Protein AF-0000000079066547 (afdb_homodimer)

Foldseek 3Di:
DFDAPDCLLVLLLVLQLLLQVLLLVDPLQCVLVVVLPDDDSLLSVLLQLCLLVWQDFLVVSCLLVFQFDSVSSNVRPNVSCVSDTSVSSPVSNLVSSVVLLCLQQNPDLQPDPLLQLLLVLLVQLLVQQDPPQQPSLVSLVPDDQDDRSNSSSNSSSSNLVSSLSSQLSVLCVVLVQGNLLVQLLVVQVVAFADPVCSCVSRVHDPVSNVVSQVVCVVVQQADDDDRRHGDPVVVVSVVSSVVSSCVSSVRSVVSSPNVSSVSSSVSSNVSVVSSVVSPSDDPRRGSD/DFDAPPCLLVLLLVLQLLLQVLLLVDPQLCVLVVVLPDDDSLLSVLLQLCLLVWQDFLVVSCLLVFQFDSVSSNVRPNVSCVSDTSVSSPVSSLVSSVVLLCLQQNPDLQPDPLLQLLLVLLVQLLVQQDPPQQPSLVSLVPDDQDDRSNSSSNSSSSNLVSSLSSQLSVLCVVLVQGNLLVQLLVVQVVQFADPVCSCVSRVHDPVSNVVSQVVCVVVQQADDDDRRHGDPVVVVSVVSSVVSSCVSSVRSVVSSPNVSSVSSSVSSNVSVVSSVVSPSDDPRRGSD

Structure (mmCIF, N/CA/C/O backbone):
data_AF-0000000079066547-model_v1
#
loop_
_entity.id
_entity.type
_entity.pdbx_description
1 polymer SalK
#
loop_
_atom_site.group_PDB
_atom_site.id
_atom_site.type_symbol
_atom_site.label_atom_id
_atom_site.label_alt_id
_atom_site.label_comp_id
_atom_site.label_asym_id
_atom_site.label_entity_id
_atom_site.label_seq_id
_atom_site.pdbx_PDB_ins_code
_atom_site.Cartn_x
_atom_site.Cartn_y
_atom_site.Cartn_z
_atom_site.occupancy
_atom_site.B_iso_or_equiv
_atom_site.auth_seq_id
_atom_site.auth_comp_id
_atom_site.auth_asym_id
_atom_site.auth_atom_id
_atom_site.pdbx_PDB_model_num
ATOM 1 N N . MET A 1 1 ? 8.156 -23.812 18.625 1 43.47 1 MET A N 1
ATOM 2 C CA . MET A 1 1 ? 7.59 -23.656 17.281 1 43.47 1 MET A CA 1
ATOM 3 C C . MET A 1 1 ? 8.586 -24.109 16.219 1 43.47 1 MET A C 1
ATOM 5 O O . MET A 1 1 ? 9.758 -23.734 16.266 1 43.47 1 MET A O 1
ATOM 9 N N . SER A 1 2 ? 8.414 -25.234 15.641 1 57.38 2 SER A N 1
ATOM 10 C CA . SER A 1 2 ? 9.391 -25.891 14.766 1 57.38 2 SER A CA 1
ATOM 11 C C . SER A 1 2 ? 9.953 -24.891 13.75 1 57.38 2 SER A C 1
ATOM 13 O O . SER A 1 2 ? 9.227 -24.062 13.211 1 57.38 2 SER A O 1
ATOM 15 N N . THR A 1 3 ? 11.242 -24.609 13.773 1 81.69 3 THR A N 1
ATOM 16 C CA . THR A 1 3 ? 12.039 -23.719 12.93 1 81.69 3 THR A CA 1
ATOM 17 C C . THR A 1 3 ? 11.969 -24.172 11.469 1 81.69 3 THR A C 1
ATOM 19 O O . THR A 1 3 ? 12.023 -25.359 11.172 1 81.69 3 THR A O 1
ATOM 22 N N . LEU A 1 4 ? 11.398 -23.359 10.57 1 91.38 4 LEU A N 1
ATOM 23 C CA . LEU A 1 4 ? 11.367 -23.609 9.133 1 91.38 4 LEU A CA 1
ATOM 24 C C . LEU A 1 4 ? 12.773 -23.797 8.578 1 91.38 4 LEU A C 1
ATOM 26 O O . LEU A 1 4 ? 13.695 -23.062 8.953 1 91.38 4 LEU A O 1
ATOM 30 N N . PRO A 1 5 ? 12.992 -24.953 7.852 1 91.06 5 PRO A N 1
ATOM 31 C CA . PRO A 1 5 ? 14.281 -25.016 7.148 1 91.06 5 PRO A CA 1
ATOM 32 C C . PRO A 1 5 ? 14.602 -23.75 6.371 1 91.06 5 PRO A C 1
ATOM 34 O O . PRO A 1 5 ? 13.695 -23 6 1 91.06 5 PRO A O 1
ATOM 37 N N . ALA A 1 6 ? 15.891 -23.562 6.129 1 89.56 6 ALA A N 1
ATOM 38 C CA . ALA A 1 6 ? 16.344 -22.375 5.422 1 89.56 6 ALA A CA 1
ATOM 39 C C . ALA A 1 6 ? 15.688 -22.266 4.047 1 89.56 6 ALA A C 1
ATOM 41 O O . ALA A 1 6 ? 15.688 -23.234 3.279 1 89.56 6 ALA A O 1
ATOM 42 N N . ARG A 1 7 ? 14.984 -21.219 3.746 1 91.31 7 ARG A N 1
ATOM 43 C CA . ARG A 1 7 ? 14.43 -20.828 2.455 1 91.31 7 ARG A CA 1
ATOM 44 C C . ARG A 1 7 ? 13.211 -21.688 2.104 1 91.31 7 ARG A C 1
ATOM 46 O O . ARG A 1 7 ? 12.836 -21.797 0.935 1 91.31 7 ARG A O 1
ATOM 53 N N . ALA A 1 8 ? 12.688 -22.359 3.139 1 94 8 ALA A N 1
ATOM 54 C CA . ALA A 1 8 ? 11.516 -23.188 2.887 1 94 8 ALA A CA 1
ATOM 55 C C . ALA A 1 8 ? 10.359 -22.359 2.357 1 94 8 ALA A C 1
ATOM 57 O O . ALA A 1 8 ? 9.586 -22.812 1.51 1 94 8 ALA A O 1
ATOM 58 N N . GLU A 1 9 ? 10.242 -21.125 2.869 1 95.06 9 GLU A N 1
ATOM 59 C CA . GLU A 1 9 ? 9.18 -20.219 2.434 1 95.06 9 GLU A CA 1
ATOM 60 C C . GLU A 1 9 ? 9.297 -19.906 0.948 1 95.06 9 GLU A C 1
ATOM 62 O O . GLU A 1 9 ? 8.305 -19.906 0.22 1 95.06 9 GLU A O 1
ATOM 67 N N . ARG A 1 10 ? 10.461 -19.688 0.453 1 95.19 10 ARG A N 1
ATOM 68 C CA . ARG A 1 10 ? 10.703 -19.344 -0.948 1 95.19 10 ARG A CA 1
ATOM 69 C C . ARG A 1 10 ? 10.43 -20.547 -1.848 1 95.19 10 ARG A C 1
ATOM 71 O O . ARG A 1 10 ? 9.875 -20.406 -2.938 1 95.19 10 ARG A O 1
ATOM 78 N N . ARG A 1 11 ? 10.883 -21.656 -1.386 1 96 11 ARG A N 1
ATOM 79 C CA . ARG A 1 11 ? 10.656 -22.875 -2.164 1 96 11 ARG A CA 1
ATOM 80 C C . ARG A 1 11 ? 9.164 -23.141 -2.334 1 96 11 ARG A C 1
ATOM 82 O O . ARG A 1 11 ? 8.711 -23.5 -3.426 1 96 11 ARG A O 1
ATOM 89 N N . CYS A 1 12 ? 8.508 -22.969 -1.241 1 98.31 12 CYS A N 1
ATOM 90 C CA . CYS A 1 12 ? 7.066 -23.188 -1.293 1 98.31 12 CYS A CA 1
ATOM 91 C C . CYS A 1 12 ? 6.391 -22.172 -2.203 1 98.31 12 CYS A C 1
ATOM 93 O O . CYS A 1 12 ? 5.562 -22.531 -3.039 1 98.31 12 CYS A O 1
ATOM 95 N N . HIS A 1 13 ? 6.77 -20.938 -2.041 1 97.69 13 HIS A N 1
ATOM 96 C CA . HIS A 1 13 ? 6.242 -19.875 -2.889 1 97.69 13 HIS A CA 1
ATOM 97 C C . HIS A 1 13 ? 6.48 -20.172 -4.363 1 97.69 13 HIS A C 1
ATOM 99 O O . HIS A 1 13 ? 5.582 -20 -5.191 1 97.69 13 HIS A O 1
ATOM 105 N N . ASN A 1 14 ? 7.645 -20.625 -4.73 1 96.38 14 ASN A N 1
ATOM 106 C CA . ASN A 1 14 ? 8.023 -20.875 -6.113 1 96.38 14 ASN A CA 1
ATOM 107 C C . ASN A 1 14 ? 7.258 -22.062 -6.699 1 96.38 14 ASN A C 1
ATOM 109 O O . ASN A 1 14 ? 7.133 -22.172 -7.918 1 96.38 14 ASN A O 1
ATOM 113 N N . ALA A 1 15 ? 6.785 -22.906 -5.816 1 98.12 15 ALA A N 1
ATOM 114 C CA . ALA A 1 15 ? 5.996 -24.062 -6.266 1 98.12 15 ALA A CA 1
ATOM 115 C C . ALA A 1 15 ? 4.531 -23.672 -6.449 1 98.12 15 ALA A C 1
ATOM 117 O O . ALA A 1 15 ? 3.857 -24.203 -7.344 1 98.12 15 ALA A O 1
ATOM 118 N N . VAL A 1 16 ? 4.035 -22.734 -5.688 1 98.69 16 VAL A N 1
ATOM 119 C CA . VAL A 1 16 ? 2.605 -22.469 -5.578 1 98.69 16 VAL A CA 1
ATOM 120 C C . VAL A 1 16 ? 2.23 -21.281 -6.457 1 98.69 16 VAL A C 1
ATOM 122 O O . VAL A 1 16 ? 1.223 -21.312 -7.168 1 98.69 16 VAL A O 1
ATOM 125 N N . ASN A 1 17 ? 3.051 -20.266 -6.504 1 97.81 17 ASN A N 1
ATOM 126 C CA . ASN A 1 17 ? 2.764 -18.984 -7.156 1 97.81 17 ASN A CA 1
ATOM 127 C C . ASN A 1 17 ? 2.473 -19.172 -8.641 1 97.81 17 ASN A C 1
ATOM 129 O O . ASN A 1 17 ? 1.54 -18.578 -9.18 1 97.81 17 ASN A O 1
ATOM 133 N N . PRO A 1 18 ? 3.246 -20.031 -9.344 1 97.12 18 PRO A N 1
ATOM 134 C CA . PRO A 1 18 ? 3.023 -20.156 -10.789 1 97.12 18 PRO A CA 1
ATOM 135 C C . PRO A 1 18 ? 1.651 -20.734 -11.117 1 97.12 18 PRO A C 1
ATOM 137 O O . PRO A 1 18 ? 1.139 -20.531 -12.219 1 97.12 18 PRO A O 1
ATOM 140 N N . LEU A 1 19 ? 1.045 -21.453 -10.172 1 98.06 19 LEU A N 1
ATOM 141 C CA . LEU A 1 19 ? -0.275 -22.031 -10.391 1 98.06 19 LEU A CA 1
ATOM 142 C C . LEU A 1 19 ? -1.357 -20.969 -10.336 1 98.06 19 LEU A C 1
ATOM 144 O O . LEU A 1 19 ? -2.469 -21.172 -10.828 1 98.06 19 LEU A O 1
ATOM 148 N N . HIS A 1 20 ? -1.029 -19.844 -9.727 1 98.12 20 HIS A N 1
ATOM 149 C CA . HIS A 1 20 ? -1.872 -18.656 -9.844 1 98.12 20 HIS A CA 1
ATOM 150 C C . HIS A 1 20 ? -1.563 -17.891 -11.125 1 98.12 20 HIS A C 1
ATOM 152 O O . HIS A 1 20 ? -2.471 -17.578 -11.898 1 98.12 20 HIS A O 1
ATOM 158 N N . SER A 1 21 ? -0.286 -17.641 -11.344 1 96.62 21 SER A N 1
ATOM 159 C CA . SER A 1 21 ? 0.116 -16.656 -12.336 1 96.62 21 SER A CA 1
ATOM 160 C C . SER A 1 21 ? -0.018 -17.203 -13.75 1 96.62 21 SER A C 1
ATOM 162 O O . SER A 1 21 ? -0.026 -16.438 -14.719 1 96.62 21 SER A O 1
ATOM 164 N N . CYS A 1 22 ? -0.13 -18.516 -13.906 1 96.94 22 CYS A N 1
ATOM 165 C CA . CYS A 1 22 ? -0.294 -19.094 -15.234 1 96.94 22 CYS A CA 1
ATOM 166 C C . CYS A 1 22 ? -1.576 -18.594 -15.891 1 96.94 22 CYS A C 1
ATOM 168 O O . CYS A 1 22 ? -1.71 -18.625 -17.109 1 96.94 22 CYS A O 1
ATOM 170 N N . LEU A 1 23 ? -2.527 -18.109 -15.07 1 98.06 23 LEU A N 1
ATOM 171 C CA . LEU A 1 23 ? -3.77 -17.547 -15.586 1 98.06 23 LEU A CA 1
ATOM 172 C C . LEU A 1 23 ? -3.484 -16.422 -16.578 1 98.06 23 LEU A C 1
ATOM 174 O O . LEU A 1 23 ? -4.168 -16.312 -17.609 1 98.06 23 LEU A O 1
ATOM 178 N N . PHE A 1 24 ? -2.488 -15.633 -16.344 1 95.75 24 PHE A N 1
ATOM 179 C CA . PHE A 1 24 ? -2.215 -14.438 -17.125 1 95.75 24 PHE A CA 1
ATOM 180 C C . PHE A 1 24 ? -1.615 -14.797 -18.469 1 95.75 24 PHE A C 1
ATOM 182 O O . PHE A 1 24 ? -1.535 -13.945 -19.359 1 95.75 24 PHE A O 1
ATOM 189 N N . PHE A 1 25 ? -1.235 -16.047 -18.656 1 93.94 25 PHE A N 1
ATOM 190 C CA . PHE A 1 25 ? -0.718 -16.531 -19.922 1 93.94 25 PHE A CA 1
ATOM 191 C C . PHE A 1 25 ? -1.745 -17.406 -20.625 1 93.94 25 PHE A C 1
ATOM 193 O O . PHE A 1 25 ? -1.492 -17.906 -21.719 1 93.94 25 PHE A O 1
ATOM 200 N N . SER A 1 26 ? -2.846 -17.594 -20.016 1 95.62 26 SER A N 1
ATOM 201 C CA . SER A 1 26 ? -3.863 -18.531 -20.5 1 95.62 26 SER A CA 1
ATOM 202 C C . SER A 1 26 ? -4.789 -17.859 -21.516 1 95.62 26 SER A C 1
ATOM 204 O O . SER A 1 26 ? -5.164 -16.703 -21.344 1 95.62 26 SER A O 1
ATOM 206 N N . PRO A 1 27 ? -5.137 -18.562 -22.578 1 96 27 PRO A N 1
ATOM 207 C CA . PRO A 1 27 ? -6.141 -18.016 -23.484 1 96 27 PRO A CA 1
ATOM 208 C C . PRO A 1 27 ? -7.52 -17.891 -22.844 1 96 27 PRO A C 1
ATOM 210 O O . PRO A 1 27 ? -8.367 -17.141 -23.344 1 96 27 PRO A O 1
ATOM 213 N N . ASP A 1 28 ? -7.738 -18.547 -21.719 1 98.19 28 ASP A N 1
ATOM 214 C CA . ASP A 1 28 ? -9.039 -18.594 -21.062 1 98.19 28 ASP A CA 1
ATOM 215 C C . ASP A 1 28 ? -9.406 -17.234 -20.484 1 98.19 28 ASP A C 1
ATOM 217 O O . ASP A 1 28 ? -10.578 -16.844 -20.469 1 98.19 28 ASP A O 1
ATOM 221 N N . LEU A 1 29 ? -8.406 -16.5 -19.984 1 98.25 29 LEU A N 1
ATOM 222 C CA . LEU A 1 29 ? -8.672 -15.203 -19.375 1 98.25 29 LEU A CA 1
ATOM 223 C C . LEU A 1 29 ? -9.18 -14.211 -20.406 1 98.25 29 LEU A C 1
ATOM 225 O O . LEU A 1 29 ? -10.195 -13.539 -20.188 1 98.25 29 LEU A O 1
ATOM 229 N N . GLY A 1 30 ? -8.492 -14.164 -21.547 1 97.75 30 GLY A N 1
ATOM 230 C CA . GLY A 1 30 ? -8.945 -13.297 -22.625 1 97.75 30 GLY A CA 1
ATOM 231 C C . GLY A 1 30 ? -10.328 -13.648 -23.125 1 97.75 30 GLY A C 1
ATOM 232 O O . GLY A 1 30 ? -11.133 -12.758 -23.422 1 97.75 30 GLY A O 1
ATOM 233 N N . ALA A 1 31 ? -10.562 -14.914 -23.219 1 98.19 31 ALA A N 1
ATOM 234 C CA . ALA A 1 31 ? -11.875 -15.367 -23.688 1 98.19 31 ALA A CA 1
ATOM 235 C C . ALA A 1 31 ? -12.977 -14.93 -22.734 1 98.19 31 ALA A C 1
ATOM 237 O O . ALA A 1 31 ? -14.008 -14.414 -23.156 1 98.19 31 ALA A O 1
ATOM 238 N N . GLU A 1 32 ? -12.82 -15.156 -21.438 1 98.56 32 GLU A N 1
ATOM 239 C CA . GLU A 1 32 ? -13.844 -14.828 -20.453 1 98.56 32 GLU A CA 1
ATOM 240 C C . GLU A 1 32 ? -14.062 -13.328 -20.359 1 98.56 32 GLU A C 1
ATOM 242 O O . GLU A 1 32 ? -15.203 -12.859 -20.25 1 98.56 32 GLU A O 1
ATOM 247 N N . LEU A 1 33 ? -12.961 -12.547 -20.359 1 98.69 33 LEU A N 1
ATOM 248 C CA . LEU A 1 33 ? -13.109 -11.102 -20.266 1 98.69 33 LEU A CA 1
ATOM 249 C C . LEU A 1 33 ? -13.602 -10.516 -21.594 1 98.69 33 LEU A C 1
ATOM 251 O O . LEU A 1 33 ? -14.242 -9.469 -21.609 1 98.69 33 LEU A O 1
ATOM 255 N N . GLY A 1 34 ? -13.289 -11.188 -22.641 1 98.56 34 GLY A N 1
ATOM 256 C CA . GLY A 1 34 ? -13.836 -10.797 -23.922 1 98.56 34 GLY A CA 1
ATOM 257 C C . GLY A 1 34 ? -15.352 -10.773 -23.938 1 98.56 34 GLY A C 1
ATOM 258 O O . GLY A 1 34 ? -15.961 -9.898 -24.562 1 98.56 34 GLY A O 1
ATOM 259 N N . LYS A 1 35 ? -15.938 -11.711 -23.234 1 98.62 35 LYS A N 1
ATOM 260 C CA . LYS A 1 35 ? -17.391 -11.766 -23.141 1 98.62 35 LYS A CA 1
ATOM 261 C C . LYS A 1 35 ? -17.938 -10.516 -22.469 1 98.62 35 LYS A C 1
ATOM 263 O O . LYS A 1 35 ? -19.109 -10.164 -22.656 1 98.62 35 LYS A O 1
ATOM 268 N N . LEU A 1 36 ? -17.125 -9.875 -21.688 1 98.69 36 LEU A N 1
ATOM 269 C CA . LEU A 1 36 ? -17.531 -8.672 -20.984 1 98.69 36 LEU A CA 1
ATOM 270 C C . LEU A 1 36 ? -17.234 -7.426 -21.812 1 98.69 36 LEU A C 1
ATOM 272 O O . LEU A 1 36 ? -17.594 -6.312 -21.422 1 98.69 36 LEU A O 1
ATOM 276 N N . GLY A 1 37 ? -16.422 -7.605 -22.906 1 98.5 37 GLY A N 1
ATOM 277 C CA . GLY A 1 37 ? -16.172 -6.484 -23.797 1 98.5 37 GLY A CA 1
ATOM 278 C C . GLY A 1 37 ? -14.711 -6.047 -23.797 1 98.5 37 GLY A C 1
ATOM 279 O O . GLY A 1 37 ? -14.367 -5.031 -24.406 1 98.5 37 GLY A O 1
ATOM 280 N N . PHE A 1 38 ? -13.852 -6.777 -23.141 1 98.31 38 PHE A N 1
ATOM 281 C CA . PHE A 1 38 ? -12.438 -6.422 -23.109 1 98.31 38 PHE A CA 1
ATOM 282 C C . PHE A 1 38 ? -11.719 -6.973 -24.344 1 98.31 38 PHE A C 1
ATOM 284 O O . PHE A 1 38 ? -11.906 -8.133 -24.703 1 98.31 38 PHE A O 1
ATOM 291 N N . GLU A 1 39 ? -10.883 -6.203 -24.938 1 95.06 39 GLU A N 1
ATOM 292 C CA . GLU A 1 39 ? -10.141 -6.629 -26.125 1 95.06 39 GLU A CA 1
ATOM 293 C C . GLU A 1 39 ? -8.641 -6.465 -25.922 1 95.06 39 GLU A C 1
ATOM 295 O O . GLU A 1 39 ? -7.855 -7.293 -26.391 1 95.06 39 GLU A O 1
ATOM 300 N N . ASP A 1 40 ? -8.258 -5.477 -25.219 1 97.12 40 ASP A N 1
ATOM 301 C CA . ASP A 1 40 ? -6.852 -5.148 -25.016 1 97.12 40 ASP A CA 1
ATOM 302 C C . ASP A 1 40 ? -6.25 -5.988 -23.891 1 97.12 40 ASP A C 1
ATOM 304 O O . ASP A 1 40 ? -6.754 -5.973 -22.766 1 97.12 40 ASP A O 1
ATOM 308 N N . PRO A 1 41 ? -5.168 -6.715 -24.141 1 96.38 41 PRO A N 1
ATOM 309 C CA . PRO A 1 41 ? -4.582 -7.598 -23.125 1 96.38 41 PRO A CA 1
ATOM 310 C C . PRO A 1 41 ? -4.148 -6.848 -21.875 1 96.38 41 PRO A C 1
ATOM 312 O O . PRO A 1 41 ? -4.219 -7.391 -20.766 1 96.38 41 PRO A O 1
ATOM 315 N N . SER A 1 42 ? -3.652 -5.637 -22.031 1 97.69 42 SER A N 1
ATOM 316 C CA . SER A 1 42 ? -3.279 -4.852 -20.859 1 97.69 42 SER A CA 1
ATOM 317 C C . SER A 1 42 ? -4.5 -4.516 -20.016 1 97.69 42 SER A C 1
ATOM 319 O O . SER A 1 42 ? -4.445 -4.59 -18.781 1 97.69 42 SER A O 1
ATOM 321 N N . ALA A 1 43 ? -5.559 -4.105 -20.688 1 98.5 43 ALA A N 1
ATOM 322 C CA . ALA A 1 43 ? -6.809 -3.84 -19.969 1 98.5 43 ALA A CA 1
ATOM 323 C C . ALA A 1 43 ? -7.277 -5.07 -19.203 1 98.5 43 ALA A C 1
ATOM 325 O O . ALA A 1 43 ? -7.703 -4.965 -18.047 1 98.5 43 ALA A O 1
ATOM 326 N N . VAL A 1 44 ? -7.195 -6.242 -19.859 1 98.56 44 VAL A N 1
ATOM 327 C CA . VAL A 1 44 ? -7.582 -7.5 -19.234 1 98.56 44 VAL A CA 1
ATOM 328 C C . VAL A 1 44 ? -6.746 -7.73 -17.984 1 98.56 44 VAL A C 1
ATOM 330 O O . VAL A 1 44 ? -7.285 -8.055 -16.922 1 98.56 44 VAL A O 1
ATOM 333 N N . TYR A 1 45 ? -5.473 -7.523 -18.141 1 98.31 45 TYR A N 1
ATOM 334 C CA . TYR A 1 45 ? -4.559 -7.758 -17.016 1 98.31 45 TYR A CA 1
ATOM 335 C C . TYR A 1 45 ? -4.875 -6.836 -15.852 1 98.31 45 TYR A C 1
ATOM 337 O O . TYR A 1 45 ? -5.047 -7.293 -14.719 1 98.31 45 TYR A O 1
ATOM 345 N N . PHE A 1 46 ? -4.961 -5.527 -16.078 1 98.75 46 PHE A N 1
ATOM 346 C CA . PHE A 1 46 ? -5.188 -4.555 -15.023 1 98.75 46 PHE A CA 1
ATOM 347 C C . PHE A 1 46 ? -6.551 -4.762 -14.375 1 98.75 46 PHE A C 1
ATOM 349 O O . PHE A 1 46 ? -6.672 -4.734 -13.148 1 98.75 46 PHE A O 1
ATOM 356 N N . ALA A 1 47 ? -7.547 -4.988 -15.203 1 98.81 47 ALA A N 1
ATOM 357 C CA . ALA A 1 47 ? -8.883 -5.195 -14.664 1 98.81 47 ALA A CA 1
ATOM 358 C C . ALA A 1 47 ? -8.93 -6.422 -13.75 1 98.81 47 ALA A C 1
ATOM 360 O O . ALA A 1 47 ? -9.445 -6.355 -12.633 1 98.81 47 ALA A O 1
ATOM 361 N N . THR A 1 48 ? -8.336 -7.492 -14.188 1 98.75 48 THR A N 1
ATOM 362 C CA . THR A 1 48 ? -8.422 -8.766 -13.484 1 98.75 48 THR A CA 1
ATOM 363 C C . THR A 1 48 ? -7.684 -8.695 -12.148 1 98.75 48 THR A C 1
ATOM 365 O O . THR A 1 48 ? -8.211 -9.109 -11.117 1 98.75 48 THR A O 1
ATOM 368 N N . ARG A 1 49 ? -6.48 -8.164 -12.18 1 98.75 49 ARG A N 1
ATOM 369 C CA . ARG A 1 49 ? -5.672 -8.172 -10.969 1 98.75 49 ARG A CA 1
ATOM 370 C C . ARG A 1 49 ? -6.137 -7.105 -9.984 1 98.75 49 ARG A C 1
ATOM 372 O O . ARG A 1 49 ? -6.039 -7.285 -8.773 1 98.75 49 ARG A O 1
ATOM 379 N N . ALA A 1 50 ? -6.777 -6.02 -10.461 1 98.88 50 ALA A N 1
ATOM 380 C CA . ALA A 1 50 ? -7.098 -4.883 -9.594 1 98.88 50 ALA A CA 1
ATOM 381 C C . ALA A 1 50 ? -8.555 -4.934 -9.148 1 98.88 50 ALA A C 1
ATOM 383 O O . ALA A 1 50 ? -8.969 -4.18 -8.266 1 98.88 50 ALA A O 1
ATOM 384 N N . ALA A 1 51 ? -9.359 -5.816 -9.703 1 98.88 51 ALA A N 1
ATOM 385 C CA . ALA A 1 51 ? -10.805 -5.785 -9.5 1 98.88 51 ALA A CA 1
ATOM 386 C C . ALA A 1 51 ? -11.148 -5.918 -8.016 1 98.88 51 ALA A C 1
ATOM 388 O O . ALA A 1 51 ? -12.156 -5.363 -7.559 1 98.88 51 ALA A O 1
ATOM 389 N N . ALA A 1 52 ? -10.289 -6.605 -7.301 1 98.88 52 ALA A N 1
ATOM 390 C CA . ALA A 1 52 ? -10.562 -6.824 -5.883 1 98.88 52 ALA A CA 1
ATOM 391 C C . ALA A 1 52 ? -10.641 -5.5 -5.129 1 98.88 52 ALA A C 1
ATOM 393 O O . ALA A 1 52 ? -11.32 -5.402 -4.102 1 98.88 52 ALA A O 1
ATOM 394 N N . PHE A 1 53 ? -10.039 -4.426 -5.602 1 98.81 53 PHE A N 1
ATOM 395 C CA . PHE A 1 53 ? -10.055 -3.113 -4.969 1 98.81 53 PHE A CA 1
ATOM 396 C C . PHE A 1 53 ? -11.43 -2.461 -5.109 1 98.81 53 PHE A C 1
ATOM 398 O O . PHE A 1 53 ? -11.781 -1.576 -4.324 1 98.81 53 PHE A O 1
ATOM 405 N N . GLY A 1 54 ? -12.242 -2.873 -6.043 1 98.5 54 GLY A N 1
ATOM 406 C CA . GLY A 1 54 ? -13.312 -2.043 -6.57 1 98.5 54 GLY A CA 1
ATOM 407 C C . GLY A 1 54 ? -12.859 -1.136 -7.699 1 98.5 54 GLY A C 1
ATOM 408 O O . GLY A 1 54 ? -11.797 -1.346 -8.289 1 98.5 54 GLY A O 1
ATOM 409 N N . PRO A 1 55 ? -13.734 -0.178 -8.023 1 98.62 55 PRO A N 1
ATOM 410 C CA . PRO A 1 55 ? -13.422 0.675 -9.172 1 98.62 55 PRO A CA 1
ATOM 411 C C . PRO A 1 55 ? -12.453 1.806 -8.82 1 98.62 55 PRO A C 1
ATOM 413 O O . PRO A 1 55 ? -12.805 2.982 -8.953 1 98.62 55 PRO A O 1
ATOM 416 N N . VAL A 1 56 ? -11.289 1.513 -8.516 1 98.81 56 VAL A N 1
ATOM 417 C CA . VAL A 1 56 ? -10.258 2.467 -8.117 1 98.81 56 VAL A CA 1
ATOM 418 C C . VAL A 1 56 ? -9.703 3.176 -9.352 1 98.81 56 VAL A C 1
ATOM 420 O O . VAL A 1 56 ? -9.922 2.73 -10.477 1 98.81 56 VAL A O 1
ATOM 423 N N . GLY A 1 57 ? -8.984 4.281 -9.141 1 98.69 57 GLY A N 1
ATOM 424 C CA . GLY A 1 57 ? -8.32 5.004 -10.211 1 98.69 57 GLY A CA 1
ATOM 425 C C . GLY A 1 57 ? -6.953 4.438 -10.547 1 98.69 57 GLY A C 1
ATOM 426 O O . GLY A 1 57 ? -6.52 3.449 -9.953 1 98.69 57 GLY A O 1
ATOM 427 N N . ALA A 1 58 ? -6.27 5.031 -11.516 1 98.81 58 ALA A N 1
ATOM 428 C CA . ALA A 1 58 ? -4.977 4.574 -12.023 1 98.81 58 ALA A CA 1
ATOM 429 C C . ALA A 1 58 ? -3.9 4.684 -10.945 1 98.81 58 ALA A C 1
ATOM 431 O O . ALA A 1 58 ? -2.971 3.875 -10.906 1 98.81 58 ALA A O 1
ATOM 432 N N . GLY A 1 59 ? -4.004 5.711 -10.109 1 98.75 59 GLY A N 1
ATOM 433 C CA . GLY A 1 59 ? -3.004 5.93 -9.07 1 98.75 59 GLY A CA 1
ATOM 434 C C . GLY A 1 59 ? -2.834 4.738 -8.148 1 98.75 59 GLY A C 1
ATOM 435 O O . GLY A 1 59 ? -1.712 4.277 -7.918 1 98.75 59 GLY A O 1
ATOM 436 N N . THR A 1 60 ? -3.984 4.211 -7.625 1 98.81 60 THR A N 1
ATOM 437 C CA . THR A 1 60 ? -3.957 3.059 -6.73 1 98.81 60 THR A CA 1
ATOM 438 C C . THR A 1 60 ? -3.324 1.854 -7.422 1 98.81 60 THR A C 1
ATOM 440 O O . THR A 1 60 ? -2.477 1.175 -6.836 1 98.81 60 THR A O 1
ATOM 443 N N . VAL A 1 61 ? -3.674 1.613 -8.648 1 98.88 61 VAL A N 1
ATOM 444 C CA . VAL A 1 61 ? -3.146 0.48 -9.398 1 98.88 61 VAL A CA 1
ATOM 445 C C . VAL A 1 61 ? -1.65 0.672 -9.641 1 98.88 61 VAL A C 1
ATOM 447 O O . VAL A 1 61 ? -0.858 -0.251 -9.438 1 98.88 61 VAL A O 1
ATOM 450 N N . THR A 1 62 ? -1.253 1.874 -10.023 1 98.81 62 THR A N 1
ATOM 451 C CA . THR A 1 62 ? 0.154 2.191 -10.234 1 98.81 62 THR A CA 1
ATOM 452 C C . THR A 1 62 ? 0.973 1.907 -8.984 1 98.81 62 THR A C 1
ATOM 454 O O . THR A 1 62 ? 2.023 1.266 -9.055 1 98.81 62 THR A O 1
ATOM 457 N N . ALA A 1 63 ? 0.462 2.332 -7.875 1 98.88 63 ALA A N 1
ATOM 458 C CA . ALA A 1 63 ? 1.178 2.201 -6.609 1 98.88 63 ALA A CA 1
ATOM 459 C C . ALA A 1 63 ? 1.37 0.735 -6.234 1 98.88 63 ALA A C 1
ATOM 461 O O . ALA A 1 63 ? 2.422 0.353 -5.715 1 98.88 63 ALA A O 1
ATOM 462 N N . THR A 1 64 ? 0.378 -0.086 -6.531 1 98.88 64 THR A N 1
ATOM 463 C CA . THR A 1 64 ? 0.376 -1.455 -6.027 1 98.88 64 THR A CA 1
ATOM 464 C C . THR A 1 64 ? 0.948 -2.414 -7.07 1 98.88 64 THR A C 1
ATOM 466 O O . THR A 1 64 ? 1.259 -3.564 -6.754 1 98.88 64 THR A O 1
ATOM 469 N N . PHE A 1 65 ? 1.12 -1.962 -8.297 1 98.75 65 PHE A N 1
ATOM 470 C CA . PHE A 1 65 ? 1.7 -2.789 -9.344 1 98.75 65 PHE A CA 1
ATOM 471 C C . PHE A 1 65 ? 3.16 -2.418 -9.578 1 98.75 65 PHE A C 1
ATOM 473 O O . PHE A 1 65 ? 3.879 -3.127 -10.289 1 98.75 65 PHE A O 1
ATOM 480 N N . TYR A 1 66 ? 3.662 -1.364 -8.93 1 98.31 66 TYR A N 1
ATOM 481 C CA . TYR A 1 66 ? 5.027 -0.891 -8.719 1 98.31 66 TYR A CA 1
ATOM 482 C C . TYR A 1 66 ? 5.75 -0.702 -10.047 1 98.31 66 TYR A C 1
ATOM 484 O O . TYR A 1 66 ? 5.98 0.429 -10.477 1 98.31 66 TYR A O 1
ATOM 492 N N . ASN A 1 67 ? 5.988 -1.808 -10.82 1 97.44 67 ASN A N 1
ATOM 493 C CA . ASN A 1 67 ? 6.969 -1.771 -11.898 1 97.44 67 ASN A CA 1
ATOM 494 C C . ASN A 1 67 ? 6.32 -1.425 -13.234 1 97.44 67 ASN A C 1
ATOM 496 O O . ASN A 1 67 ? 6.984 -1.437 -14.273 1 97.44 67 ASN A O 1
ATOM 500 N N . PHE A 1 68 ? 5.066 -1.134 -13.25 1 98.56 68 PHE A N 1
ATOM 501 C CA . PHE A 1 68 ? 4.387 -0.71 -14.469 1 98.56 68 PHE A CA 1
ATOM 502 C C . PHE A 1 68 ? 4.535 0.792 -14.68 1 98.56 68 PHE A C 1
ATOM 504 O O . PHE A 1 68 ? 4.484 1.565 -13.719 1 98.56 68 PHE A O 1
ATOM 511 N N . ASN A 1 69 ? 4.703 1.149 -15.898 1 98.56 69 ASN A N 1
ATOM 512 C CA . ASN A 1 69 ? 4.641 2.561 -16.266 1 98.56 69 ASN A CA 1
ATOM 513 C C . ASN A 1 69 ? 3.287 3.172 -15.914 1 98.56 69 ASN A C 1
ATOM 515 O O . ASN A 1 69 ? 2.25 2.703 -16.391 1 98.56 69 ASN A O 1
ATOM 519 N N . PRO A 1 70 ? 3.291 4.219 -15.141 1 98.31 70 PRO A N 1
ATOM 520 C CA . PRO A 1 70 ? 2.027 4.863 -14.781 1 98.31 70 PRO A CA 1
ATOM 521 C C . PRO A 1 70 ? 1.203 5.27 -16 1 98.31 70 PRO A C 1
ATOM 523 O O . PRO A 1 70 ? -0.029 5.211 -15.961 1 98.31 70 PRO A O 1
ATOM 526 N N . ALA A 1 71 ? 1.839 5.668 -17.047 1 98.12 71 ALA A N 1
ATOM 527 C CA . ALA A 1 71 ? 1.126 6.078 -18.25 1 98.12 71 ALA A CA 1
ATOM 528 C C . ALA A 1 71 ? 0.371 4.906 -18.875 1 98.12 71 ALA A C 1
ATOM 530 O O . ALA A 1 71 ? -0.743 5.074 -19.375 1 98.12 71 ALA A O 1
ATOM 531 N N . LEU A 1 72 ? 1 3.723 -18.891 1 98.56 72 LEU A N 1
ATOM 532 C CA . LEU A 1 72 ? 0.31 2.541 -19.391 1 98.56 72 LEU A CA 1
ATOM 533 C C . LEU A 1 72 ? -0.925 2.232 -18.547 1 98.56 72 LEU A C 1
ATOM 535 O O . LEU A 1 72 ? -1.988 1.923 -19.094 1 98.56 72 LEU A O 1
ATOM 539 N N . VAL A 1 73 ? -0.79 2.268 -17.234 1 98.81 73 VAL A N 1
ATOM 540 C CA . VAL A 1 73 ? -1.911 2.008 -16.344 1 98.81 73 VAL A CA 1
ATOM 541 C C . VAL A 1 73 ? -3.031 3.01 -16.609 1 98.81 73 VAL A C 1
ATOM 543 O O . VAL A 1 73 ? -4.195 2.627 -16.75 1 98.81 73 VAL A O 1
ATOM 546 N N . ALA A 1 74 ? -2.689 4.293 -16.766 1 98.62 74 ALA A N 1
ATOM 547 C CA . ALA A 1 74 ? -3.66 5.371 -16.922 1 98.62 74 ALA A CA 1
ATOM 548 C C . ALA A 1 74 ? -4.395 5.254 -18.266 1 98.62 74 ALA A C 1
ATOM 550 O O . ALA A 1 74 ? -5.5 5.777 -18.422 1 98.62 74 ALA A O 1
ATOM 551 N N . GLU A 1 75 ? -3.758 4.605 -19.219 1 98.38 75 GLU A N 1
ATOM 552 C CA . GLU A 1 75 ? -4.41 4.359 -20.5 1 98.38 75 GLU A CA 1
ATOM 553 C C . GLU A 1 75 ? -5.637 3.467 -20.328 1 98.38 75 GLU A C 1
ATOM 555 O O . GLU A 1 75 ? -6.578 3.543 -21.125 1 98.38 75 GLU A O 1
ATOM 560 N N . HIS A 1 76 ? -5.684 2.672 -19.281 1 98.69 76 HIS A N 1
ATOM 561 C CA . HIS A 1 76 ? -6.719 1.648 -19.188 1 98.69 76 HIS A CA 1
ATOM 562 C C . HIS A 1 76 ? -7.578 1.849 -17.938 1 98.69 76 HIS A C 1
ATOM 564 O O . HIS A 1 76 ? -8.781 1.598 -17.969 1 98.69 76 HIS A O 1
ATOM 570 N N . VAL A 1 77 ? -6.969 2.271 -16.891 1 98.75 77 VAL A N 1
ATOM 571 C CA . VAL A 1 77 ? -7.672 2.469 -15.633 1 98.75 77 VAL A CA 1
ATOM 572 C C . VAL A 1 77 ? -7.922 3.957 -15.406 1 98.75 77 VAL A C 1
ATOM 574 O O . VAL A 1 77 ? -7 4.773 -15.516 1 98.75 77 VAL A O 1
ATOM 577 N N . PRO A 1 78 ? -9.094 4.395 -15.273 1 98.19 78 PRO A N 1
ATOM 578 C CA . PRO A 1 78 ? -10.242 3.635 -14.766 1 98.19 78 PRO A CA 1
ATOM 579 C C . PRO A 1 78 ? -11.211 3.227 -15.875 1 98.19 78 PRO A C 1
ATOM 581 O O . PRO A 1 78 ? -12.336 2.801 -15.594 1 98.19 78 PRO A O 1
ATOM 584 N N . ALA A 1 79 ? -10.875 3.361 -17.078 1 98.44 79 ALA A N 1
ATOM 585 C CA . ALA A 1 79 ? -11.781 3.1 -18.203 1 98.44 79 ALA A CA 1
ATOM 586 C C . ALA A 1 79 ? -12.281 1.658 -18.172 1 98.44 79 ALA A C 1
ATOM 588 O O . ALA A 1 79 ? -13.398 1.376 -18.609 1 98.44 79 ALA A O 1
ATOM 589 N N . VAL A 1 80 ? -11.578 0.777 -17.656 1 98.81 80 VAL A N 1
ATOM 590 C CA . VAL A 1 80 ? -11.93 -0.638 -17.609 1 98.81 80 VAL A CA 1
ATOM 591 C C . VAL A 1 80 ? -13.234 -0.821 -16.828 1 98.81 80 VAL A C 1
ATOM 593 O O . VAL A 1 80 ? -14.008 -1.738 -17.125 1 98.81 80 VAL A O 1
ATOM 596 N N . TRP A 1 81 ? -13.477 0.051 -15.906 1 98.62 81 TRP A N 1
ATOM 597 C CA . TRP A 1 81 ? -14.648 -0.105 -15.055 1 98.62 81 TRP A CA 1
ATOM 598 C C . TRP A 1 81 ? -15.914 0.315 -15.789 1 98.62 81 TRP A C 1
ATOM 600 O O . TRP A 1 81 ? -17.031 0.01 -15.352 1 98.62 81 TRP A O 1
ATOM 610 N N . SER A 1 82 ? -15.812 1.036 -16.812 1 98.19 82 SER A N 1
ATOM 611 C CA . SER A 1 82 ? -16.953 1.368 -17.656 1 98.19 82 SER A CA 1
ATOM 612 C C . SER A 1 82 ? -17.297 0.214 -18.594 1 98.19 82 SER A C 1
ATOM 614 O O . SER A 1 82 ? -18.406 0.146 -19.125 1 98.19 82 SER A O 1
ATOM 616 N N . VAL A 1 83 ? -16.312 -0.631 -18.828 1 98.62 83 VAL A N 1
ATOM 617 C CA . VAL A 1 83 ? -16.531 -1.81 -19.656 1 98.62 83 VAL A CA 1
ATOM 618 C C . VAL A 1 83 ? -17.297 -2.871 -18.859 1 98.62 83 VAL A C 1
ATOM 620 O O . VAL A 1 83 ? -18.266 -3.457 -19.359 1 98.62 83 VAL A O 1
ATOM 623 N N . ALA A 1 84 ? -16.875 -3.113 -17.703 1 98.81 84 ALA A N 1
ATOM 624 C CA . ALA A 1 84 ? -17.5 -4.055 -16.781 1 98.81 84 ALA A CA 1
ATOM 625 C C . ALA A 1 84 ? -17.25 -3.67 -15.336 1 98.81 84 ALA A C 1
ATOM 627 O O . ALA A 1 84 ? -16.203 -3.076 -15.016 1 98.81 84 ALA A O 1
ATOM 628 N N . SER A 1 85 ? -18.141 -3.98 -14.453 1 98.69 85 SER A N 1
ATOM 629 C CA . SER A 1 85 ? -17.953 -3.721 -13.031 1 98.69 85 SER A CA 1
ATOM 630 C C . SER A 1 85 ? -16.891 -4.645 -12.438 1 98.69 85 SER A C 1
ATOM 632 O O . SER A 1 85 ? -16.625 -5.719 -12.984 1 98.69 85 SER A O 1
ATOM 634 N N . PRO A 1 86 ? -16.312 -4.25 -11.367 1 98.75 86 PRO A N 1
ATOM 635 C CA . PRO A 1 86 ? -15.359 -5.133 -10.688 1 98.75 86 PRO A CA 1
ATOM 636 C C . PRO A 1 86 ? -15.953 -6.5 -10.359 1 98.75 86 PRO A C 1
ATOM 638 O O . PRO A 1 86 ? -15.273 -7.52 -10.492 1 98.75 86 PRO A O 1
ATOM 641 N N . GLU A 1 87 ? -17.203 -6.539 -9.961 1 98.56 87 GLU A N 1
ATOM 642 C CA . GLU A 1 87 ? -17.859 -7.801 -9.633 1 98.56 87 GLU A CA 1
ATOM 643 C C . GLU A 1 87 ? -17.938 -8.711 -10.852 1 98.56 87 GLU A C 1
ATOM 645 O O . GLU A 1 87 ? -17.703 -9.922 -10.75 1 98.56 87 GLU A O 1
ATOM 650 N N . GLN A 1 88 ? -18.281 -8.117 -11.938 1 98.88 88 GLN A N 1
ATOM 651 C CA . GLN A 1 88 ? -18.328 -8.883 -13.18 1 98.88 88 GLN A CA 1
ATOM 652 C C . GLN A 1 88 ? -16.953 -9.43 -13.555 1 98.88 88 GLN A C 1
ATOM 654 O O . GLN A 1 88 ? -16.844 -10.586 -13.977 1 98.88 88 GLN A O 1
ATOM 659 N N . VAL A 1 89 ? -15.953 -8.625 -13.398 1 98.94 89 VAL A N 1
ATOM 660 C CA . VAL A 1 89 ? -14.586 -9.023 -13.734 1 98.94 89 VAL A CA 1
ATOM 661 C C . VAL A 1 89 ? -14.141 -10.164 -12.82 1 98.94 89 VAL A C 1
ATOM 663 O O . VAL A 1 89 ? -13.523 -11.125 -13.281 1 98.94 89 VAL A O 1
ATOM 666 N N . LEU A 1 90 ? -14.484 -10.062 -11.555 1 98.88 90 LEU A N 1
ATOM 667 C CA . LEU A 1 90 ? -14.102 -11.094 -10.602 1 98.88 90 LEU A CA 1
ATOM 668 C C . LEU A 1 90 ? -14.773 -12.422 -10.938 1 98.88 90 LEU A C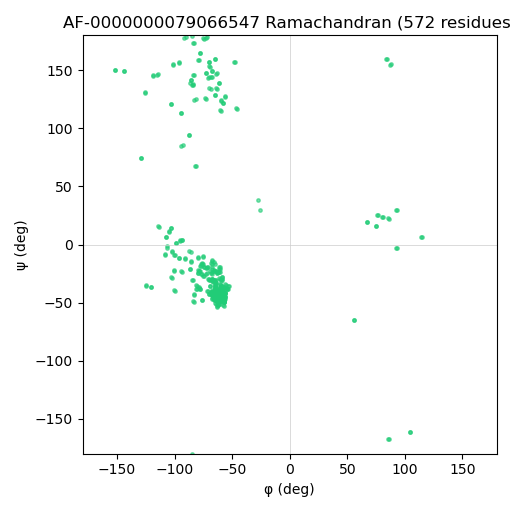 1
ATOM 670 O O . LEU A 1 90 ? -14.164 -13.484 -10.797 1 98.88 90 LEU A O 1
ATOM 674 N N . GLY A 1 91 ? -16.016 -12.328 -11.297 1 98.81 91 GLY A N 1
ATOM 675 C CA . GLY A 1 91 ? -16.672 -13.539 -11.75 1 98.81 91 GLY A CA 1
ATOM 676 C C . GLY A 1 91 ? -16.016 -14.18 -12.953 1 98.81 91 GLY A C 1
ATOM 677 O O . GLY A 1 91 ? -15.781 -15.391 -12.984 1 98.81 91 GLY A O 1
ATOM 678 N N . ALA A 1 92 ? -15.711 -13.344 -13.945 1 98.88 92 ALA A N 1
ATOM 679 C CA . ALA A 1 92 ? -15.039 -13.82 -15.148 1 98.88 92 ALA A CA 1
ATOM 680 C C . ALA A 1 92 ? -13.664 -14.406 -14.82 1 98.88 92 ALA A C 1
ATOM 682 O O . ALA A 1 92 ? -13.266 -15.422 -15.391 1 98.88 92 ALA A O 1
ATOM 683 N N . ARG A 1 93 ? -12.961 -13.773 -13.945 1 98.81 93 ARG A N 1
ATOM 684 C CA . ARG A 1 93 ? -11.656 -14.219 -13.484 1 98.81 93 ARG A CA 1
ATOM 685 C C . ARG A 1 93 ? -11.734 -15.625 -12.891 1 98.81 93 ARG A C 1
ATOM 687 O O . ARG A 1 93 ? -10.883 -16.469 -13.164 1 98.81 93 ARG A O 1
ATOM 694 N N . LEU A 1 94 ? -12.727 -15.875 -12.078 1 98.75 94 LEU A N 1
ATOM 695 C CA . LEU A 1 94 ? -12.883 -17.172 -11.43 1 98.75 94 LEU A CA 1
ATOM 696 C C . LEU A 1 94 ? -13.227 -18.25 -12.453 1 98.75 94 LEU A C 1
ATOM 698 O O . LEU A 1 94 ? -12.719 -19.375 -12.367 1 98.75 94 LEU A O 1
ATOM 702 N N . ARG A 1 95 ? -14.102 -17.906 -13.383 1 98.81 95 ARG A N 1
ATOM 703 C CA . ARG A 1 95 ? -14.414 -18.859 -14.453 1 98.81 95 ARG A CA 1
ATOM 704 C C . ARG A 1 95 ? -13.18 -19.156 -15.289 1 98.81 95 ARG A C 1
ATOM 706 O O . ARG A 1 95 ? -12.945 -20.312 -15.664 1 98.81 95 ARG A O 1
ATOM 713 N N . ALA A 1 96 ? -12.406 -18.141 -15.586 1 98.81 96 ALA A N 1
ATOM 714 C CA . ALA A 1 96 ? -11.172 -18.328 -16.344 1 98.81 96 ALA A CA 1
ATOM 715 C C . ALA A 1 96 ? -10.195 -19.219 -15.586 1 98.81 96 ALA A C 1
ATOM 717 O O . ALA A 1 96 ? -9.547 -20.094 -16.172 1 98.81 96 ALA A O 1
ATOM 718 N N . ALA A 1 97 ? -10.062 -19 -14.281 1 98.81 97 ALA A N 1
ATOM 719 C CA . ALA A 1 97 ? -9.188 -19.828 -13.461 1 98.81 97 ALA A CA 1
ATOM 720 C C . ALA A 1 97 ? -9.633 -21.297 -13.484 1 98.81 97 ALA A C 1
ATOM 722 O O . ALA A 1 97 ? -8.797 -22.188 -13.602 1 98.81 97 ALA A O 1
ATOM 723 N N . ASP A 1 98 ? -10.906 -21.469 -13.367 1 98.81 98 ASP A N 1
ATOM 724 C CA . ASP A 1 98 ? -11.461 -22.812 -13.43 1 98.81 98 ASP A CA 1
ATOM 725 C C . ASP A 1 98 ? -11.094 -23.5 -14.742 1 98.81 98 ASP A C 1
ATOM 727 O O . ASP A 1 98 ? -10.539 -24.609 -14.742 1 98.81 98 ASP A O 1
ATOM 731 N N . ALA A 1 99 ? -11.383 -22.828 -15.836 1 98.75 99 ALA A N 1
ATOM 732 C CA . ALA A 1 99 ? -11.109 -23.375 -17.156 1 98.75 99 ALA A CA 1
ATOM 733 C C . ALA A 1 99 ? -9.617 -23.641 -17.344 1 98.75 99 ALA A C 1
ATOM 735 O O . ALA A 1 99 ? -9.234 -24.703 -17.859 1 98.75 99 ALA A O 1
ATOM 736 N N . THR A 1 100 ? -8.75 -22.75 -16.953 1 98.75 100 THR A N 1
ATOM 737 C CA . THR A 1 100 ? -7.305 -22.859 -17.094 1 98.75 100 THR A CA 1
ATOM 738 C C . THR A 1 100 ? -6.77 -24.062 -16.312 1 98.75 100 THR A C 1
ATOM 740 O O . THR A 1 100 ? -6.016 -24.875 -16.844 1 98.75 100 THR A O 1
ATOM 743 N N . LEU A 1 101 ? -7.184 -24.188 -15.031 1 98.81 101 LEU A N 1
ATOM 744 C CA . LEU A 1 101 ? -6.66 -25.25 -14.188 1 98.81 101 LEU A CA 1
ATOM 745 C C . LEU A 1 101 ? -7.141 -26.609 -14.664 1 98.81 101 LEU A C 1
ATOM 747 O O . LEU A 1 101 ? -6.375 -27.578 -14.68 1 98.81 101 LEU A O 1
ATOM 751 N N . ARG A 1 102 ? -8.406 -26.719 -15.062 1 98.56 102 ARG A N 1
ATOM 752 C CA . ARG A 1 102 ? -8.922 -27.984 -15.586 1 98.56 102 ARG A CA 1
ATOM 753 C C . ARG A 1 102 ? -8.18 -28.391 -16.844 1 98.56 102 ARG A C 1
ATOM 755 O O . ARG A 1 102 ? -7.848 -29.578 -17.016 1 98.56 102 ARG A O 1
ATOM 762 N N . ARG A 1 103 ? -7.918 -27.438 -17.672 1 98.31 103 ARG A N 1
ATOM 763 C CA . ARG A 1 103 ? -7.219 -27.719 -18.922 1 98.31 103 ARG A CA 1
ATOM 764 C C . ARG A 1 103 ? -5.773 -28.125 -18.656 1 98.31 103 ARG A C 1
ATOM 766 O O . ARG A 1 103 ? -5.273 -29.094 -19.25 1 98.31 103 ARG A O 1
ATOM 773 N N . LEU A 1 104 ? -5.066 -27.5 -17.781 1 98.5 104 LEU A N 1
ATOM 774 C CA . LEU A 1 104 ? -3.635 -27.703 -17.562 1 98.5 104 LEU A CA 1
ATOM 775 C C . LEU A 1 104 ? -3.381 -28.922 -16.688 1 98.5 104 LEU A C 1
ATOM 777 O O . LEU A 1 104 ? -2.393 -29.625 -16.875 1 98.5 104 LEU A O 1
ATOM 781 N N . LEU A 1 105 ? -4.281 -29.203 -15.695 1 98.75 105 LEU A N 1
ATOM 782 C CA . LEU A 1 105 ? -3.984 -30.219 -14.695 1 98.75 105 LEU A CA 1
ATOM 783 C C . LEU A 1 105 ? -4.742 -31.516 -15 1 98.75 105 LEU A C 1
ATOM 785 O O . LEU A 1 105 ? -4.297 -32.594 -14.633 1 98.75 105 LEU A O 1
ATOM 789 N N . GLY A 1 106 ? -5.938 -31.406 -15.672 1 98.5 106 GLY A N 1
ATOM 790 C CA . GLY A 1 106 ? -6.785 -32.562 -15.945 1 98.5 106 GLY A CA 1
ATOM 791 C C . GLY A 1 106 ? -7.754 -32.875 -14.82 1 98.5 106 GLY A C 1
ATOM 792 O O . GLY A 1 106 ? -7.453 -32.625 -13.648 1 98.5 106 GLY A O 1
ATOM 793 N N . GLU A 1 107 ? -8.812 -33.5 -15.172 1 98.19 107 GLU A N 1
ATOM 794 C CA . GLU A 1 107 ? -9.922 -33.75 -14.25 1 98.19 107 GLU A CA 1
ATOM 795 C C . GLU A 1 107 ? -9.492 -34.656 -13.109 1 98.19 107 GLU A C 1
ATOM 797 O O . GLU A 1 107 ? -9.977 -34.531 -11.984 1 98.19 107 GLU A O 1
ATOM 802 N N . GLU A 1 108 ? -8.625 -35.531 -13.352 1 98.38 108 GLU A N 1
ATOM 803 C CA . GLU A 1 108 ? -8.188 -36.5 -12.32 1 98.38 108 GLU A CA 1
ATOM 804 C C . GLU A 1 108 ? -7.48 -35.75 -11.18 1 98.38 108 GLU A C 1
ATOM 806 O O . GLU A 1 108 ? -7.77 -36 -10.008 1 98.38 108 GLU A O 1
ATOM 811 N N . ILE A 1 109 ? -6.559 -34.875 -11.57 1 98.69 109 ILE A N 1
ATOM 812 C CA . ILE A 1 109 ? -5.844 -34.125 -10.562 1 98.69 109 ILE A CA 1
ATOM 813 C C . ILE A 1 109 ? -6.812 -33.156 -9.852 1 98.69 109 ILE A C 1
ATOM 815 O O . ILE A 1 109 ? -6.766 -33.031 -8.633 1 98.69 109 ILE A O 1
ATOM 819 N N . ILE A 1 110 ? -7.719 -32.562 -10.609 1 98.62 110 ILE A N 1
ATOM 820 C CA . ILE A 1 110 ? -8.688 -31.609 -10.078 1 98.62 110 ILE A CA 1
ATOM 821 C C . ILE A 1 110 ? -9.547 -32.281 -9.016 1 98.62 110 ILE A C 1
ATOM 823 O O . ILE A 1 110 ? -9.82 -31.703 -7.965 1 98.62 110 ILE A O 1
ATOM 827 N N . ALA A 1 111 ? -9.883 -33.531 -9.203 1 98.19 111 ALA A N 1
ATOM 828 C CA . ALA A 1 111 ? -10.797 -34.25 -8.312 1 98.19 111 ALA A CA 1
ATOM 829 C C . ALA A 1 111 ? -10.023 -35.031 -7.258 1 98.19 111 ALA A C 1
ATOM 831 O O . ALA A 1 111 ? -10.625 -35.75 -6.449 1 98.19 111 ALA A O 1
ATOM 832 N N . SER A 1 112 ? -8.766 -34.938 -7.215 1 98.69 112 SER A N 1
ATOM 833 C CA . SER A 1 112 ? -7.934 -35.812 -6.379 1 98.69 112 SER A CA 1
ATOM 834 C C . SER A 1 112 ? -7.957 -35.344 -4.926 1 98.69 112 SER A C 1
ATOM 836 O O . SER A 1 112 ? -8.234 -34.188 -4.641 1 98.69 112 SER A O 1
ATOM 838 N N . ASP A 1 113 ? -7.645 -36.219 -4.043 1 98.62 113 ASP A N 1
ATOM 839 C CA . ASP A 1 113 ? -7.465 -35.906 -2.629 1 98.62 113 ASP A CA 1
ATOM 840 C C . ASP A 1 113 ? -6.281 -34.969 -2.424 1 98.62 113 ASP A C 1
ATOM 842 O O . ASP A 1 113 ? -6.285 -34.156 -1.506 1 98.62 113 ASP A O 1
ATOM 846 N N . GLU A 1 114 ? -5.328 -35.094 -3.285 1 98.81 114 GLU A N 1
ATOM 847 C CA . GLU A 1 114 ? -4.141 -34.25 -3.205 1 98.81 114 GLU A CA 1
ATOM 848 C C . GLU A 1 114 ? -4.488 -32.781 -3.447 1 98.81 114 GLU A C 1
ATOM 850 O O . GLU A 1 114 ? -3.949 -31.906 -2.783 1 98.81 114 GLU A O 1
ATOM 855 N N . MET A 1 115 ? -5.348 -32.531 -4.383 1 98.88 115 MET A N 1
ATOM 856 C CA . MET A 1 115 ? -5.781 -31.172 -4.641 1 98.88 115 MET A CA 1
ATOM 857 C C . MET A 1 115 ? -6.527 -30.609 -3.441 1 98.88 115 MET A C 1
ATOM 859 O O . MET A 1 115 ? -6.277 -29.469 -3.033 1 98.88 115 MET A O 1
ATOM 863 N N . ALA A 1 116 ? -7.398 -31.359 -2.908 1 98.88 116 ALA A N 1
ATOM 864 C CA . ALA A 1 116 ? -8.133 -30.938 -1.719 1 98.88 116 ALA A CA 1
ATOM 865 C C . ALA A 1 116 ? -7.176 -30.656 -0.559 1 98.88 116 ALA A C 1
ATOM 867 O O . ALA A 1 116 ? -7.355 -29.703 0.193 1 98.88 116 ALA A O 1
ATOM 868 N N . GLU A 1 117 ? -6.227 -31.562 -0.421 1 98.94 117 GLU A N 1
ATOM 869 C CA . GLU A 1 117 ? -5.219 -31.406 0.625 1 98.94 117 GLU A CA 1
ATOM 870 C C . GLU A 1 117 ? -4.414 -30.125 0.426 1 98.94 117 GLU A C 1
ATOM 872 O O . GLU A 1 117 ? -4.18 -29.375 1.38 1 98.94 117 GLU A O 1
ATOM 877 N N . ALA A 1 118 ? -3.963 -29.859 -0.796 1 98.94 118 ALA A N 1
ATOM 878 C CA . ALA A 1 118 ? -3.211 -28.656 -1.111 1 98.94 118 ALA A CA 1
ATOM 879 C C . ALA A 1 118 ? -4.023 -27.406 -0.787 1 98.94 118 ALA A C 1
ATOM 881 O O . ALA A 1 118 ? -3.492 -26.438 -0.23 1 98.94 118 ALA A O 1
ATOM 882 N N . ALA A 1 119 ? -5.297 -27.422 -1.166 1 98.94 119 ALA A N 1
ATOM 883 C CA . ALA A 1 119 ? -6.184 -26.297 -0.869 1 98.94 119 ALA A CA 1
ATOM 884 C C . ALA A 1 119 ? -6.262 -26.047 0.634 1 98.94 119 ALA A C 1
ATOM 886 O O . ALA A 1 119 ? -6.145 -24.906 1.085 1 98.94 119 ALA A O 1
ATOM 887 N N . ARG A 1 120 ? -6.445 -27.109 1.394 1 98.88 120 ARG A N 1
ATOM 888 C CA . ARG A 1 120 ? -6.543 -26.984 2.844 1 98.88 120 ARG A CA 1
ATOM 889 C C . ARG A 1 120 ? -5.262 -26.406 3.434 1 98.88 120 ARG A C 1
ATOM 891 O O . ARG A 1 120 ? -5.309 -25.516 4.285 1 98.88 120 ARG A O 1
ATOM 898 N N . LEU A 1 121 ? -4.133 -26.938 3.029 1 98.94 121 LEU A N 1
ATOM 899 C CA . LEU A 1 121 ? -2.844 -26.484 3.541 1 98.94 121 LEU A CA 1
ATOM 900 C C . LEU A 1 121 ? -2.605 -25.016 3.184 1 98.94 121 LEU A C 1
ATOM 902 O O . LEU A 1 121 ? -2.18 -24.234 4.031 1 98.94 121 LEU A O 1
ATOM 906 N N . ALA A 1 122 ? -2.85 -24.688 1.894 1 98.94 122 ALA A N 1
ATOM 907 C CA . ALA A 1 122 ? -2.635 -23.312 1.452 1 98.94 122 ALA A CA 1
ATOM 908 C C . ALA A 1 122 ? -3.555 -22.344 2.195 1 98.94 122 ALA A C 1
ATOM 910 O O . ALA A 1 122 ? -3.123 -21.281 2.625 1 98.94 122 ALA A O 1
ATOM 911 N N . LEU A 1 123 ? -4.824 -22.719 2.334 1 98.94 123 LEU A N 1
ATOM 912 C CA . LEU A 1 123 ? -5.762 -21.891 3.07 1 98.94 123 LEU A CA 1
ATOM 913 C C . LEU A 1 123 ? -5.332 -21.734 4.527 1 98.94 123 LEU A C 1
ATOM 915 O O . LEU A 1 123 ? -5.449 -20.656 5.109 1 98.94 123 LEU A O 1
ATOM 919 N N . ARG A 1 124 ? -4.875 -22.828 5.117 1 98.88 124 ARG A N 1
ATOM 920 C CA . ARG A 1 124 ? -4.375 -22.75 6.488 1 98.88 124 ARG A CA 1
ATOM 921 C C . ARG A 1 124 ? -3.221 -21.766 6.598 1 98.88 124 ARG A C 1
ATOM 923 O O . ARG A 1 124 ? -3.15 -20.984 7.551 1 98.88 124 ARG A O 1
ATOM 930 N N . ALA A 1 125 ? -2.271 -21.781 5.664 1 98.88 125 ALA A N 1
ATOM 931 C CA . ALA A 1 125 ? -1.166 -20.828 5.66 1 98.88 125 ALA A CA 1
ATOM 932 C C . ALA A 1 125 ? -1.681 -19.391 5.645 1 98.88 125 ALA A C 1
ATOM 934 O O . ALA A 1 125 ? -1.181 -18.547 6.379 1 98.88 125 ALA A O 1
ATOM 935 N N . THR A 1 126 ? -2.74 -19.109 4.844 1 98.81 126 THR A N 1
ATOM 936 C CA . THR A 1 126 ? -3.223 -17.75 4.66 1 98.81 126 THR A CA 1
ATOM 937 C C . THR A 1 126 ? -3.85 -17.219 5.945 1 98.81 126 THR A C 1
ATOM 939 O O . THR A 1 126 ? -4.031 -16.016 6.102 1 98.81 126 THR A O 1
ATOM 942 N N . GLU A 1 127 ? -4.176 -18.094 6.895 1 98.62 127 GLU A N 1
ATOM 943 C CA . GLU A 1 127 ? -4.758 -17.672 8.164 1 98.62 127 GLU A CA 1
ATOM 944 C C . GLU A 1 127 ? -3.812 -16.75 8.93 1 98.62 127 GLU A C 1
ATOM 946 O O . GLU A 1 127 ? -4.246 -16 9.812 1 98.62 127 GLU A O 1
ATOM 951 N N . ALA A 1 128 ? -2.518 -16.797 8.562 1 98.31 128 ALA A N 1
ATOM 952 C CA . ALA A 1 128 ? -1.535 -16 9.289 1 98.31 128 ALA A CA 1
ATOM 953 C C . ALA A 1 128 ? -1.059 -14.82 8.453 1 98.31 128 ALA A C 1
ATOM 955 O O . ALA A 1 128 ? -0.122 -14.117 8.836 1 98.31 128 ALA A O 1
ATOM 956 N N . CYS A 1 129 ? -1.694 -14.617 7.281 1 98.56 129 CYS A N 1
ATOM 957 C CA . CYS A 1 129 ? -1.423 -13.398 6.527 1 98.56 129 CYS A CA 1
ATOM 958 C C . CYS A 1 129 ? -2.016 -12.18 7.227 1 98.56 129 CYS A C 1
ATOM 960 O O . CYS A 1 129 ? -3.061 -12.281 7.871 1 98.56 129 CYS A O 1
ATOM 962 N N . THR A 1 130 ? -1.335 -11.062 7.184 1 97.62 130 THR A N 1
ATOM 963 C CA . THR A 1 130 ? -1.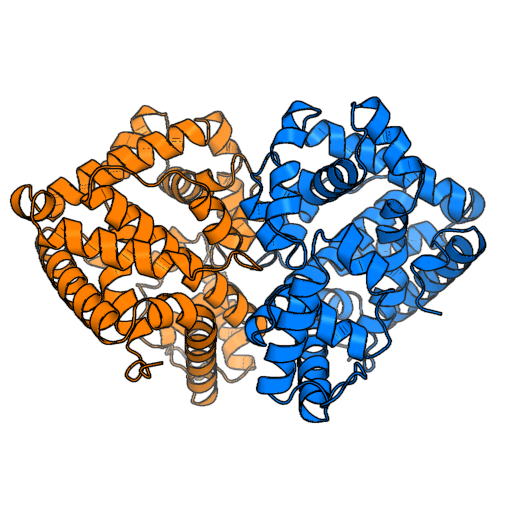79 -9.836 7.82 1 97.62 130 THR A CA 1
ATOM 964 C C . THR A 1 130 ? -1.997 -8.734 6.785 1 97.62 130 THR A C 1
ATOM 966 O O . THR A 1 130 ? -1.232 -8.625 5.824 1 97.62 130 THR A O 1
ATOM 969 N N . PRO A 1 131 ? -2.939 -7.91 6.98 1 98.12 131 PRO A N 1
ATOM 970 C CA . PRO A 1 131 ? -3.328 -6.957 5.938 1 98.12 131 PRO A CA 1
ATOM 971 C C . PRO A 1 131 ? -2.51 -5.668 5.984 1 98.12 131 PRO A C 1
ATOM 973 O O . PRO A 1 131 ? -2.479 -4.918 5.004 1 98.12 131 PRO A O 1
ATOM 976 N N . HIS A 1 132 ? -1.872 -5.316 7.145 1 97.62 132 HIS A N 1
ATOM 977 C CA . HIS A 1 132 ? -1.296 -3.986 7.301 1 97.62 132 HIS A CA 1
ATOM 978 C C . HIS A 1 132 ? -0.15 -3.764 6.32 1 97.62 132 HIS A C 1
ATOM 980 O O . HIS A 1 132 ? 0.752 -4.598 6.211 1 97.62 132 HIS A O 1
ATOM 986 N N . ALA A 1 133 ? -0.232 -2.643 5.582 1 98.69 133 ALA A N 1
ATOM 987 C CA . ALA A 1 133 ? 0.73 -2.193 4.578 1 98.69 133 ALA A CA 1
ATOM 988 C C . ALA A 1 133 ? 0.742 -3.127 3.373 1 98.69 133 ALA A C 1
ATOM 990 O O . ALA A 1 133 ? 1.742 -3.213 2.656 1 98.69 133 ALA A O 1
ATOM 991 N N . ARG A 1 134 ? -0.311 -3.898 3.215 1 98.88 134 ARG A N 1
ATOM 992 C CA . ARG A 1 134 ? -0.442 -4.836 2.105 1 98.88 134 ARG A CA 1
ATOM 993 C C . ARG A 1 134 ? -1.776 -4.66 1.391 1 98.88 134 ARG A C 1
ATOM 995 O O . ARG A 1 134 ? -2.635 -5.543 1.437 1 98.88 134 ARG A O 1
ATOM 1002 N N . PRO A 1 135 ? -1.891 -3.605 0.627 1 98.88 135 PRO A N 1
ATOM 1003 C CA . PRO A 1 135 ? -3.209 -3.23 0.111 1 98.88 135 PRO A CA 1
ATOM 1004 C C . PRO A 1 135 ? -3.758 -4.238 -0.897 1 98.88 135 PRO A C 1
ATOM 1006 O O . PRO A 1 135 ? -4.949 -4.555 -0.875 1 98.88 135 PRO A O 1
ATOM 1009 N N . LEU A 1 136 ? -2.947 -4.746 -1.851 1 98.94 136 LEU A N 1
ATOM 1010 C CA . LEU A 1 136 ? -3.457 -5.672 -2.854 1 98.94 136 LEU A CA 1
ATOM 1011 C C . LEU A 1 136 ? -3.848 -7.004 -2.215 1 98.94 136 LEU A C 1
ATOM 1013 O O . LEU A 1 136 ? -4.902 -7.559 -2.527 1 98.94 136 LEU A O 1
ATOM 1017 N N . TYR A 1 137 ? -3.025 -7.535 -1.276 1 98.94 137 TYR A N 1
ATOM 1018 C CA . TYR A 1 137 ? -3.404 -8.719 -0.518 1 98.94 137 TYR A CA 1
ATOM 1019 C C . TYR A 1 137 ? -4.719 -8.5 0.224 1 98.94 137 TYR A C 1
ATOM 1021 O O . TYR A 1 137 ? -5.629 -9.32 0.145 1 98.94 137 TYR A O 1
ATOM 1029 N N . ALA A 1 138 ? -4.793 -7.363 0.945 1 98.94 138 ALA A N 1
ATOM 1030 C CA . ALA A 1 138 ? -5.941 -7.098 1.809 1 98.94 138 ALA A CA 1
ATOM 1031 C C . ALA A 1 138 ? -7.234 -7.031 0.999 1 98.94 138 ALA A C 1
ATOM 1033 O O . ALA A 1 138 ? -8.281 -7.5 1.45 1 98.94 138 ALA A O 1
ATOM 1034 N N . ALA A 1 139 ? -7.195 -6.441 -0.165 1 98.88 139 ALA A N 1
ATOM 1035 C CA . ALA A 1 139 ? -8.359 -6.391 -1.044 1 98.88 139 ALA A CA 1
ATOM 1036 C C . ALA A 1 139 ? -8.797 -7.789 -1.461 1 98.88 139 ALA A C 1
ATOM 1038 O O . ALA A 1 139 ? -9.984 -8.117 -1.407 1 98.88 139 ALA A O 1
ATOM 1039 N N . HIS A 1 140 ? -7.828 -8.633 -1.88 1 98.88 140 HIS A N 1
ATOM 1040 C CA . HIS A 1 140 ? -8.141 -9.992 -2.312 1 98.88 140 HIS A CA 1
ATOM 1041 C C . HIS A 1 140 ? -8.641 -10.836 -1.148 1 98.88 140 HIS A C 1
ATOM 1043 O O . HIS A 1 140 ? -9.477 -11.727 -1.335 1 98.88 140 HIS A O 1
ATOM 1049 N N . ALA A 1 141 ? -8.133 -10.539 0.048 1 98.75 141 ALA A N 1
ATOM 1050 C CA . ALA A 1 141 ? -8.484 -11.32 1.231 1 98.75 141 ALA A CA 1
ATOM 1051 C C . ALA A 1 141 ? -9.953 -11.133 1.598 1 98.75 141 ALA A C 1
ATOM 1053 O O . ALA A 1 141 ? -10.508 -11.906 2.377 1 98.75 141 ALA A O 1
ATOM 1054 N N . GLU A 1 142 ? -10.602 -10.148 1.042 1 98.06 142 GLU A N 1
ATOM 1055 C CA . GLU A 1 142 ? -12.016 -9.906 1.322 1 98.06 142 GLU A CA 1
ATOM 1056 C C . GLU A 1 142 ? -12.914 -10.75 0.42 1 98.06 142 GLU A C 1
ATOM 1058 O O . GLU A 1 142 ? -14.117 -10.859 0.658 1 98.06 142 GLU A O 1
ATOM 1063 N N . LEU A 1 143 ? -12.383 -11.305 -0.61 1 98.62 143 LEU A N 1
ATOM 1064 C CA . LEU A 1 143 ? -13.164 -12.109 -1.54 1 98.62 143 LEU A CA 1
ATOM 1065 C C . LEU A 1 143 ? -13.531 -13.453 -0.919 1 98.62 143 LEU A C 1
ATOM 1067 O O . LEU A 1 143 ? -12.766 -14.008 -0.131 1 98.62 143 LEU A O 1
ATOM 1071 N N . PRO A 1 144 ? -14.664 -14 -1.259 1 98.25 144 PRO A N 1
ATOM 1072 C CA . PRO A 1 144 ? -15.062 -15.297 -0.704 1 98.25 144 PRO A CA 1
ATOM 1073 C C . PRO A 1 144 ? -14.172 -16.438 -1.193 1 98.25 144 PRO A C 1
ATOM 1075 O O . PRO A 1 144 ? -13.742 -16.438 -2.35 1 98.25 144 PRO A O 1
ATOM 1078 N N . VAL A 1 145 ? -13.914 -17.391 -0.365 1 98.75 145 VAL A N 1
ATOM 1079 C CA . VAL A 1 145 ? -13.195 -18.594 -0.744 1 98.75 145 VAL A CA 1
ATOM 1080 C C . VAL A 1 145 ? -14.102 -19.484 -1.592 1 98.75 145 VAL A C 1
ATOM 1082 O O . VAL A 1 145 ? -15.211 -19.828 -1.179 1 98.75 145 VAL A O 1
ATOM 1085 N N . PRO A 1 146 ? -13.672 -19.859 -2.723 1 98.75 146 PRO A N 1
ATOM 1086 C CA . PRO A 1 146 ? -14.492 -20.766 -3.537 1 98.75 146 PRO A CA 1
ATOM 1087 C C . PRO A 1 146 ? -14.672 -22.125 -2.893 1 98.75 146 PRO A C 1
ATOM 1089 O O . PRO A 1 146 ? -13.805 -22.578 -2.135 1 98.75 146 PRO A O 1
ATOM 1092 N N . ASP A 1 147 ? -15.672 -22.859 -3.295 1 98.12 147 ASP A N 1
ATOM 1093 C CA . ASP A 1 147 ? -15.992 -24.172 -2.727 1 98.12 147 ASP A CA 1
ATOM 1094 C C . ASP A 1 147 ? -15.148 -25.266 -3.369 1 98.12 147 ASP A C 1
ATOM 1096 O O . ASP A 1 147 ? -14.734 -26.219 -2.695 1 98.12 147 ASP A O 1
ATOM 1100 N N . GLU A 1 148 ? -15.023 -25.172 -4.691 1 98.56 148 GLU A N 1
ATOM 1101 C CA . GLU A 1 148 ? -14.273 -26.203 -5.41 1 98.56 148 GLU A CA 1
ATOM 1102 C C . GLU A 1 148 ? -12.805 -26.219 -4.98 1 98.56 148 GLU A C 1
ATOM 1104 O O . GLU A 1 148 ? -12.148 -25.172 -4.973 1 98.56 148 GLU A O 1
ATOM 1109 N N . PRO A 1 149 ? -12.227 -27.328 -4.719 1 98.75 149 PRO A N 1
ATOM 1110 C CA . PRO A 1 149 ? -10.875 -27.422 -4.16 1 98.75 149 PRO A CA 1
ATOM 1111 C C . PRO A 1 149 ? -9.828 -26.719 -5.035 1 98.75 149 PRO A C 1
ATOM 1113 O O . PRO A 1 149 ? -8.969 -26 -4.523 1 98.75 149 PRO A O 1
ATOM 1116 N N . HIS A 1 150 ? -9.883 -26.953 -6.359 1 98.88 150 HIS A N 1
ATOM 1117 C CA . HIS A 1 150 ? -8.859 -26.344 -7.207 1 98.88 150 HIS A CA 1
ATOM 1118 C C . HIS A 1 150 ? -8.992 -24.828 -7.234 1 98.88 150 HIS A C 1
ATOM 1120 O O . HIS A 1 150 ? -7.992 -24.109 -7.316 1 98.88 150 HIS A O 1
ATOM 1126 N N . LEU A 1 151 ? -10.172 -24.297 -7.09 1 98.94 151 LEU A N 1
ATOM 1127 C CA . LEU A 1 151 ? -10.375 -22.844 -7.039 1 98.94 151 LEU A CA 1
ATOM 1128 C C . LEU A 1 151 ? -10.016 -22.297 -5.664 1 98.94 151 LEU A C 1
ATOM 1130 O O . LEU A 1 151 ? -9.508 -21.172 -5.551 1 98.94 151 LEU A O 1
ATOM 1134 N N . ALA A 1 152 ? -10.336 -23.078 -4.66 1 98.94 152 ALA A N 1
ATOM 1135 C CA . ALA A 1 152 ? -9.891 -22.703 -3.32 1 98.94 152 ALA A CA 1
ATOM 1136 C C . ALA A 1 152 ? -8.367 -22.625 -3.244 1 98.94 152 ALA A C 1
ATOM 1138 O O . ALA A 1 152 ? -7.809 -21.703 -2.645 1 98.94 152 ALA A O 1
ATOM 1139 N N . PHE A 1 153 ? -7.719 -23.641 -3.824 1 98.94 153 PHE A N 1
ATOM 1140 C CA . PHE A 1 153 ? -6.262 -23.656 -3.895 1 98.94 153 PHE A CA 1
ATOM 1141 C C . PHE A 1 153 ? -5.746 -22.438 -4.648 1 98.94 153 PHE A C 1
ATOM 1143 O O . PHE A 1 153 ? -4.832 -21.75 -4.188 1 98.94 153 PHE A O 1
ATOM 1150 N N . TRP A 1 154 ? -6.344 -22.125 -5.77 1 98.94 154 TRP A N 1
ATOM 1151 C CA . TRP A 1 154 ? -5.961 -20.969 -6.59 1 98.94 154 TRP A CA 1
ATOM 1152 C C . TRP A 1 154 ? -6.156 -19.672 -5.824 1 98.94 154 TRP A C 1
ATOM 1154 O O . TRP A 1 154 ? -5.309 -18.766 -5.887 1 98.94 154 TRP A O 1
ATOM 1164 N N . HIS A 1 155 ? -7.25 -19.562 -5.145 1 98.88 155 HIS A N 1
ATOM 1165 C CA . HIS A 1 155 ? -7.527 -18.406 -4.301 1 98.88 155 HIS A CA 1
ATOM 1166 C C . HIS A 1 155 ? -6.461 -18.234 -3.223 1 98.88 155 HIS A C 1
ATOM 1168 O O . HIS A 1 155 ? -5.934 -17.141 -3.025 1 98.88 155 HIS A O 1
ATOM 1174 N N . ALA A 1 156 ? -6.133 -19.312 -2.555 1 98.94 156 ALA A N 1
ATOM 1175 C CA . ALA A 1 156 ? -5.105 -19.281 -1.517 1 98.94 156 ALA A CA 1
ATOM 1176 C C . ALA A 1 156 ? -3.75 -18.891 -2.102 1 98.94 156 ALA A C 1
ATOM 1178 O O . ALA A 1 156 ? -3.004 -18.109 -1.5 1 98.94 156 ALA A O 1
ATOM 1179 N N . ALA A 1 157 ? -3.428 -19.438 -3.252 1 98.94 157 ALA A N 1
ATOM 1180 C CA . ALA A 1 157 ? -2.193 -19.078 -3.945 1 98.94 157 ALA A CA 1
ATOM 1181 C C . ALA A 1 157 ? -2.152 -17.594 -4.262 1 98.94 157 ALA A C 1
ATOM 1183 O O . ALA A 1 157 ? -1.098 -16.953 -4.168 1 98.94 157 ALA A O 1
ATOM 1184 N N . THR A 1 158 ? -3.287 -17.016 -4.66 1 98.88 158 THR A N 1
ATOM 1185 C CA . THR A 1 158 ? -3.396 -15.586 -4.902 1 98.88 158 THR A CA 1
ATOM 1186 C C . THR A 1 158 ? -3.061 -14.789 -3.641 1 98.88 158 THR A C 1
ATOM 1188 O O . THR A 1 158 ? -2.281 -13.836 -3.689 1 98.88 158 THR A O 1
ATOM 1191 N N . LEU A 1 159 ? -3.619 -15.227 -2.557 1 98.94 159 LEU A N 1
ATOM 1192 C CA . LEU A 1 159 ? -3.402 -14.516 -1.299 1 98.94 159 LEU A CA 1
ATOM 1193 C C . LEU A 1 159 ? -1.936 -14.578 -0.885 1 98.94 159 LEU A C 1
ATOM 1195 O O . LEU A 1 159 ? -1.35 -13.57 -0.5 1 98.94 159 LEU A O 1
ATOM 1199 N N . LEU A 1 160 ? -1.355 -15.789 -0.972 1 98.94 160 LEU A N 1
ATOM 1200 C CA . LEU A 1 160 ? 0.049 -15.945 -0.613 1 98.94 160 LEU A CA 1
ATOM 1201 C C . LEU A 1 160 ? 0.941 -15.117 -1.53 1 98.94 160 LEU A C 1
ATOM 1203 O O . LEU A 1 160 ? 1.894 -14.484 -1.07 1 98.94 160 LEU A O 1
ATOM 1207 N N . ARG A 1 161 ? 0.605 -15.102 -2.752 1 98.69 161 ARG A N 1
ATOM 1208 C CA . ARG A 1 161 ? 1.357 -14.328 -3.736 1 98.69 161 ARG A CA 1
ATOM 1209 C C . ARG A 1 161 ? 1.297 -12.836 -3.428 1 98.69 161 ARG A C 1
ATOM 1211 O O . ARG A 1 161 ? 2.328 -12.164 -3.395 1 98.69 161 ARG A O 1
ATOM 1218 N N . GLU A 1 162 ? 0.083 -12.312 -3.283 1 98.81 162 GLU A N 1
ATOM 1219 C CA . GLU A 1 162 ? -0.074 -10.875 -3.119 1 98.81 162 GLU A CA 1
ATOM 1220 C C . GLU A 1 162 ? 0.444 -10.414 -1.76 1 98.81 162 GLU A C 1
ATOM 1222 O O . GLU A 1 162 ? 0.958 -9.297 -1.631 1 98.81 162 GLU A O 1
ATOM 1227 N N . HIS A 1 163 ? 0.361 -11.328 -0.717 1 98.88 163 HIS A N 1
ATOM 1228 C CA . HIS A 1 163 ? 0.966 -11.039 0.578 1 98.88 163 HIS A CA 1
ATOM 1229 C C . HIS A 1 163 ? 2.473 -10.836 0.45 1 98.88 163 HIS A C 1
ATOM 1231 O O . HIS A 1 163 ? 3.016 -9.852 0.945 1 98.88 163 HIS A O 1
ATOM 1237 N N . ARG A 1 164 ? 3.113 -11.703 -0.21 1 98.62 164 ARG A N 1
ATOM 1238 C CA . ARG A 1 164 ? 4.547 -11.609 -0.464 1 98.62 164 ARG A CA 1
ATOM 1239 C C . ARG A 1 164 ? 4.867 -10.43 -1.375 1 98.62 164 ARG A C 1
ATOM 1241 O O . ARG A 1 164 ? 5.855 -9.727 -1.163 1 98.62 164 ARG A O 1
ATOM 1248 N N . GLY A 1 165 ? 4.051 -10.281 -2.41 1 98.5 165 GLY A N 1
ATOM 1249 C CA . GLY A 1 165 ? 4.258 -9.195 -3.355 1 98.5 165 GLY A CA 1
ATOM 1250 C C . GLY A 1 165 ? 4.258 -7.828 -2.703 1 98.5 165 GLY A C 1
ATOM 1251 O O . GLY A 1 165 ? 5.137 -7.004 -2.975 1 98.5 165 GLY A O 1
ATOM 1252 N N . ASP A 1 166 ? 3.285 -7.547 -1.858 1 98.81 166 ASP A N 1
ATOM 1253 C CA . ASP A 1 166 ? 3.219 -6.281 -1.137 1 98.81 166 ASP A CA 1
ATOM 1254 C C . ASP A 1 166 ? 4.465 -6.07 -0.281 1 98.81 166 ASP A C 1
ATOM 1256 O O . ASP A 1 166 ? 5 -4.961 -0.213 1 98.81 166 ASP A O 1
ATOM 1260 N N . ALA A 1 167 ? 4.918 -7.129 0.372 1 98.69 167 ALA A N 1
ATOM 1261 C CA . ALA A 1 167 ? 6.145 -7.059 1.16 1 98.69 167 ALA A CA 1
ATOM 1262 C C . ALA A 1 167 ? 7.344 -6.734 0.277 1 98.69 167 ALA A C 1
ATOM 1264 O O . ALA A 1 167 ? 8.227 -5.965 0.672 1 98.69 167 ALA A O 1
ATOM 1265 N N . HIS A 1 168 ? 7.367 -7.34 -0.851 1 98.69 168 HIS A N 1
ATOM 1266 C CA . HIS A 1 168 ? 8.461 -7.109 -1.792 1 98.69 168 HIS A CA 1
ATOM 1267 C C . HIS A 1 168 ? 8.5 -5.648 -2.236 1 98.69 168 HIS A C 1
ATOM 1269 O O . HIS A 1 168 ? 9.586 -5.074 -2.381 1 98.69 168 HIS A O 1
ATOM 1275 N N . LEU A 1 169 ? 7.375 -5.051 -2.477 1 98.81 169 LEU A N 1
ATOM 1276 C CA . LEU A 1 169 ? 7.32 -3.645 -2.857 1 98.81 169 LEU A CA 1
ATOM 1277 C C . LEU A 1 169 ? 7.863 -2.758 -1.743 1 98.81 169 LEU A C 1
ATOM 1279 O O . LEU A 1 169 ? 8.578 -1.788 -2.008 1 98.81 169 LEU A O 1
ATOM 1283 N N . ALA A 1 170 ? 7.492 -3.082 -0.531 1 98.69 170 ALA A N 1
ATOM 1284 C CA . ALA A 1 170 ? 8.039 -2.344 0.604 1 98.69 170 ALA A CA 1
ATOM 1285 C C . ALA A 1 170 ? 9.562 -2.447 0.644 1 98.69 170 ALA A C 1
ATOM 1287 O O . ALA A 1 170 ? 10.25 -1.461 0.916 1 98.69 170 ALA A O 1
ATOM 1288 N N . ALA A 1 171 ? 10.102 -3.637 0.365 1 98.75 171 ALA A N 1
ATOM 1289 C CA . ALA A 1 171 ? 11.547 -3.855 0.357 1 98.75 171 ALA A CA 1
ATOM 1290 C C . ALA A 1 171 ? 12.219 -3.053 -0.755 1 98.75 171 ALA A C 1
ATOM 1292 O O . ALA A 1 171 ? 13.289 -2.475 -0.553 1 98.75 171 ALA A O 1
ATOM 1293 N N . LEU A 1 172 ? 11.594 -3.008 -1.925 1 98.75 172 LEU A N 1
ATOM 1294 C CA . LEU A 1 172 ? 12.133 -2.246 -3.049 1 98.75 172 LEU A CA 1
ATOM 1295 C C . LEU A 1 172 ? 12.156 -0.755 -2.729 1 98.75 172 LEU A C 1
ATOM 1297 O O . LEU A 1 172 ? 13.148 -0.076 -3.01 1 98.75 172 LEU A O 1
ATOM 1301 N N . LEU A 1 173 ? 11.094 -0.277 -2.162 1 98.62 173 LEU A N 1
ATOM 1302 C CA . LEU A 1 173 ? 11.016 1.128 -1.778 1 98.62 173 LEU A CA 1
ATOM 1303 C C . LEU A 1 173 ? 12.117 1.48 -0.783 1 98.62 173 LEU A C 1
ATOM 1305 O O . LEU A 1 173 ? 12.812 2.486 -0.948 1 98.62 173 LEU A O 1
ATOM 1309 N N . ALA A 1 174 ? 12.297 0.644 0.196 1 97.94 174 ALA A N 1
ATOM 1310 C CA . ALA A 1 174 ? 13.297 0.873 1.233 1 97.94 174 ALA A CA 1
ATOM 1311 C C . ALA A 1 174 ? 14.711 0.836 0.651 1 97.94 174 ALA A C 1
ATOM 1313 O O . ALA A 1 174 ? 15.602 1.551 1.118 1 97.94 174 ALA A O 1
ATOM 1314 N N . ALA A 1 175 ? 14.867 0.03 -0.363 1 97.88 175 ALA A N 1
ATOM 1315 C CA . ALA A 1 175 ? 16.172 -0.116 -1.005 1 97.88 175 ALA A CA 1
ATOM 1316 C C . ALA A 1 175 ? 16.453 1.044 -1.957 1 97.88 175 ALA A C 1
ATOM 1318 O O . ALA A 1 175 ? 17.562 1.194 -2.455 1 97.88 175 ALA A O 1
ATOM 1319 N N . GLY A 1 176 ? 15.422 1.845 -2.24 1 97.25 176 GLY A N 1
ATOM 1320 C CA . GLY A 1 176 ? 15.578 2.984 -3.133 1 97.25 176 GLY A CA 1
ATOM 1321 C C . GLY A 1 176 ? 15.633 2.592 -4.598 1 97.25 176 GLY A C 1
ATOM 1322 O O . GLY A 1 176 ? 16.297 3.256 -5.398 1 97.25 176 GLY A O 1
ATOM 1323 N N . LEU A 1 177 ? 15.047 1.461 -4.934 1 98.38 177 LEU A N 1
ATOM 1324 C CA . LEU A 1 177 ? 14.961 1.042 -6.328 1 98.38 177 LEU A CA 1
ATOM 1325 C C . LEU A 1 177 ? 13.633 1.469 -6.941 1 98.38 177 LEU A C 1
ATOM 1327 O O . LEU A 1 177 ? 12.57 0.972 -6.551 1 98.38 177 LEU A O 1
ATOM 1331 N N . ASP A 1 178 ? 13.648 2.346 -7.855 1 97.62 178 ASP A N 1
ATOM 1332 C CA . ASP A 1 178 ? 12.422 2.752 -8.531 1 97.62 178 ASP A CA 1
ATOM 1333 C C . ASP A 1 178 ? 11.922 1.655 -9.477 1 97.62 178 ASP A C 1
ATOM 1335 O O . ASP A 1 178 ? 12.539 0.592 -9.578 1 97.62 178 ASP A O 1
ATOM 1339 N N . PRO A 1 179 ? 10.805 1.853 -10.133 1 98.19 179 PRO A N 1
ATOM 1340 C CA . PRO A 1 179 ? 10.18 0.791 -10.93 1 98.19 179 PRO A CA 1
ATOM 1341 C C . PRO A 1 179 ? 11.117 0.224 -11.992 1 98.19 179 PRO A C 1
ATOM 1343 O O . PRO A 1 179 ? 11.273 -0.995 -12.102 1 98.19 179 PRO A O 1
ATOM 1346 N N . VAL A 1 180 ? 11.781 1.068 -12.742 1 98.38 180 VAL A N 1
ATOM 1347 C CA . VAL A 1 180 ? 12.602 0.583 -13.844 1 98.38 180 VAL A CA 1
ATOM 1348 C C . VAL A 1 180 ? 13.914 0.029 -13.297 1 98.38 180 VAL A C 1
ATOM 1350 O O . VAL A 1 180 ? 14.43 -0.972 -13.805 1 98.38 180 VAL A O 1
ATOM 1353 N N . GLU A 1 181 ? 14.492 0.663 -12.273 1 98.38 181 GLU A N 1
ATOM 1354 C CA . GLU A 1 181 ? 15.695 0.135 -11.633 1 98.38 181 GLU A CA 1
ATOM 1355 C C . GLU A 1 181 ? 15.453 -1.26 -11.07 1 98.38 181 GLU A C 1
ATOM 1357 O O . GLU A 1 181 ? 16.344 -2.107 -11.086 1 98.38 181 GLU A O 1
ATOM 1362 N N . SER A 1 182 ? 14.273 -1.43 -10.492 1 97.94 182 SER A N 1
ATOM 1363 C CA . SER A 1 182 ? 13.922 -2.754 -9.992 1 97.94 182 SER A CA 1
ATOM 1364 C C . SER A 1 182 ? 13.945 -3.793 -11.109 1 97.94 182 SER A C 1
ATOM 1366 O O . SER A 1 182 ? 14.43 -4.91 -10.914 1 97.94 182 SER A O 1
ATOM 1368 N N . LEU A 1 183 ? 13.43 -3.473 -12.281 1 97.56 183 LEU A N 1
ATOM 1369 C CA . LEU A 1 183 ? 13.414 -4.371 -13.43 1 97.56 183 LEU A CA 1
ATOM 1370 C C . LEU A 1 183 ? 14.828 -4.645 -13.922 1 97.56 183 LEU A C 1
ATOM 1372 O O . LEU A 1 183 ? 15.203 -5.797 -14.148 1 97.56 183 LEU A O 1
ATOM 1376 N N . VAL A 1 184 ? 15.617 -3.594 -14.023 1 97.38 184 VAL A N 1
ATOM 1377 C CA . VAL A 1 184 ? 16.969 -3.701 -14.547 1 97.38 184 VAL A CA 1
ATOM 1378 C C . VAL A 1 184 ? 17.812 -4.566 -13.609 1 97.38 184 VAL A C 1
ATOM 1380 O O . VAL A 1 184 ? 18.484 -5.496 -14.055 1 97.38 184 VAL A O 1
ATOM 1383 N N . SER A 1 185 ? 17.766 -4.227 -12.344 1 97.62 185 SER A N 1
ATOM 1384 C CA . SER A 1 185 ? 18.594 -4.957 -11.391 1 97.62 185 SER A CA 1
ATOM 1385 C C . SER A 1 185 ? 18.172 -6.422 -11.305 1 97.62 185 SER A C 1
ATOM 1387 O O . SER A 1 185 ? 19.031 -7.305 -11.148 1 97.62 185 SER A O 1
ATOM 1389 N N . HIS A 1 186 ? 16.906 -6.715 -11.383 1 96.31 186 HIS A N 1
ATOM 1390 C CA . HIS A 1 186 ? 16.438 -8.094 -11.375 1 96.31 186 HIS A CA 1
ATOM 1391 C C . HIS A 1 186 ? 16.906 -8.844 -12.617 1 96.31 186 HIS A C 1
ATOM 1393 O O . HIS A 1 186 ? 17.375 -9.984 -12.523 1 96.31 186 HIS A O 1
ATOM 1399 N N . THR A 1 187 ? 16.75 -8.242 -13.75 1 95.38 187 THR A N 1
ATOM 1400 C CA . THR A 1 187 ? 17.188 -8.852 -15 1 95.38 187 THR A CA 1
ATOM 1401 C C . THR A 1 187 ? 18.688 -9.148 -14.961 1 95.38 187 THR A C 1
ATOM 1403 O O . THR A 1 187 ? 19.141 -10.172 -15.477 1 95.38 187 THR A O 1
ATOM 1406 N N . ALA A 1 188 ? 19.453 -8.32 -14.352 1 95.44 188 ALA A N 1
ATOM 1407 C CA . ALA A 1 188 ? 20.906 -8.445 -14.266 1 95.44 188 ALA A CA 1
ATOM 1408 C C . ALA A 1 188 ? 21.297 -9.656 -13.422 1 95.44 188 ALA A C 1
ATOM 1410 O O . ALA A 1 188 ? 22.453 -10.094 -13.461 1 95.44 188 ALA A O 1
ATOM 1411 N N . THR A 1 189 ? 20.391 -10.148 -12.602 1 92.56 189 THR A N 1
ATOM 1412 C CA . THR A 1 189 ? 20.656 -11.359 -11.828 1 92.56 189 THR A CA 1
ATOM 1413 C C . THR A 1 189 ? 20.656 -12.586 -12.734 1 92.56 189 THR A C 1
ATOM 1415 O O . THR A 1 189 ? 21.141 -13.648 -12.344 1 92.56 189 THR A O 1
ATOM 1418 N N . GLY A 1 190 ? 20.078 -12.508 -13.891 1 86.88 190 GLY A N 1
ATOM 1419 C CA . GLY A 1 190 ? 19.922 -13.625 -14.812 1 86.88 190 GLY A CA 1
ATOM 1420 C C . GLY A 1 190 ? 18.609 -14.359 -14.641 1 86.88 190 GLY A C 1
ATOM 1421 O O . GLY A 1 190 ? 18.328 -15.305 -15.383 1 86.88 190 GLY A O 1
ATOM 1422 N N . LYS A 1 191 ? 17.781 -14.008 -13.703 1 81.25 191 LYS A N 1
ATOM 1423 C CA . LYS A 1 191 ? 16.531 -14.703 -13.391 1 81.25 191 LYS A CA 1
ATOM 1424 C C . LYS A 1 191 ? 15.344 -14.008 -14.023 1 81.25 191 LYS A C 1
ATOM 1426 O O . LYS A 1 191 ? 14.203 -14.469 -13.906 1 81.25 191 LYS A O 1
ATOM 1431 N N . GLY A 1 192 ? 15.547 -12.977 -14.742 1 76 192 GLY A N 1
ATOM 1432 C CA . GLY A 1 192 ? 14.43 -12.211 -15.289 1 76 192 GLY A CA 1
ATOM 1433 C C . GLY A 1 192 ? 14.008 -12.672 -16.672 1 76 192 GLY A C 1
ATOM 1434 O O . GLY A 1 192 ? 14.484 -13.703 -17.156 1 76 192 GLY A O 1
ATOM 1435 N N . MET A 1 193 ? 13 -12.039 -17.156 1 80.69 193 MET A N 1
ATOM 1436 C CA . MET A 1 193 ? 12.477 -12.266 -18.5 1 80.69 193 MET A CA 1
ATOM 1437 C C . MET A 1 193 ? 13.266 -11.469 -19.531 1 80.69 193 MET A C 1
ATOM 1439 O O . MET A 1 193 ? 14.148 -10.688 -19.188 1 80.69 193 MET A O 1
ATOM 1443 N N . ALA A 1 194 ? 12.922 -11.75 -20.75 1 88.44 194 ALA A N 1
ATOM 1444 C CA . ALA A 1 194 ? 13.555 -10.992 -21.828 1 88.44 194 ALA A CA 1
ATOM 1445 C C . ALA A 1 194 ? 13.242 -9.5 -21.703 1 88.44 194 ALA A C 1
ATOM 1447 O O . ALA A 1 194 ? 12.109 -9.117 -21.391 1 88.44 194 ALA A O 1
ATOM 1448 N N . ILE A 1 195 ? 14.258 -8.711 -21.953 1 91.75 195 ILE A N 1
ATOM 1449 C CA . ILE A 1 195 ? 14.141 -7.266 -21.797 1 91.75 195 ILE A CA 1
ATOM 1450 C C . ILE A 1 195 ? 13.008 -6.746 -22.672 1 91.75 195 ILE A C 1
ATOM 1452 O O . ILE A 1 195 ? 12.188 -5.934 -22.234 1 91.75 195 ILE A O 1
ATOM 1456 N N . ARG A 1 196 ? 12.945 -7.211 -23.906 1 91.12 196 ARG A N 1
ATOM 1457 C CA . ARG A 1 196 ? 11.914 -6.762 -24.844 1 91.12 196 ARG A CA 1
ATOM 1458 C C . ARG A 1 196 ? 10.523 -7.035 -24.297 1 91.12 196 ARG A C 1
ATOM 1460 O O . ARG A 1 196 ? 9.625 -6.195 -24.422 1 91.12 196 ARG A O 1
ATOM 1467 N N . TRP A 1 197 ? 10.367 -8.172 -23.734 1 89.69 197 TRP A N 1
ATOM 1468 C CA . TRP A 1 197 ? 9.078 -8.539 -23.156 1 89.69 197 TRP A CA 1
ATOM 1469 C C . TRP A 1 197 ? 8.742 -7.641 -21.969 1 89.69 197 TRP A C 1
ATOM 1471 O O . TRP A 1 197 ? 7.602 -7.195 -21.828 1 89.69 197 TRP A O 1
ATOM 1481 N N . ILE A 1 198 ? 9.711 -7.395 -21.125 1 93.25 198 ILE A N 1
ATOM 1482 C CA . ILE A 1 198 ? 9.523 -6.559 -19.938 1 93.25 198 ILE A CA 1
ATOM 1483 C C . ILE A 1 198 ? 9.078 -5.16 -20.359 1 93.25 198 ILE A C 1
ATOM 1485 O O . ILE A 1 198 ? 8.078 -4.645 -19.859 1 93.25 198 ILE A O 1
ATOM 1489 N N . LEU A 1 199 ? 9.789 -4.594 -21.328 1 95.31 199 LEU A N 1
ATOM 1490 C CA . LEU A 1 199 ? 9.492 -3.234 -21.766 1 95.31 199 LEU A CA 1
ATOM 1491 C C . LEU A 1 199 ? 8.102 -3.156 -22.391 1 95.31 199 LEU A C 1
ATOM 1493 O O . LEU A 1 199 ? 7.316 -2.264 -22.047 1 95.31 199 LEU A O 1
ATOM 1497 N N . SER A 1 200 ? 7.738 -4.125 -23.188 1 93.56 200 SER A N 1
ATOM 1498 C CA . SER A 1 200 ? 6.445 -4.098 -23.875 1 93.56 200 SER A CA 1
ATOM 1499 C C . SER A 1 200 ? 5.301 -4.34 -22.891 1 93.56 200 SER A C 1
ATOM 1501 O O . SER A 1 200 ? 4.273 -3.662 -22.953 1 93.56 200 SER A O 1
ATOM 1503 N N . SER A 1 201 ? 5.469 -5.227 -21.953 1 93.44 201 SER A N 1
ATOM 1504 C CA . SER A 1 201 ? 4.387 -5.605 -21.047 1 93.44 201 SER A CA 1
ATOM 1505 C C . SER A 1 201 ? 4.195 -4.562 -19.953 1 93.44 201 SER A C 1
ATOM 1507 O O . SER A 1 201 ? 3.09 -4.402 -19.422 1 93.44 201 SER A O 1
ATOM 1509 N N . ARG A 1 202 ? 5.254 -3.762 -19.672 1 97.19 202 ARG A N 1
ATOM 1510 C CA . ARG A 1 202 ? 5.176 -2.84 -18.547 1 97.19 202 ARG A CA 1
ATOM 1511 C C . ARG A 1 202 ? 5.059 -1.397 -19.031 1 97.19 202 ARG A C 1
ATOM 1513 O O . ARG A 1 202 ? 4.906 -0.48 -18.219 1 97.19 202 ARG A O 1
ATOM 1520 N N . GLY A 1 203 ? 5.23 -1.195 -20.328 1 98 203 GLY A N 1
ATOM 1521 C CA . GLY A 1 203 ? 4.961 0.105 -20.922 1 98 203 GLY A CA 1
ATOM 1522 C C . GLY A 1 203 ? 6.145 1.049 -20.859 1 98 203 GLY A C 1
ATOM 1523 O O . GLY A 1 203 ? 5.973 2.27 -20.844 1 98 203 GLY A O 1
ATOM 1524 N N . TRP A 1 204 ? 7.344 0.49 -20.719 1 98.38 204 TRP A N 1
ATOM 1525 C CA . TRP A 1 204 ? 8.539 1.327 -20.656 1 98.38 204 TRP A CA 1
ATOM 1526 C C . TRP A 1 204 ? 9.266 1.327 -22 1 98.38 204 TRP A C 1
ATOM 1528 O O . TRP A 1 204 ? 9.148 0.379 -22.781 1 98.38 204 TRP A O 1
ATOM 1538 N N . ARG A 1 205 ? 10.047 2.402 -22.297 1 97.81 205 ARG A N 1
ATOM 1539 C CA . ARG A 1 205 ? 10.875 2.518 -23.5 1 97.81 205 ARG A CA 1
ATOM 1540 C C . ARG A 1 205 ? 12.312 2.094 -23.203 1 97.81 205 ARG A C 1
ATOM 1542 O O . ARG A 1 205 ? 12.742 2.082 -22.047 1 97.81 205 ARG A O 1
ATOM 1549 N N . ARG A 1 206 ? 12.945 1.712 -24.219 1 97.12 206 ARG A N 1
ATOM 1550 C CA . ARG A 1 206 ? 14.359 1.379 -24.109 1 97.12 206 ARG A CA 1
ATOM 1551 C C . ARG A 1 206 ? 15.141 2.523 -23.469 1 97.12 206 ARG A C 1
ATOM 1553 O O . ARG A 1 206 ? 16.078 2.291 -22.688 1 97.12 206 ARG A O 1
ATOM 1560 N N . THR A 1 207 ? 14.781 3.777 -23.75 1 98.06 207 THR A N 1
ATOM 1561 C CA . THR A 1 207 ? 15.461 4.938 -23.172 1 98.06 207 THR A CA 1
ATOM 1562 C C . THR A 1 207 ? 15.273 4.98 -21.656 1 98.06 207 THR A C 1
ATOM 1564 O O . THR A 1 207 ? 16.172 5.406 -20.938 1 98.06 207 THR A O 1
ATOM 1567 N N . ASP A 1 208 ? 14.07 4.566 -21.172 1 98.12 208 ASP A N 1
ATOM 1568 C CA . ASP A 1 208 ? 13.852 4.453 -19.734 1 98.12 208 ASP A CA 1
ATOM 1569 C C . ASP A 1 208 ? 14.781 3.418 -19.109 1 98.12 208 ASP A C 1
ATOM 1571 O O . ASP A 1 208 ? 15.336 3.641 -18.031 1 98.12 208 ASP A O 1
ATOM 1575 N N . TRP A 1 209 ? 14.922 2.275 -19.828 1 97.25 209 TRP A N 1
ATOM 1576 C CA . TRP A 1 209 ? 15.781 1.183 -19.375 1 97.25 209 TRP A CA 1
ATOM 1577 C C . TRP A 1 209 ? 17.234 1.64 -19.281 1 97.25 209 TRP A C 1
ATOM 1579 O O . TRP A 1 209 ? 17.906 1.374 -18.281 1 97.25 209 TRP A O 1
ATOM 1589 N N . GLU A 1 210 ? 17.719 2.346 -20.281 1 96.94 210 GLU A N 1
ATOM 1590 C CA . GLU A 1 210 ? 19.094 2.828 -20.297 1 96.94 210 GLU A CA 1
ATOM 1591 C C . GLU A 1 210 ? 19.344 3.881 -19.219 1 96.94 210 GLU A C 1
ATOM 1593 O O . GLU A 1 210 ? 20.391 3.875 -18.562 1 96.94 210 GLU A O 1
ATOM 1598 N N . ALA A 1 211 ? 18.391 4.754 -19.062 1 97.75 211 ALA A N 1
ATOM 1599 C CA . ALA A 1 211 ? 18.516 5.77 -18.016 1 97.75 211 ALA A CA 1
ATOM 1600 C C . ALA A 1 211 ? 18.594 5.129 -16.641 1 97.75 211 ALA A C 1
ATOM 1602 O O . ALA A 1 211 ? 19.391 5.559 -15.797 1 97.75 211 ALA A O 1
ATOM 1603 N N . ALA A 1 212 ? 17.766 4.145 -16.422 1 98 212 ALA A N 1
ATOM 1604 C CA . ALA A 1 212 ? 17.781 3.428 -15.148 1 98 212 ALA A CA 1
ATOM 1605 C C . ALA A 1 212 ? 19.109 2.693 -14.953 1 98 212 ALA A C 1
ATOM 1607 O O . ALA A 1 212 ? 19.656 2.664 -13.852 1 98 212 ALA A O 1
ATOM 1608 N N . SER A 1 213 ? 19.578 2.053 -16.016 1 97.88 213 SER A N 1
ATOM 1609 C CA . SER A 1 213 ? 20.875 1.387 -15.953 1 97.88 213 SER A CA 1
ATOM 1610 C C . SER A 1 213 ? 21.984 2.363 -15.586 1 97.88 213 SER A C 1
ATOM 1612 O O . SER A 1 213 ? 22.844 2.047 -14.766 1 97.88 213 SER A O 1
ATOM 1614 N N . ASP A 1 214 ? 21.938 3.531 -16.172 1 97.56 214 ASP A N 1
ATOM 1615 C CA . ASP A 1 214 ? 22.953 4.551 -15.891 1 97.56 214 ASP A CA 1
ATOM 1616 C C . ASP A 1 214 ? 22.891 4.996 -14.43 1 97.56 214 ASP A C 1
ATOM 1618 O O . ASP A 1 214 ? 23.922 5.188 -13.789 1 97.56 214 ASP A O 1
ATOM 1622 N N . ARG A 1 215 ? 21.688 5.191 -13.867 1 97.5 215 ARG A N 1
ATOM 1623 C CA . ARG A 1 215 ? 21.547 5.559 -12.461 1 97.5 215 ARG A CA 1
ATOM 1624 C C . ARG A 1 215 ? 22.109 4.477 -11.555 1 97.5 215 ARG A C 1
ATOM 1626 O O . ARG A 1 215 ? 22.766 4.773 -10.555 1 97.5 215 ARG A O 1
ATOM 1633 N N . LEU A 1 216 ? 21.844 3.227 -11.891 1 98.25 216 LEU A N 1
ATOM 1634 C CA . LEU A 1 216 ? 22.375 2.117 -11.102 1 98.25 216 LEU A CA 1
ATOM 1635 C C . LEU A 1 216 ? 23.891 2.072 -11.18 1 98.25 216 LEU A C 1
ATOM 1637 O O . LEU A 1 216 ? 24.562 1.758 -10.188 1 98.25 216 LEU A O 1
ATOM 1641 N N . ARG A 1 217 ? 24.438 2.359 -12.352 1 97.88 217 ARG A N 1
ATOM 1642 C CA . ARG A 1 217 ? 25.891 2.418 -12.5 1 97.88 217 ARG A CA 1
ATOM 1643 C C . ARG A 1 217 ? 26.484 3.555 -11.672 1 97.88 217 ARG A C 1
ATOM 1645 O O . ARG A 1 217 ? 27.5 3.383 -11.008 1 97.88 217 ARG A O 1
ATOM 1652 N N . GLU A 1 218 ? 25.844 4.684 -11.703 1 97.31 218 GLU A N 1
ATOM 1653 C CA . GLU A 1 218 ? 26.281 5.832 -10.914 1 97.31 218 GLU A CA 1
ATOM 1654 C C . GLU A 1 218 ? 26.312 5.5 -9.43 1 97.31 218 GLU A C 1
ATOM 1656 O O . GLU A 1 218 ? 27.172 6 -8.695 1 97.31 218 GLU A O 1
ATOM 1661 N N . ARG A 1 219 ? 25.422 4.609 -9.016 1 97.38 219 ARG A N 1
ATOM 1662 C CA . ARG A 1 219 ? 25.344 4.207 -7.613 1 97.38 219 ARG A CA 1
ATOM 1663 C C . ARG A 1 219 ? 26.297 3.051 -7.324 1 97.38 219 ARG A C 1
ATOM 1665 O O . ARG A 1 219 ? 26.391 2.59 -6.184 1 97.38 219 ARG A O 1
ATOM 1672 N N . GLY A 1 220 ? 26.922 2.555 -8.383 1 97.69 220 GLY A N 1
ATOM 1673 C CA . GLY A 1 220 ? 27.875 1.466 -8.242 1 97.69 220 GLY A CA 1
ATOM 1674 C C . GLY A 1 220 ? 27.203 0.106 -8.125 1 97.69 220 GLY A C 1
ATOM 1675 O O . GLY A 1 220 ? 27.797 -0.833 -7.586 1 97.69 220 GLY A O 1
ATOM 1676 N N . LEU A 1 221 ? 26.016 -0.015 -8.617 1 98.25 221 LEU A N 1
ATOM 1677 C CA . LEU A 1 221 ? 25.25 -1.246 -8.438 1 98.25 221 LEU A CA 1
ATOM 1678 C C . LEU A 1 221 ? 25.312 -2.111 -9.695 1 98.25 221 LEU A C 1
ATOM 1680 O O . LEU A 1 221 ? 25.031 -3.312 -9.641 1 98.25 221 LEU A O 1
ATOM 1684 N N . LEU A 1 222 ? 25.594 -1.526 -10.867 1 97.88 222 LEU A N 1
ATOM 1685 C CA . LEU A 1 222 ? 25.812 -2.234 -12.125 1 97.88 222 LEU A CA 1
ATOM 1686 C C . LEU A 1 222 ? 27.25 -2.07 -12.602 1 97.88 222 LEU A C 1
ATOM 1688 O O . LEU A 1 222 ? 27.859 -1.02 -12.406 1 97.88 222 LEU A O 1
ATOM 1692 N N . VAL A 1 223 ? 27.703 -3.121 -13.234 1 96.25 223 VAL A N 1
ATOM 1693 C CA . VAL A 1 223 ? 29.047 -3.07 -13.805 1 96.25 223 VAL A CA 1
ATOM 1694 C C . VAL A 1 223 ? 29.078 -2.07 -14.961 1 96.25 223 VAL A C 1
ATOM 1696 O O . VAL A 1 223 ? 28.094 -1.896 -15.664 1 96.25 223 VAL A O 1
ATOM 1699 N N . ALA A 1 224 ? 30.266 -1.469 -15.117 1 91.62 224 ALA A N 1
ATOM 1700 C CA . ALA A 1 224 ? 30.453 -0.546 -16.234 1 91.62 224 ALA A CA 1
ATOM 1701 C C . ALA A 1 224 ? 30.469 -1.291 -17.562 1 91.62 224 ALA A C 1
ATOM 1703 O O . ALA A 1 224 ? 30.781 -2.48 -17.625 1 91.62 224 ALA A O 1
ATOM 1704 N N . GLY A 1 225 ? 30.062 -0.566 -18.625 1 86.56 225 GLY A N 1
ATOM 1705 C CA . GLY A 1 225 ? 30.094 -1.186 -19.938 1 86.56 225 GLY A CA 1
ATOM 1706 C C . GLY A 1 225 ? 28.719 -1.597 -20.438 1 86.56 225 GLY A C 1
ATOM 1707 O O . GLY A 1 225 ? 27.703 -1.125 -19.922 1 86.56 225 GLY A O 1
ATOM 1708 N N . GLU A 1 226 ? 28.625 -2.48 -21.406 1 83.44 226 GLU A N 1
ATOM 1709 C CA . GLU A 1 226 ? 27.391 -2.826 -22.094 1 83.44 226 GLU A CA 1
ATOM 1710 C C . GLU A 1 226 ? 26.719 -4.043 -21.453 1 83.44 226 GLU A C 1
ATOM 1712 O O . GLU A 1 226 ? 25.516 -4.234 -21.578 1 83.44 226 GLU A O 1
ATOM 1717 N N . GLU A 1 227 ? 27.547 -4.754 -20.828 1 85.38 227 GLU A N 1
ATOM 1718 C CA . GLU A 1 227 ? 27.031 -5.969 -20.203 1 85.38 227 GLU A CA 1
ATOM 1719 C C . GLU A 1 227 ? 26.109 -5.637 -19.031 1 85.38 227 GLU A C 1
ATOM 1721 O O . GLU A 1 227 ? 26.422 -4.754 -18.219 1 85.38 227 GLU A O 1
ATOM 1726 N N . LEU A 1 228 ? 25.016 -6.289 -19 1 93.44 228 LEU A N 1
ATOM 1727 C CA . LEU A 1 228 ? 24.094 -6.133 -17.875 1 93.44 228 LEU A CA 1
ATOM 1728 C C . LEU A 1 228 ? 24.438 -7.102 -16.75 1 93.44 228 LEU A C 1
ATOM 1730 O O . LEU A 1 228 ? 23.984 -8.242 -16.75 1 93.44 228 LEU A O 1
ATOM 1734 N N . ALA A 1 229 ? 25.234 -6.621 -15.797 1 96.12 229 ALA A N 1
ATOM 1735 C CA . ALA A 1 229 ? 25.656 -7.43 -14.664 1 96.12 229 ALA A CA 1
ATOM 1736 C C . ALA A 1 229 ? 25.75 -6.59 -13.391 1 96.12 229 ALA A C 1
ATOM 1738 O O . ALA A 1 229 ? 26.109 -5.414 -13.438 1 96.12 229 ALA A O 1
ATOM 1739 N N . LEU A 1 230 ? 25.5 -7.219 -12.312 1 97.75 230 LEU A N 1
ATOM 1740 C CA . LEU A 1 230 ? 25.562 -6.543 -11.023 1 97.75 230 LEU A CA 1
ATOM 1741 C C . LEU A 1 230 ? 27 -6.5 -10.508 1 97.75 230 LEU A C 1
ATOM 1743 O O . LEU A 1 230 ? 27.766 -7.441 -10.719 1 97.75 230 LEU A O 1
ATOM 1747 N N . THR A 1 231 ? 27.328 -5.438 -9.836 1 98 231 THR A N 1
ATOM 1748 C CA . THR A 1 231 ? 28.531 -5.426 -9 1 98 231 THR A CA 1
ATOM 1749 C C . THR A 1 231 ? 28.312 -6.234 -7.723 1 98 231 THR A C 1
ATOM 1751 O O . THR A 1 231 ? 27.219 -6.746 -7.488 1 98 231 THR A O 1
ATOM 1754 N N . ASP A 1 232 ? 29.359 -6.348 -6.902 1 98 232 ASP A N 1
ATOM 1755 C CA . ASP A 1 232 ? 29.203 -6.98 -5.598 1 98 232 ASP A CA 1
ATOM 1756 C C . ASP A 1 232 ? 28.188 -6.238 -4.746 1 98 232 ASP A C 1
ATOM 1758 O O . ASP A 1 232 ? 27.359 -6.859 -4.066 1 98 232 ASP A O 1
ATOM 1762 N N . ALA A 1 233 ? 28.234 -4.922 -4.812 1 98.25 233 ALA A N 1
ATOM 1763 C CA . ALA A 1 233 ? 27.281 -4.098 -4.066 1 98.25 233 ALA A CA 1
ATOM 1764 C C . ALA A 1 233 ? 25.859 -4.297 -4.582 1 98.25 233 ALA A C 1
ATOM 1766 O O . ALA A 1 233 ? 24.922 -4.352 -3.793 1 98.25 233 ALA A O 1
ATOM 1767 N N . GLY A 1 234 ? 25.703 -4.336 -5.922 1 98.25 234 GLY A N 1
ATOM 1768 C CA . GLY A 1 234 ? 24.406 -4.613 -6.504 1 98.25 234 GLY A CA 1
ATOM 1769 C C . GLY A 1 234 ? 23.844 -5.969 -6.117 1 98.25 234 GLY A C 1
ATOM 1770 O O . GLY A 1 234 ? 22.656 -6.098 -5.816 1 98.25 234 GLY A O 1
ATOM 1771 N N . THR A 1 235 ? 24.719 -6.961 -6.129 1 98.12 235 THR A N 1
ATOM 1772 C CA . THR A 1 235 ? 24.344 -8.312 -5.719 1 98.12 235 THR A CA 1
ATOM 1773 C C . THR A 1 235 ? 23.891 -8.328 -4.262 1 98.12 235 THR A C 1
ATOM 1775 O O . THR A 1 235 ? 22.875 -8.945 -3.926 1 98.12 235 THR A O 1
ATOM 1778 N N . ALA A 1 236 ? 24.672 -7.641 -3.451 1 98.31 236 ALA A N 1
ATOM 1779 C CA . ALA A 1 236 ? 24.344 -7.559 -2.031 1 98.31 236 ALA A CA 1
ATOM 1780 C C . ALA A 1 236 ? 23.016 -6.863 -1.817 1 98.31 236 ALA A C 1
ATOM 1782 O O . ALA A 1 236 ? 22.203 -7.285 -0.979 1 98.31 236 ALA A O 1
ATOM 1783 N N . LEU A 1 237 ? 22.75 -5.789 -2.553 1 98.25 237 LEU A N 1
ATOM 1784 C CA . LEU A 1 237 ? 21.5 -5.055 -2.436 1 98.25 237 LEU A CA 1
ATOM 1785 C C . LEU A 1 237 ? 20.312 -5.934 -2.82 1 98.25 237 LEU A C 1
ATOM 1787 O O . LEU A 1 237 ? 19.297 -5.957 -2.121 1 98.25 237 LEU A O 1
ATOM 1791 N N . ARG A 1 238 ? 20.422 -6.633 -3.9 1 97.56 238 ARG A N 1
ATOM 1792 C CA . ARG A 1 238 ? 19.344 -7.508 -4.352 1 97.56 238 ARG A CA 1
ATOM 1793 C C . ARG A 1 238 ? 19.109 -8.648 -3.365 1 97.56 238 ARG A C 1
ATOM 1795 O O . ARG A 1 238 ? 17.969 -9.055 -3.135 1 97.56 238 ARG A O 1
ATOM 1802 N N . ALA A 1 239 ? 20.188 -9.164 -2.805 1 97.12 239 ALA A N 1
ATOM 1803 C CA . ALA A 1 239 ? 20.062 -10.195 -1.775 1 97.12 239 ALA A CA 1
ATOM 1804 C C . ALA A 1 239 ? 19.328 -9.664 -0.551 1 97.12 239 ALA A C 1
ATOM 1806 O O . ALA A 1 239 ? 18.5 -10.352 0.029 1 97.12 239 ALA A O 1
ATOM 1807 N N . GLU A 1 240 ? 19.656 -8.477 -0.203 1 97.56 240 GLU A N 1
ATOM 1808 C CA . GLU A 1 240 ? 19.016 -7.844 0.942 1 97.56 240 GLU A CA 1
ATOM 1809 C C . GLU A 1 240 ? 17.516 -7.656 0.693 1 97.56 240 GLU A C 1
ATOM 1811 O O . GLU A 1 240 ? 16.703 -7.84 1.6 1 97.56 240 GLU A O 1
ATOM 1816 N N . VAL A 1 241 ? 17.141 -7.227 -0.497 1 97.94 241 VAL A N 1
ATOM 1817 C CA . VAL A 1 241 ? 15.734 -7.055 -0.867 1 97.94 241 VAL A CA 1
ATOM 1818 C C . VAL A 1 241 ? 14.992 -8.383 -0.71 1 97.94 241 VAL A C 1
ATOM 1820 O O . VAL A 1 241 ? 13.906 -8.422 -0.133 1 97.94 241 VAL A O 1
ATOM 1823 N N . GLU A 1 242 ? 15.57 -9.461 -1.174 1 96.75 242 GLU A N 1
ATOM 1824 C CA . GLU A 1 242 ? 14.938 -10.773 -1.077 1 96.75 242 GLU A CA 1
ATOM 1825 C C . GLU A 1 242 ? 14.852 -11.242 0.373 1 96.75 242 GLU A C 1
ATOM 1827 O O . GLU A 1 242 ? 13.844 -11.805 0.791 1 96.75 242 GLU A O 1
ATOM 1832 N N . GLU A 1 243 ? 15.906 -11.008 1.104 1 96.75 243 GLU A N 1
ATOM 1833 C CA . GLU A 1 243 ? 15.922 -11.406 2.51 1 96.75 243 GLU A CA 1
ATOM 1834 C C . GLU A 1 243 ? 14.875 -10.633 3.311 1 96.75 243 GLU A C 1
ATOM 1836 O O . GLU A 1 243 ? 14.195 -11.203 4.164 1 96.75 243 GLU A O 1
ATOM 1841 N N . ALA A 1 244 ? 14.82 -9.328 3.029 1 97.56 244 ALA A N 1
ATOM 1842 C CA . ALA A 1 244 ? 13.797 -8.516 3.688 1 97.56 244 ALA A CA 1
ATOM 1843 C C . ALA A 1 244 ? 12.398 -8.992 3.33 1 97.56 244 ALA A C 1
ATOM 1845 O O . ALA A 1 244 ? 11.516 -9.055 4.191 1 97.56 244 ALA A O 1
ATOM 1846 N N . THR A 1 245 ? 12.18 -9.336 2.068 1 98.06 245 THR A N 1
ATOM 1847 C CA . THR A 1 245 ? 10.898 -9.867 1.612 1 98.06 245 THR A CA 1
ATOM 1848 C C . THR A 1 245 ? 10.555 -11.156 2.348 1 98.06 245 THR A C 1
ATOM 1850 O O . THR A 1 245 ? 9.43 -11.32 2.838 1 98.06 245 THR A O 1
ATOM 1853 N N . ASP A 1 246 ? 11.539 -12.039 2.449 1 96.56 246 ASP A N 1
ATOM 1854 C CA . ASP A 1 246 ? 11.336 -13.305 3.141 1 96.56 246 ASP A CA 1
ATOM 1855 C C . ASP A 1 246 ? 10.961 -13.086 4.602 1 96.56 246 ASP A C 1
ATOM 1857 O O . ASP A 1 246 ? 10.047 -13.734 5.121 1 96.56 246 ASP A O 1
ATOM 1861 N N . ARG A 1 247 ? 11.664 -12.195 5.203 1 96.19 247 ARG A N 1
ATOM 1862 C CA . ARG A 1 247 ? 11.406 -11.914 6.609 1 96.19 247 ARG A CA 1
ATOM 1863 C C . ARG A 1 247 ? 9.992 -11.383 6.816 1 96.19 247 ARG A C 1
ATOM 1865 O O . ARG A 1 247 ? 9.297 -11.797 7.75 1 96.19 247 ARG A O 1
ATOM 1872 N N . MET A 1 248 ? 9.539 -10.547 5.953 1 97.75 248 MET A N 1
ATOM 1873 C CA . MET A 1 248 ? 8.219 -9.93 6.082 1 97.75 248 MET A CA 1
ATOM 1874 C C . MET A 1 248 ? 7.117 -10.922 5.719 1 97.75 248 MET A C 1
ATOM 1876 O O . MET A 1 248 ? 5.949 -10.711 6.047 1 97.75 248 MET A O 1
ATOM 1880 N N . ASP A 1 249 ? 7.469 -12 5.051 1 97.19 249 ASP A N 1
ATOM 1881 C CA . ASP A 1 249 ? 6.457 -12.906 4.516 1 97.19 249 ASP A CA 1
ATOM 1882 C C . ASP A 1 249 ? 6.52 -14.266 5.207 1 97.19 249 ASP A C 1
ATOM 1884 O O . ASP A 1 249 ? 5.91 -15.234 4.742 1 97.19 249 ASP A O 1
ATOM 1888 N N . THR A 1 250 ? 7.129 -14.43 6.277 1 96.56 250 THR A N 1
ATOM 1889 C CA . THR A 1 250 ? 7.41 -15.719 6.902 1 96.56 250 THR A CA 1
ATOM 1890 C C . THR A 1 250 ? 6.184 -16.234 7.641 1 96.56 250 THR A C 1
ATOM 1892 O O . THR A 1 250 ? 6 -17.453 7.777 1 96.56 250 THR A O 1
ATOM 1895 N N . ALA A 1 251 ? 5.285 -15.43 8.07 1 96.94 251 ALA A N 1
ATOM 1896 C CA . ALA A 1 251 ? 4.223 -15.742 9.023 1 96.94 251 ALA A CA 1
ATOM 1897 C C . ALA A 1 251 ? 3.34 -16.875 8.508 1 96.94 251 ALA A C 1
ATOM 1899 O O . ALA A 1 251 ? 3.049 -17.828 9.234 1 96.94 251 ALA A O 1
ATOM 1900 N N . PRO A 1 252 ? 2.885 -16.828 7.246 1 98.31 252 PRO A N 1
ATOM 1901 C CA . PRO A 1 252 ? 2.023 -17.906 6.77 1 98.31 252 PRO A CA 1
ATOM 1902 C C . PRO A 1 252 ? 2.709 -19.266 6.828 1 98.31 252 PRO A C 1
ATOM 1904 O O . PRO A 1 252 ? 2.07 -20.266 7.156 1 98.31 252 PRO A O 1
ATOM 1907 N N . TYR A 1 253 ? 3.953 -19.297 6.59 1 98.44 253 TYR A N 1
ATOM 1908 C CA . TYR A 1 253 ? 4.684 -20.547 6.512 1 98.44 253 TYR A CA 1
ATOM 1909 C C . TYR A 1 253 ? 5.027 -21.062 7.906 1 98.44 253 TYR A C 1
ATOM 1911 O O . TYR A 1 253 ? 4.957 -22.281 8.156 1 98.44 253 TYR A O 1
ATOM 1919 N N . ARG A 1 254 ? 5.363 -20.156 8.75 1 97.5 254 ARG A N 1
ATOM 1920 C CA . ARG A 1 254 ? 5.547 -20.547 10.141 1 97.5 254 ARG A CA 1
ATOM 1921 C C . ARG A 1 254 ? 4.262 -21.141 10.719 1 97.5 254 ARG A C 1
ATOM 1923 O O . ARG A 1 254 ? 4.297 -22.125 11.445 1 97.5 254 ARG A O 1
ATOM 1930 N N . HIS A 1 255 ? 3.172 -20.547 10.414 1 98.12 255 HIS A N 1
ATOM 1931 C CA . HIS A 1 255 ? 1.869 -21.016 10.867 1 98.12 255 HIS A CA 1
ATOM 1932 C C . HIS A 1 255 ? 1.573 -22.422 10.344 1 98.12 255 HIS A C 1
ATOM 1934 O O . HIS A 1 255 ? 1.044 -23.266 11.07 1 98.12 255 HIS A O 1
ATOM 1940 N N . LEU A 1 256 ? 1.873 -22.625 9.094 1 98.25 256 LEU A N 1
ATOM 1941 C CA . LEU A 1 256 ? 1.627 -23.922 8.469 1 98.25 256 LEU A CA 1
ATOM 1942 C C . LEU A 1 256 ? 2.531 -25 9.062 1 98.25 256 LEU A C 1
ATOM 1944 O O . LEU A 1 256 ? 2.162 -26.172 9.094 1 98.25 256 LEU A O 1
ATOM 1948 N N . GLY A 1 257 ? 3.764 -24.625 9.539 1 97.81 257 GLY A N 1
ATOM 1949 C CA . GLY A 1 257 ? 4.73 -25.547 10.117 1 97.81 257 GLY A CA 1
ATOM 1950 C C . GLY A 1 257 ? 5.586 -26.234 9.07 1 97.81 257 GLY A C 1
ATOM 1951 O O . GLY A 1 257 ? 5.195 -26.328 7.91 1 97.81 257 GLY A O 1
ATOM 1952 N N . ALA 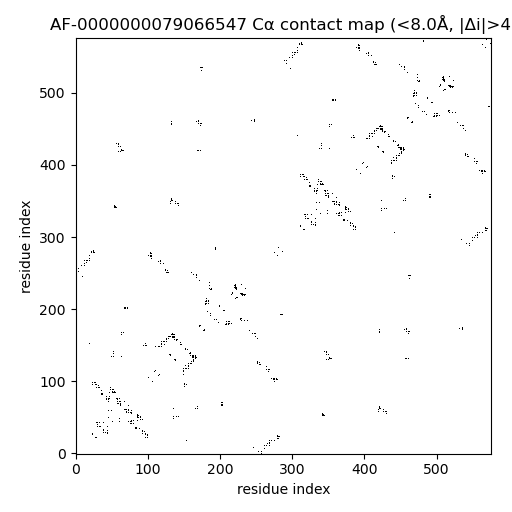A 1 258 ? 6.691 -26.734 9.5 1 97.38 258 ALA A N 1
ATOM 1953 C CA . ALA A 1 258 ? 7.688 -27.312 8.609 1 97.38 258 ALA A CA 1
ATOM 1954 C C . ALA A 1 258 ? 7.094 -28.453 7.785 1 97.38 258 ALA A C 1
ATOM 1956 O O . ALA A 1 258 ? 7.312 -28.531 6.574 1 97.38 258 ALA A O 1
ATOM 1957 N N . GLU A 1 259 ? 6.371 -29.297 8.414 1 97.88 259 GLU A N 1
ATOM 1958 C CA . GLU A 1 259 ? 5.781 -30.453 7.727 1 97.88 259 GLU A CA 1
ATOM 1959 C C . GLU A 1 259 ? 4.746 -30 6.699 1 97.88 259 GLU A C 1
ATOM 1961 O O . GLU A 1 259 ? 4.699 -30.531 5.586 1 97.88 259 GLU A O 1
ATOM 1966 N N . GLY A 1 260 ? 3.918 -29.031 7.09 1 98.62 260 GLY A N 1
ATOM 1967 C CA . GLY A 1 260 ? 2.918 -28.5 6.176 1 98.62 260 GLY A CA 1
ATOM 1968 C C . GLY A 1 260 ? 3.523 -27.797 4.977 1 98.62 260 GLY A C 1
ATOM 1969 O O . GLY A 1 260 ? 3.061 -27.984 3.846 1 98.62 260 GLY A O 1
ATOM 1970 N N . VAL A 1 261 ? 4.535 -27.047 5.223 1 98.75 261 VAL A N 1
ATOM 1971 C CA . VAL A 1 261 ? 5.219 -26.328 4.148 1 98.75 261 VAL A CA 1
ATOM 1972 C C . VAL A 1 261 ? 5.844 -27.328 3.178 1 98.75 261 VAL A C 1
ATOM 1974 O O . VAL A 1 261 ? 5.738 -27.172 1.959 1 98.75 261 VAL A O 1
ATOM 1977 N N . GLU A 1 262 ? 6.484 -28.312 3.711 1 98.31 262 GLU A N 1
ATOM 1978 C CA . GLU A 1 262 ? 7.09 -29.344 2.867 1 98.31 262 GLU A CA 1
ATOM 1979 C C . GLU A 1 262 ? 6.035 -30.062 2.021 1 98.31 262 GLU A C 1
ATOM 1981 O O . GLU A 1 262 ? 6.23 -30.266 0.823 1 98.31 262 GLU A O 1
ATOM 1986 N N . ARG A 1 263 ? 4.973 -30.422 2.66 1 98.75 263 ARG A N 1
ATOM 1987 C CA . ARG A 1 263 ? 3.908 -31.141 1.967 1 98.75 263 ARG A CA 1
ATOM 1988 C C . ARG A 1 263 ? 3.271 -30.266 0.89 1 98.75 263 ARG A C 1
ATOM 1990 O O . ARG A 1 263 ? 3.043 -30.719 -0.232 1 98.75 263 ARG A O 1
ATOM 1997 N N . LEU A 1 264 ? 2.973 -29 1.213 1 98.88 264 LEU A N 1
ATOM 1998 C CA . LEU A 1 264 ? 2.4 -28.078 0.237 1 98.88 264 LEU A CA 1
ATOM 1999 C C . LEU A 1 264 ? 3.355 -27.859 -0.934 1 98.88 264 LEU A C 1
ATOM 2001 O O . LEU A 1 264 ? 2.924 -27.781 -2.086 1 98.88 264 LEU A O 1
ATOM 2005 N N . THR A 1 265 ? 4.641 -27.766 -0.647 1 98.88 265 THR A N 1
ATOM 2006 C CA . THR A 1 265 ? 5.66 -27.609 -1.68 1 98.88 265 THR A CA 1
ATOM 2007 C C . THR A 1 265 ? 5.676 -28.812 -2.617 1 98.88 265 THR A C 1
ATOM 2009 O O . THR A 1 265 ? 5.738 -28.656 -3.838 1 98.88 265 THR A O 1
ATOM 2012 N N . GLU A 1 266 ? 5.605 -29.953 -2.031 1 98.81 266 GLU A N 1
ATOM 2013 C CA . GLU A 1 266 ? 5.594 -31.188 -2.811 1 98.81 266 GLU A CA 1
ATOM 2014 C C . GLU A 1 266 ? 4.383 -31.25 -3.74 1 98.81 266 GLU A C 1
ATOM 2016 O O . GLU A 1 266 ? 4.523 -31.516 -4.934 1 98.81 266 GLU A O 1
ATOM 2021 N N . LEU A 1 267 ? 3.258 -31.016 -3.17 1 98.88 267 LEU A N 1
ATOM 2022 C CA . LEU A 1 267 ? 2.033 -31.031 -3.963 1 98.88 267 LEU A CA 1
ATOM 2023 C C . LEU A 1 267 ? 2.078 -29.953 -5.055 1 98.88 267 LEU A C 1
ATOM 2025 O O . LEU A 1 267 ? 1.76 -30.234 -6.211 1 98.88 267 LEU A O 1
ATOM 2029 N N . GLY A 1 268 ? 2.465 -28.734 -4.648 1 98.75 268 GLY A N 1
ATOM 2030 C CA . GLY A 1 268 ? 2.578 -27.641 -5.605 1 98.75 268 GLY A CA 1
ATOM 2031 C C . GLY A 1 268 ? 3.514 -27.953 -6.758 1 98.75 268 GLY A C 1
ATOM 2032 O O . GLY A 1 268 ? 3.201 -27.656 -7.914 1 98.75 268 GLY A O 1
ATOM 2033 N N . ARG A 1 269 ? 4.656 -28.578 -6.488 1 98.62 269 ARG A N 1
ATOM 2034 C CA . ARG A 1 269 ? 5.617 -28.953 -7.52 1 98.62 269 ARG A CA 1
ATOM 2035 C C . ARG A 1 269 ? 5.02 -29.953 -8.5 1 98.62 269 ARG A C 1
ATOM 2037 O O . ARG A 1 269 ? 5.242 -29.859 -9.703 1 98.62 269 ARG A O 1
ATOM 2044 N N . GLY A 1 270 ? 4.359 -30.906 -7.918 1 98.62 270 GLY A N 1
ATOM 2045 C CA . GLY A 1 270 ? 3.688 -31.875 -8.773 1 98.62 270 GLY A CA 1
ATOM 2046 C C . GLY A 1 270 ? 2.701 -31.234 -9.734 1 98.62 270 GLY A C 1
ATOM 2047 O O . GLY A 1 270 ? 2.719 -31.516 -10.93 1 98.62 270 GLY A O 1
ATOM 2048 N N . PHE A 1 271 ? 1.833 -30.359 -9.219 1 98.81 271 PHE A N 1
ATOM 2049 C CA . PHE A 1 271 ? 0.87 -29.656 -10.055 1 98.81 271 PHE A CA 1
ATOM 2050 C C . PHE A 1 271 ? 1.582 -28.797 -11.086 1 98.81 271 PHE A C 1
ATOM 2052 O O . PHE A 1 271 ? 1.177 -28.734 -12.25 1 98.81 271 PHE A O 1
ATOM 2059 N N . LEU A 1 272 ? 2.611 -28.109 -10.633 1 98.25 272 LEU A N 1
ATOM 2060 C CA . LEU A 1 272 ? 3.359 -27.203 -11.5 1 98.25 272 LEU A CA 1
ATOM 2061 C C . LEU A 1 272 ? 4 -27.969 -12.648 1 98.25 272 LEU A C 1
ATOM 2063 O O . LEU A 1 272 ? 4 -27.5 -13.789 1 98.25 272 LEU A O 1
ATOM 2067 N N . PHE A 1 273 ? 4.543 -29.094 -12.352 1 97.81 273 PHE A N 1
ATOM 2068 C CA . PHE A 1 273 ? 5.145 -29.922 -13.391 1 97.81 273 PHE A CA 1
ATOM 2069 C C . PHE A 1 273 ? 4.113 -30.297 -14.453 1 97.81 273 PHE A C 1
ATOM 2071 O O . PHE A 1 273 ? 4.379 -30.172 -15.648 1 97.81 273 PHE A O 1
ATOM 2078 N N . THR A 1 274 ? 3.008 -30.719 -13.992 1 98.31 274 THR A N 1
ATOM 2079 C CA . THR A 1 274 ? 1.931 -31.094 -14.906 1 98.31 274 THR A CA 1
ATOM 2080 C C . THR A 1 274 ? 1.496 -29.891 -15.742 1 98.31 274 THR A C 1
ATOM 2082 O O . THR A 1 274 ? 1.369 -29.984 -16.969 1 98.31 274 THR A O 1
ATOM 2085 N N . ALA A 1 275 ? 1.262 -28.75 -15.102 1 98.25 275 ALA A N 1
ATOM 2086 C CA . ALA A 1 275 ? 0.826 -27.547 -15.805 1 98.25 275 ALA A CA 1
ATOM 2087 C C . ALA A 1 275 ? 1.855 -27.109 -16.844 1 98.25 275 ALA A C 1
ATOM 2089 O O . ALA A 1 275 ? 1.498 -26.781 -17.969 1 98.25 275 ALA A O 1
ATOM 2090 N N . ALA A 1 276 ? 3.107 -27.141 -16.453 1 96.56 276 ALA A N 1
ATOM 2091 C CA . ALA A 1 276 ? 4.184 -26.75 -17.359 1 96.56 276 ALA A CA 1
ATOM 2092 C C . ALA A 1 276 ? 4.246 -27.672 -18.562 1 96.56 276 ALA A C 1
ATOM 2094 O O . ALA A 1 276 ? 4.434 -27.219 -19.703 1 96.56 276 ALA A O 1
ATOM 2095 N N . SER A 1 277 ? 4.082 -28.953 -18.359 1 96.25 277 SER A N 1
ATOM 2096 C CA . SER A 1 277 ? 4.117 -29.938 -19.422 1 96.25 277 SER A CA 1
ATOM 2097 C C . SER A 1 277 ? 2.947 -29.766 -20.391 1 96.25 277 SER A C 1
ATOM 2099 O O . SER A 1 277 ? 3.023 -30.156 -21.547 1 96.25 277 SER A O 1
ATOM 2101 N N . ASN A 1 278 ? 1.966 -29.125 -19.859 1 96.94 278 ASN A N 1
ATOM 2102 C CA . ASN A 1 278 ? 0.77 -28.922 -20.672 1 96.94 278 ASN A CA 1
ATOM 2103 C C . ASN A 1 278 ? 0.695 -27.5 -21.219 1 96.94 278 ASN A C 1
ATOM 2105 O O . ASN A 1 278 ? -0.384 -27.016 -21.562 1 96.94 278 ASN A O 1
ATOM 2109 N N . GLY A 1 279 ? 1.78 -26.75 -21.156 1 95 279 GLY A N 1
ATOM 2110 C CA . GLY A 1 279 ? 1.901 -25.5 -21.906 1 95 279 GLY A CA 1
ATOM 2111 C C . GLY A 1 279 ? 1.462 -24.297 -21.094 1 95 279 GLY A C 1
ATOM 2112 O O . GLY A 1 279 ? 0.963 -23.312 -21.656 1 95 279 GLY A O 1
ATOM 2113 N N . ALA A 1 280 ? 1.597 -24.328 -19.781 1 95.5 280 ALA A N 1
ATOM 2114 C CA . ALA A 1 280 ? 1.144 -23.234 -18.906 1 95.5 280 ALA A CA 1
ATOM 2115 C C . ALA A 1 280 ? 1.943 -21.969 -19.156 1 95.5 280 ALA A C 1
ATOM 2117 O O . ALA A 1 280 ? 1.436 -20.859 -18.969 1 95.5 280 ALA A O 1
ATOM 2118 N N . PHE A 1 281 ? 3.201 -22.016 -19.547 1 91.19 281 PHE A N 1
ATOM 2119 C CA . PHE A 1 281 ? 4.074 -20.844 -19.625 1 91.19 281 PHE A CA 1
ATOM 2120 C C . PHE A 1 281 ? 4.688 -20.734 -21.016 1 91.19 281 PHE A C 1
ATOM 2122 O O . PHE A 1 281 ? 5.129 -21.734 -21.594 1 91.19 281 PHE A O 1
ATOM 2129 N N . PRO A 1 282 ? 4.574 -19.547 -21.547 1 82.75 282 PRO A N 1
ATOM 2130 C CA . PRO A 1 282 ? 5.168 -19.359 -22.859 1 82.75 282 PRO A CA 1
ATOM 2131 C C . PRO A 1 282 ? 6.684 -19.547 -22.859 1 82.75 282 PRO A C 1
ATOM 2133 O O . PRO A 1 282 ? 7.34 -19.297 -21.844 1 82.75 282 PRO A O 1
ATOM 2136 N N . SER A 1 283 ? 7.129 -20.031 -23.938 1 73 283 SER A N 1
ATOM 2137 C CA . SER A 1 283 ? 8.57 -20.234 -24.125 1 73 283 SER A CA 1
ATOM 2138 C C . SER A 1 283 ? 9.32 -18.906 -23.984 1 73 283 SER A C 1
ATOM 2140 O O . SER A 1 283 ? 10.445 -18.875 -23.469 1 73 283 SER A O 1
ATOM 2142 N N . GLU A 1 284 ? 8.766 -17.844 -24.484 1 61.56 284 GLU A N 1
ATOM 2143 C CA . GLU A 1 284 ? 9.422 -16.531 -24.5 1 61.56 284 GLU A CA 1
ATOM 2144 C C . GLU A 1 284 ? 9.547 -15.953 -23.094 1 61.56 284 GLU A C 1
ATOM 2146 O O . GLU A 1 284 ? 10.414 -15.109 -22.844 1 61.56 284 GLU A O 1
ATOM 2151 N N . ALA A 1 285 ? 8.641 -16.281 -22.25 1 54.31 285 ALA A N 1
ATOM 2152 C CA . ALA A 1 285 ? 8.664 -15.742 -20.891 1 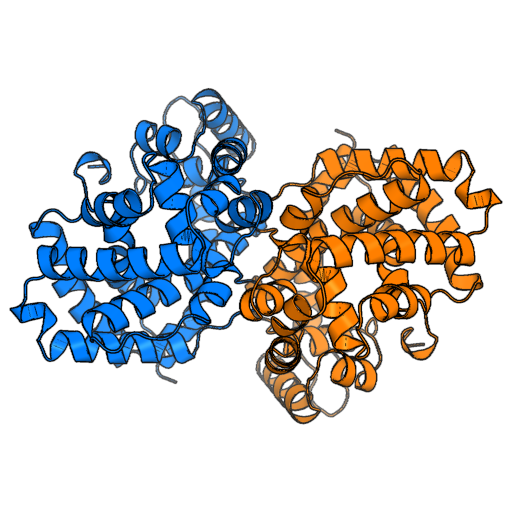54.31 285 ALA A CA 1
ATOM 2153 C C . ALA A 1 285 ? 9.781 -16.391 -20.078 1 54.31 285 ALA A C 1
ATOM 2155 O O . ALA A 1 285 ? 10.289 -15.797 -19.125 1 54.31 285 ALA A O 1
ATOM 2156 N N . THR A 1 286 ? 10.227 -17.609 -20.406 1 50.41 286 THR A N 1
ATOM 2157 C CA . THR A 1 286 ? 11.266 -18.312 -19.672 1 50.41 286 THR A CA 1
ATOM 2158 C C . THR A 1 286 ? 12.641 -18.047 -20.281 1 50.41 286 THR A C 1
ATOM 2160 O O . THR A 1 286 ? 12.797 -18.062 -21.5 1 50.41 286 THR A O 1
ATOM 2163 N N . GLY A 1 287 ? 13.281 -16.891 -19.844 1 43.53 287 GLY A N 1
ATOM 2164 C CA . GLY A 1 287 ? 14.633 -16.547 -20.25 1 43.53 287 GLY A CA 1
ATOM 2165 C C . GLY A 1 287 ? 15.469 -17.766 -20.594 1 43.53 287 GLY A C 1
ATOM 2166 O O . GLY A 1 287 ? 16.688 -17.672 -20.719 1 43.53 287 GLY A O 1
ATOM 2167 N N . ARG A 1 288 ? 15.117 -18.812 -21.188 1 35.69 288 ARG A N 1
ATOM 2168 C CA . ARG A 1 288 ? 16.234 -19.688 -21.516 1 35.69 288 ARG A CA 1
ATOM 2169 C C . ARG A 1 288 ? 17.078 -19.094 -22.641 1 35.69 288 ARG A C 1
ATOM 2171 O O . ARG A 1 288 ? 16.562 -18.391 -23.5 1 35.69 288 ARG A O 1
ATOM 2178 N N . MET B 1 1 ? 23.766 19.688 -6.477 1 43.28 1 MET B N 1
ATOM 2179 C CA . MET B 1 1 ? 22.422 19.766 -5.902 1 43.28 1 MET B CA 1
ATOM 2180 C C . MET B 1 1 ? 22.484 20.062 -4.41 1 43.28 1 MET B C 1
ATOM 2182 O O . MET B 1 1 ? 23.25 19.438 -3.676 1 43.28 1 MET B O 1
ATOM 2186 N N . SER B 1 2 ? 22.234 21.25 -4.004 1 57.47 2 SER B N 1
ATOM 2187 C CA . SER B 1 2 ? 22.453 21.75 -2.646 1 57.47 2 SER B CA 1
ATOM 2188 C C . SER B 1 2 ? 21.938 20.75 -1.607 1 57.47 2 SER B C 1
ATOM 2190 O O . SER B 1 2 ? 20.875 20.141 -1.793 1 57.47 2 SER B O 1
ATOM 2192 N N . THR B 1 3 ? 22.781 20.188 -0.764 1 81.75 3 THR B N 1
ATOM 2193 C CA . THR B 1 3 ? 22.578 19.234 0.314 1 81.75 3 THR B CA 1
ATOM 2194 C C . THR B 1 3 ? 21.625 19.797 1.363 1 81.75 3 THR B C 1
ATOM 2196 O O . THR B 1 3 ? 21.703 20.984 1.708 1 81.75 3 THR B O 1
ATOM 2199 N N . LEU B 1 4 ? 20.438 19.219 1.557 1 91.31 4 LEU B N 1
ATOM 2200 C CA . LEU B 1 4 ? 19.484 19.594 2.6 1 91.31 4 LEU B CA 1
ATOM 2201 C C . LEU B 1 4 ? 20.141 19.516 3.979 1 91.31 4 LEU B C 1
ATOM 2203 O O . LEU B 1 4 ? 20.875 18.562 4.27 1 91.31 4 LEU B O 1
ATOM 2207 N N . PRO B 1 5 ? 20.016 20.656 4.762 1 91.06 5 PRO B N 1
ATOM 2208 C CA . PRO B 1 5 ? 20.453 20.516 6.152 1 91.06 5 PRO B CA 1
ATOM 2209 C C . PRO B 1 5 ? 19.875 19.266 6.828 1 91.06 5 PRO B C 1
ATOM 2211 O O . PRO B 1 5 ? 18.828 18.766 6.414 1 91.06 5 PRO B O 1
ATOM 2214 N N . ALA B 1 6 ? 20.578 18.828 7.879 1 89.5 6 ALA B N 1
ATOM 2215 C CA . ALA B 1 6 ? 20.156 17.641 8.594 1 89.5 6 ALA B CA 1
ATOM 2216 C C . ALA B 1 6 ? 18.734 17.797 9.141 1 89.5 6 ALA B C 1
ATOM 2218 O O . ALA B 1 6 ? 18.422 18.797 9.781 1 89.5 6 ALA B O 1
ATOM 2219 N N . ARG B 1 7 ? 17.812 16.953 8.781 1 91.38 7 ARG B N 1
ATOM 2220 C CA . ARG B 1 7 ? 16.453 16.812 9.305 1 91.38 7 ARG B CA 1
ATOM 2221 C C . ARG B 1 7 ? 15.555 17.938 8.805 1 91.38 7 ARG B C 1
ATOM 2223 O O . ARG B 1 7 ? 14.516 18.219 9.406 1 91.38 7 ARG B O 1
ATOM 2230 N N . ALA B 1 8 ? 16.031 18.625 7.754 1 94.12 8 ALA B N 1
ATOM 2231 C CA . ALA B 1 8 ? 15.227 19.703 7.207 1 94.12 8 ALA B CA 1
ATOM 2232 C C . ALA B 1 8 ? 13.867 19.172 6.73 1 94.12 8 ALA B C 1
ATOM 2234 O O . ALA B 1 8 ? 12.852 19.859 6.863 1 94.12 8 ALA B O 1
ATOM 2235 N N . GLU B 1 9 ? 13.875 17.953 6.176 1 95.12 9 GLU B N 1
ATOM 2236 C CA . GLU B 1 9 ? 12.633 17.344 5.691 1 95.12 9 GLU B CA 1
ATOM 2237 C C . GLU B 1 9 ? 11.641 17.141 6.828 1 95.12 9 GLU B C 1
ATOM 2239 O O . GLU B 1 9 ? 10.453 17.438 6.68 1 95.12 9 GLU B O 1
ATOM 2244 N N . ARG B 1 10 ? 12.07 16.734 7.965 1 95.31 10 ARG B N 1
ATOM 2245 C CA . ARG B 1 10 ? 11.211 16.484 9.125 1 95.31 10 ARG B CA 1
ATOM 2246 C C . ARG B 1 10 ? 10.664 17.781 9.688 1 95.31 10 ARG B C 1
ATOM 2248 O O . ARG B 1 10 ? 9.5 17.859 10.086 1 95.31 10 ARG B O 1
ATOM 2255 N N . ARG B 1 11 ? 11.539 18.734 9.758 1 96.12 11 ARG B N 1
ATOM 2256 C CA . ARG B 1 11 ? 11.117 20.031 10.273 1 96.12 11 ARG B CA 1
ATOM 2257 C C . ARG B 1 11 ? 10.016 20.641 9.398 1 96.12 11 ARG B C 1
ATOM 2259 O O . ARG B 1 11 ? 9.031 21.172 9.914 1 96.12 11 ARG B O 1
ATOM 2266 N N . CYS B 1 12 ? 10.258 20.5 8.141 1 98.38 12 CYS B N 1
ATOM 2267 C CA . CYS B 1 12 ? 9.258 21.031 7.211 1 98.38 12 CYS B CA 1
ATOM 2268 C C . CYS B 1 12 ? 7.949 20.266 7.324 1 98.38 12 CYS B C 1
ATOM 2270 O O . CYS B 1 12 ? 6.875 20.859 7.395 1 98.38 12 CYS B O 1
ATOM 2272 N N . HIS B 1 13 ? 8.055 18.969 7.363 1 97.75 13 HIS B N 1
ATOM 2273 C CA . HIS B 1 13 ? 6.879 18.125 7.527 1 97.75 13 HIS B CA 1
ATOM 2274 C C . HIS B 1 13 ? 6.105 18.5 8.789 1 97.75 13 HIS B C 1
ATOM 2276 O O . HIS B 1 13 ? 4.879 18.594 8.758 1 97.75 13 HIS B O 1
ATOM 2282 N N . ASN B 1 14 ? 6.77 18.703 9.883 1 96.5 14 ASN B N 1
ATOM 2283 C CA . ASN B 1 14 ? 6.148 19 11.172 1 96.5 14 ASN B CA 1
ATOM 2284 C C . ASN B 1 14 ? 5.473 20.359 11.172 1 96.5 14 ASN B C 1
ATOM 2286 O O . ASN B 1 14 ? 4.578 20.609 11.984 1 96.5 14 ASN B O 1
ATOM 2290 N N . ALA B 1 15 ? 5.922 21.219 10.289 1 98.12 15 ALA B N 1
ATOM 2291 C CA . ALA B 1 15 ? 5.32 22.547 10.172 1 98.12 15 ALA B CA 1
ATOM 2292 C C . ALA B 1 15 ? 4.082 22.516 9.281 1 98.12 15 ALA B C 1
ATOM 2294 O O . ALA B 1 15 ? 3.119 23.25 9.516 1 98.12 15 ALA B O 1
ATOM 2295 N N . VAL B 1 16 ? 4.055 21.625 8.305 1 98.69 16 VAL B N 1
ATOM 2296 C CA . VAL B 1 16 ? 3.07 21.672 7.227 1 98.69 16 VAL B CA 1
ATOM 2297 C C . VAL B 1 16 ? 1.952 20.672 7.508 1 98.69 16 VAL B C 1
ATOM 2299 O O . VAL B 1 16 ? 0.772 20.984 7.336 1 98.69 16 VAL B O 1
ATOM 2302 N N . ASN B 1 17 ? 2.275 19.516 8.016 1 97.88 17 ASN B N 1
ATOM 2303 C CA . ASN B 1 17 ? 1.353 18.391 8.188 1 97.88 17 ASN B CA 1
ATOM 2304 C C . ASN B 1 17 ? 0.174 18.766 9.078 1 97.88 17 ASN B C 1
ATOM 2306 O O . ASN B 1 17 ? -0.972 18.438 8.773 1 97.88 17 ASN B O 1
ATOM 2310 N N . PRO B 1 18 ? 0.421 19.484 10.195 1 97.19 18 PRO B N 1
ATOM 2311 C CA . PRO B 1 18 ? -0.691 19.797 11.094 1 97.19 18 PRO B CA 1
ATOM 2312 C C . PRO B 1 18 ? -1.75 20.688 10.453 1 97.19 18 PRO B C 1
ATOM 2314 O O . PRO B 1 18 ? -2.906 20.688 10.883 1 97.19 18 PRO B O 1
ATOM 2317 N N . LEU B 1 19 ? -1.365 21.438 9.406 1 98.12 19 LEU B N 1
ATOM 2318 C CA . LEU B 1 19 ? -2.311 22.297 8.719 1 98.12 19 LEU B CA 1
ATOM 2319 C C . LEU B 1 19 ? -3.26 21.484 7.84 1 98.12 19 LEU B C 1
ATOM 2321 O O . LEU B 1 19 ? -4.328 21.969 7.461 1 98.12 19 LEU B O 1
ATOM 2325 N N . HIS B 1 20 ? -2.861 20.266 7.527 1 98.19 20 HIS B N 1
ATOM 2326 C CA . HIS B 1 20 ? -3.785 19.312 6.934 1 98.19 20 HIS B CA 1
ATOM 2327 C C . HIS B 1 20 ? -4.609 18.609 8.008 1 98.19 20 HIS B C 1
ATOM 2329 O O . HIS B 1 20 ? -5.84 18.562 7.918 1 98.19 20 HIS B O 1
ATOM 2335 N N . SER B 1 21 ? -3.92 18.125 9.016 1 96.69 21 SER B N 1
ATOM 2336 C CA . SER B 1 21 ? -4.531 17.156 9.922 1 96.69 21 SER B CA 1
ATOM 2337 C C . SER B 1 21 ? -5.473 17.844 10.906 1 96.69 21 SER B C 1
ATOM 2339 O O . SER B 1 21 ? -6.305 17.188 11.539 1 96.69 21 SER B O 1
ATOM 2341 N N . CYS B 1 22 ? -5.367 19.156 11.062 1 97 22 CYS B N 1
ATOM 2342 C CA . CYS B 1 22 ? -6.266 19.859 11.961 1 97 22 CYS B CA 1
ATOM 2343 C C . CYS B 1 22 ? -7.715 19.703 11.523 1 97 22 CYS B C 1
ATOM 2345 O O . CYS B 1 22 ? -8.633 19.891 12.32 1 97 22 CYS B O 1
ATOM 2347 N N . LEU B 1 23 ? -7.922 19.375 10.227 1 98.06 23 LEU B N 1
ATOM 2348 C CA . LEU B 1 23 ? -9.266 19.125 9.703 1 98.06 23 LEU B CA 1
ATOM 2349 C C . LEU B 1 23 ? -9.984 18.078 10.531 1 98.06 23 LEU B C 1
ATOM 2351 O O . LEU B 1 23 ? -11.188 18.203 10.797 1 98.06 23 LEU B O 1
ATOM 2355 N N . PHE B 1 24 ? -9.305 17.078 10.969 1 95.75 24 PHE B N 1
ATOM 2356 C CA . PHE B 1 24 ? -9.906 15.914 11.617 1 95.75 24 PHE B CA 1
ATOM 2357 C C . PHE B 1 24 ? -10.328 16.25 13.039 1 95.75 24 PHE B C 1
ATOM 2359 O O . PHE B 1 24 ? -11.062 15.492 13.672 1 95.75 24 PHE B O 1
ATOM 2366 N N . PHE B 1 25 ? -9.922 17.406 13.531 1 93.94 25 PHE B N 1
ATOM 2367 C CA . PHE B 1 25 ? -10.32 17.891 14.852 1 93.94 25 PHE B CA 1
ATOM 2368 C C . PHE B 1 25 ? -11.328 19.016 14.742 1 93.94 25 PHE B C 1
ATOM 2370 O O . PHE B 1 25 ? -11.789 19.562 15.75 1 93.94 25 PHE B O 1
ATOM 2377 N N . SER B 1 26 ? -11.625 19.391 13.562 1 95.62 26 SER B N 1
ATOM 2378 C CA . SER B 1 26 ? -12.469 20.547 13.289 1 95.62 26 SER B CA 1
ATOM 2379 C C . SER B 1 26 ? -13.945 20.188 13.344 1 95.62 26 SER B C 1
ATOM 2381 O O . SER B 1 26 ? -14.352 19.125 12.867 1 95.62 26 SER B O 1
ATOM 2383 N N . PRO B 1 27 ? -14.758 21.031 13.93 1 95.94 27 PRO B N 1
ATOM 2384 C CA . PRO B 1 27 ? -16.203 20.812 13.875 1 95.94 27 PRO B CA 1
ATOM 2385 C C . PRO B 1 27 ? -16.766 20.922 12.461 1 95.94 27 PRO B C 1
ATOM 2387 O O . PRO B 1 27 ? -17.859 20.422 12.18 1 95.94 27 PRO B O 1
ATOM 2390 N N . ASP B 1 28 ? -16 21.516 11.547 1 98.19 28 ASP B N 1
ATOM 2391 C CA . ASP B 1 28 ? -16.453 21.781 10.18 1 98.19 28 ASP B CA 1
ATOM 2392 C C . ASP B 1 28 ? -16.609 20.484 9.391 1 98.19 28 ASP B C 1
ATOM 2394 O O . ASP B 1 28 ? -17.516 20.359 8.555 1 98.19 28 ASP B O 1
ATOM 2398 N N . LEU B 1 29 ? -15.734 19.516 9.648 1 98.25 29 LEU B N 1
ATOM 2399 C CA . LEU B 1 29 ? -15.781 18.25 8.914 1 98.25 29 LEU B CA 1
ATOM 2400 C C . LEU B 1 29 ? -17.062 17.484 9.242 1 98.25 29 LEU B C 1
ATOM 2402 O O . LEU B 1 29 ? -17.766 17.031 8.328 1 98.25 29 LEU B O 1
ATOM 2406 N N . GLY B 1 30 ? -17.359 17.391 10.539 1 97.81 30 GLY B N 1
ATOM 2407 C CA . GLY B 1 30 ? -18.609 16.75 10.945 1 97.81 30 GLY B CA 1
ATOM 2408 C C . GLY B 1 30 ? -19.844 17.422 10.391 1 97.81 30 GLY B C 1
ATOM 2409 O O . GLY B 1 30 ? -20.797 16.75 9.977 1 97.81 30 GLY B O 1
ATOM 2410 N N . ALA B 1 31 ? -19.797 18.719 10.414 1 98.19 31 ALA B N 1
ATOM 2411 C CA . ALA B 1 31 ? -20.938 19.484 9.898 1 98.19 31 ALA B CA 1
ATOM 2412 C C . ALA B 1 31 ? -21.141 19.219 8.414 1 98.19 31 ALA B C 1
ATOM 2414 O O . ALA B 1 31 ? -22.266 18.969 7.977 1 98.19 31 ALA B O 1
ATOM 2415 N N . GLU B 1 32 ? -20.094 19.281 7.586 1 98.56 32 GLU B N 1
ATOM 2416 C CA . GLU B 1 32 ? -20.203 19.094 6.141 1 98.56 32 GLU B CA 1
ATOM 2417 C C . GLU B 1 32 ? -20.625 17.672 5.793 1 98.56 32 GLU B C 1
ATOM 2419 O O . GLU B 1 32 ? -21.453 17.453 4.91 1 98.56 32 GLU B O 1
ATOM 2424 N N . LEU B 1 33 ? -20.031 16.672 6.48 1 98.69 33 LEU B N 1
ATOM 2425 C CA . LEU B 1 33 ? -20.375 15.289 6.188 1 98.69 33 LEU B CA 1
ATOM 2426 C C . LEU B 1 33 ? -21.75 14.945 6.77 1 98.69 33 LEU B C 1
ATOM 2428 O O . LEU B 1 33 ? -22.438 14.062 6.254 1 98.69 33 LEU B O 1
ATOM 2432 N N . GLY B 1 34 ? -22.094 15.625 7.797 1 98.56 34 GLY B N 1
ATOM 2433 C CA . GLY B 1 34 ? -23.438 15.477 8.32 1 98.56 34 GLY B CA 1
ATOM 2434 C C . GLY B 1 34 ? -24.516 15.773 7.297 1 98.56 34 GLY B C 1
ATOM 2435 O O . GLY B 1 34 ? -25.547 15.109 7.258 1 98.56 34 GLY B O 1
ATOM 2436 N N . LYS B 1 35 ? -24.25 16.75 6.48 1 98.62 35 LYS B N 1
ATOM 2437 C CA . LYS B 1 35 ? -25.188 17.109 5.418 1 98.62 35 LYS B CA 1
ATOM 2438 C C . LYS B 1 35 ? -25.375 15.953 4.445 1 98.62 35 LYS B C 1
ATOM 2440 O O . LYS B 1 35 ? -26.406 15.883 3.762 1 98.62 35 LYS B O 1
ATOM 2445 N N . LEU B 1 36 ? -24.406 15.078 4.383 1 98.62 36 LEU B N 1
ATOM 2446 C CA . LEU B 1 36 ? -24.484 13.938 3.486 1 98.62 36 LEU B CA 1
ATOM 2447 C C . LEU B 1 36 ? -25.109 12.734 4.188 1 98.62 36 LEU B C 1
ATOM 2449 O O . LEU B 1 36 ? -25.328 11.695 3.564 1 98.62 36 LEU B O 1
ATOM 2453 N N . GLY B 1 37 ? -25.25 12.836 5.559 1 98.5 37 GLY B N 1
ATOM 2454 C CA . GLY B 1 37 ? -25.906 11.766 6.285 1 98.5 37 GLY B CA 1
ATOM 2455 C C . GLY B 1 37 ? -24.984 11.023 7.238 1 98.5 37 GLY B C 1
ATOM 2456 O O . GLY B 1 37 ? -25.375 10.016 7.824 1 98.5 37 GLY B O 1
ATOM 2457 N N . PHE B 1 38 ? -23.781 11.484 7.398 1 98.31 38 PHE B N 1
ATOM 2458 C CA . PHE B 1 38 ? -22.859 10.836 8.312 1 98.31 38 PHE B CA 1
ATOM 2459 C C . PHE B 1 38 ? -23.062 11.32 9.742 1 98.31 38 PHE B C 1
ATOM 2461 O O . PHE B 1 38 ? -23.188 12.523 9.984 1 98.31 38 PHE B O 1
ATOM 2468 N N . GLU B 1 39 ? -23.047 10.461 10.672 1 95.06 39 GLU B N 1
ATOM 2469 C CA . GLU B 1 39 ? -23.25 10.812 12.078 1 95.06 39 GLU B CA 1
ATOM 2470 C C . GLU B 1 39 ? -22.094 10.312 12.945 1 95.06 39 GLU B C 1
ATOM 2472 O O . GLU B 1 39 ? -21.688 11 13.883 1 95.06 39 GLU B O 1
ATOM 2477 N N . ASP B 1 40 ? -21.578 9.203 12.617 1 97.12 40 ASP B N 1
ATOM 2478 C CA . ASP B 1 40 ? -20.516 8.562 13.398 1 97.12 40 ASP B CA 1
ATOM 2479 C C . ASP B 1 40 ? -19.156 9.156 13.062 1 97.12 40 ASP B C 1
ATOM 2481 O O . ASP B 1 40 ? -18.734 9.148 11.906 1 97.12 40 ASP B O 1
ATOM 2485 N N . PRO B 1 41 ? -18.406 9.648 14.055 1 96.38 41 PRO B N 1
ATOM 2486 C CA . PRO B 1 41 ? -17.125 10.289 13.797 1 96.38 41 PRO B CA 1
ATOM 2487 C C . PRO B 1 41 ? -16.125 9.352 13.109 1 96.38 41 PRO B C 1
ATOM 2489 O O . PRO B 1 41 ? -15.305 9.805 12.305 1 96.38 41 PRO B O 1
ATOM 2492 N N . SER B 1 42 ? -16.156 8.086 13.453 1 97.69 42 SER B N 1
ATOM 2493 C CA . SER B 1 42 ? -15.266 7.137 12.789 1 97.69 42 SER B CA 1
ATOM 2494 C C . SER B 1 42 ? -15.609 7.004 11.312 1 97.69 42 SER B C 1
ATOM 2496 O O . SER B 1 42 ? -14.719 6.961 10.461 1 97.69 42 SER B O 1
ATOM 2498 N N . ALA B 1 43 ? -16.891 6.895 11.047 1 98.5 43 ALA B N 1
ATOM 2499 C CA . ALA B 1 43 ? -17.344 6.844 9.656 1 98.5 43 ALA B CA 1
ATOM 2500 C C . ALA B 1 43 ? -16.875 8.078 8.883 1 98.5 43 ALA B C 1
ATOM 2502 O O . ALA B 1 43 ? -16.422 7.965 7.746 1 98.5 43 ALA B O 1
ATOM 2503 N N . VAL B 1 44 ? -17.016 9.258 9.523 1 98.56 44 VAL B N 1
ATOM 2504 C CA . VAL B 1 44 ? -16.594 10.516 8.914 1 98.56 44 VAL B CA 1
ATOM 2505 C C . VAL B 1 44 ? -15.094 10.445 8.586 1 98.56 44 VAL B C 1
ATOM 2507 O O . VAL B 1 44 ? -14.68 10.789 7.48 1 98.56 44 VAL B O 1
ATOM 2510 N N . TYR B 1 45 ? -14.359 9.977 9.555 1 98.31 45 TYR B N 1
ATOM 2511 C CA . TYR B 1 45 ? -12.914 9.906 9.391 1 98.31 45 TYR B CA 1
ATOM 2512 C C . TYR B 1 45 ? -12.531 8.977 8.242 1 98.31 45 TYR B C 1
ATOM 2514 O O . TYR B 1 45 ? -11.781 9.367 7.344 1 98.31 45 TYR B O 1
ATOM 2522 N N . PHE B 1 46 ? -13.031 7.754 8.234 1 98.75 46 PHE B N 1
ATOM 2523 C CA . PHE B 1 46 ? -12.68 6.762 7.227 1 98.75 46 PHE B CA 1
ATOM 2524 C C . PHE B 1 46 ? -13.148 7.203 5.844 1 98.75 46 PHE B C 1
ATOM 2526 O O . PHE B 1 46 ? -12.398 7.094 4.867 1 98.75 46 PHE B O 1
ATOM 2533 N N . ALA B 1 47 ? -14.359 7.707 5.789 1 98.81 47 ALA B N 1
ATOM 2534 C CA . ALA B 1 47 ? -14.883 8.156 4.5 1 98.81 47 ALA B CA 1
ATOM 2535 C C . ALA B 1 47 ? -14.023 9.273 3.918 1 98.81 47 ALA B C 1
ATOM 2537 O O . ALA B 1 47 ? -13.633 9.227 2.748 1 98.81 47 ALA B O 1
ATOM 2538 N N . THR B 1 48 ? -13.672 10.234 4.73 1 98.75 48 THR B N 1
ATOM 2539 C CA . THR B 1 48 ? -12.977 11.43 4.27 1 98.75 48 THR B CA 1
ATOM 2540 C C . THR B 1 48 ? -11.562 11.086 3.797 1 98.75 48 THR B C 1
ATOM 2542 O O . THR B 1 48 ? -11.141 11.516 2.721 1 98.75 48 THR B O 1
ATOM 2545 N N . ARG B 1 49 ? -10.867 10.297 4.594 1 98.81 49 ARG B N 1
ATOM 2546 C CA . ARG B 1 49 ? -9.469 10.031 4.27 1 98.81 49 ARG B CA 1
ATOM 2547 C C . ARG B 1 49 ? -9.352 9.008 3.143 1 98.81 49 ARG B C 1
ATOM 2549 O O . ARG B 1 49 ? -8.422 9.062 2.34 1 98.81 49 ARG B O 1
ATOM 2556 N N . ALA B 1 50 ? -10.359 8.133 2.953 1 98.88 50 ALA B N 1
ATOM 2557 C CA . ALA B 1 50 ? -10.234 7.023 2.01 1 98.88 50 ALA B CA 1
ATOM 2558 C C . ALA B 1 50 ? -10.945 7.344 0.696 1 98.88 50 ALA B C 1
ATOM 2560 O O . ALA B 1 50 ? -10.797 6.621 -0.291 1 98.88 50 ALA B O 1
ATOM 2561 N N . ALA B 1 51 ? -11.695 8.422 0.628 1 98.88 51 ALA B N 1
ATOM 2562 C CA . ALA B 1 51 ? -12.57 8.688 -0.509 1 98.88 51 ALA B CA 1
ATOM 2563 C C . ALA B 1 51 ? -11.781 8.758 -1.811 1 98.88 51 ALA B C 1
ATOM 2565 O O . ALA B 1 51 ? -12.289 8.391 -2.875 1 98.88 51 ALA B O 1
ATOM 2566 N N . ALA B 1 52 ? -10.539 9.188 -1.685 1 98.88 52 ALA B N 1
ATOM 2567 C CA . ALA B 1 52 ? -9.711 9.328 -2.881 1 98.88 52 ALA B CA 1
ATOM 2568 C C . ALA B 1 52 ? -9.539 7.996 -3.596 1 98.88 52 ALA B C 1
ATOM 2570 O O . ALA B 1 52 ? -9.336 7.957 -4.812 1 98.88 52 ALA B O 1
ATOM 2571 N N . PHE B 1 53 ? -9.68 6.859 -2.93 1 98.81 53 PHE B N 1
ATOM 2572 C CA . PHE B 1 53 ? -9.539 5.527 -3.514 1 98.81 53 PHE B CA 1
ATOM 2573 C C . PHE B 1 53 ? -10.734 5.203 -4.402 1 98.81 53 PHE B C 1
ATOM 2575 O O . PHE B 1 53 ? -10.641 4.348 -5.285 1 98.81 53 PHE B O 1
ATOM 2582 N N . GLY B 1 54 ? -11.852 5.863 -4.25 1 98.5 54 GLY B N 1
ATOM 2583 C CA . GLY B 1 54 ? -13.141 5.328 -4.668 1 98.5 54 GLY B CA 1
ATOM 2584 C C . GLY B 1 54 ? -13.789 4.445 -3.621 1 98.5 54 GLY B C 1
ATOM 2585 O O . GLY B 1 54 ? -13.391 4.465 -2.453 1 98.5 54 GLY B O 1
ATOM 2586 N N . PRO B 1 55 ? -14.82 3.73 -4.066 1 98.62 55 PRO B N 1
ATOM 2587 C CA . PRO B 1 55 ? -15.57 2.934 -3.09 1 98.62 55 PRO B CA 1
ATOM 2588 C C . PRO B 1 55 ? -14.906 1.594 -2.785 1 98.62 55 PRO B C 1
ATOM 2590 O O . PRO B 1 55 ? -15.492 0.538 -3.031 1 98.62 55 PRO B O 1
ATOM 2593 N N . VAL B 1 56 ? -13.82 1.604 -2.186 1 98.81 56 VAL B N 1
ATOM 2594 C CA . VAL B 1 56 ? -13.031 0.418 -1.854 1 98.81 56 VAL B CA 1
ATOM 2595 C C . VAL B 1 56 ? -13.641 -0.282 -0.642 1 98.81 56 VAL B C 1
ATOM 2597 O O . VAL B 1 56 ? -14.477 0.296 0.065 1 98.81 56 VAL B O 1
ATOM 2600 N N . GLY B 1 57 ? -13.234 -1.529 -0.409 1 98.69 57 GLY B N 1
ATOM 2601 C CA . GLY B 1 57 ? -13.656 -2.281 0.762 1 98.69 57 GLY B CA 1
ATOM 2602 C C . GLY B 1 57 ? -12.812 -1.999 1.988 1 98.69 57 GLY B C 1
ATOM 2603 O O . GLY B 1 57 ? -11.883 -1.188 1.937 1 98.69 57 GLY B O 1
ATOM 2604 N N . ALA B 1 58 ? -13.125 -2.646 3.111 1 98.81 58 ALA B N 1
ATOM 2605 C CA . ALA B 1 58 ? -12.469 -2.436 4.398 1 98.81 58 ALA B CA 1
ATOM 2606 C C . ALA B 1 58 ? -11.008 -2.867 4.344 1 98.81 58 ALA B C 1
ATOM 2608 O O . ALA B 1 58 ? -10.156 -2.281 5.02 1 98.81 58 ALA B O 1
ATOM 2609 N N . GLY B 1 59 ? -10.727 -3.914 3.578 1 98.75 59 GLY B N 1
ATOM 2610 C CA . GLY B 1 59 ? -9.375 -4.43 3.494 1 98.75 59 GLY B CA 1
ATOM 2611 C C . GLY B 1 59 ? -8.367 -3.389 3.043 1 98.75 59 GLY B C 1
ATOM 2612 O O . GLY B 1 59 ? -7.324 -3.205 3.682 1 98.75 59 GLY B O 1
ATOM 2613 N N . THR B 1 60 ? -8.695 -2.682 1.92 1 98.81 60 THR B N 1
ATOM 2614 C CA . THR B 1 60 ? -7.816 -1.645 1.387 1 98.81 60 THR B CA 1
ATOM 2615 C C . THR B 1 60 ? -7.582 -0.547 2.422 1 98.81 60 THR B C 1
ATOM 2617 O O . THR B 1 60 ? -6.449 -0.117 2.635 1 98.81 60 THR B O 1
ATOM 2620 N N . VAL B 1 61 ? -8.617 -0.127 3.092 1 98.88 61 VAL B N 1
ATOM 2621 C CA . VAL B 1 61 ? -8.516 0.928 4.098 1 98.88 61 VAL B CA 1
ATOM 2622 C C . VAL B 1 61 ? -7.68 0.44 5.277 1 98.88 61 VAL B C 1
ATOM 2624 O O . VAL B 1 61 ? -6.785 1.149 5.746 1 98.88 61 VAL B O 1
ATOM 2627 N N . THR B 1 62 ? -7.918 -0.779 5.715 1 98.81 62 THR B N 1
ATOM 2628 C CA . THR B 1 62 ? -7.148 -1.372 6.805 1 98.81 62 THR B CA 1
ATOM 2629 C C . THR B 1 62 ? -5.66 -1.383 6.477 1 98.81 62 THR B C 1
ATOM 2631 O O . THR B 1 62 ? -4.832 -0.979 7.297 1 98.81 62 THR B O 1
ATOM 2634 N N . ALA B 1 63 ? -5.355 -1.786 5.285 1 98.88 63 ALA B N 1
ATOM 2635 C CA . ALA B 1 63 ? -3.965 -1.927 4.867 1 98.88 63 ALA B CA 1
ATOM 2636 C C . ALA B 1 63 ? -3.258 -0.574 4.848 1 98.88 63 ALA B C 1
ATOM 2638 O O . ALA B 1 63 ? -2.086 -0.475 5.219 1 98.88 63 ALA B O 1
ATOM 2639 N N . THR B 1 64 ? -3.973 0.466 4.461 1 98.88 64 THR B N 1
ATOM 2640 C CA . THR B 1 64 ? -3.336 1.755 4.215 1 98.88 64 THR B CA 1
ATOM 2641 C C . THR B 1 64 ? -3.439 2.652 5.445 1 98.88 64 THR B C 1
ATOM 2643 O O . THR B 1 64 ? -2.76 3.678 5.531 1 98.88 64 THR B O 1
ATOM 2646 N N . PHE B 1 65 ? -4.242 2.279 6.414 1 98.75 65 PHE B N 1
ATOM 2647 C CA . PHE B 1 65 ? -4.375 3.049 7.648 1 98.75 65 PHE B CA 1
ATOM 2648 C C . PHE B 1 65 ? -3.598 2.395 8.781 1 98.75 65 PHE B C 1
ATOM 2650 O O . PHE B 1 65 ? -3.418 2.994 9.844 1 98.75 65 PHE B O 1
ATOM 2657 N N . TYR B 1 66 ? -3.037 1.199 8.57 1 98.31 66 TYR B N 1
ATOM 2658 C CA . TYR B 1 66 ? -2.043 0.426 9.305 1 98.31 66 TYR B CA 1
ATOM 2659 C C . TYR B 1 66 ? -2.482 0.205 10.742 1 98.31 66 TYR B C 1
ATOM 2661 O O . TYR B 1 66 ? -2.857 -0.907 11.125 1 98.31 66 TYR B O 1
ATOM 2669 N N . ASN B 1 67 ? -2.607 1.305 11.562 1 97.38 67 ASN B N 1
ATOM 2670 C CA . ASN B 1 67 ? -2.666 1.159 13.016 1 97.38 67 ASN B CA 1
ATOM 2671 C C . ASN B 1 67 ? -4.105 1.076 13.508 1 97.38 67 ASN B C 1
ATOM 2673 O O . ASN B 1 67 ? -4.348 1.034 14.719 1 97.38 67 ASN B O 1
ATOM 2677 N N . PHE B 1 68 ? -5.047 1.062 12.641 1 98.56 68 PHE B N 1
ATOM 2678 C CA . PHE B 1 68 ? -6.445 0.9 13.023 1 98.56 68 PHE B CA 1
ATOM 2679 C C . PHE B 1 68 ? -6.805 -0.575 13.148 1 98.56 68 PHE B C 1
ATOM 2681 O O . PHE B 1 68 ? -6.352 -1.4 12.352 1 98.56 68 PHE B O 1
ATOM 2688 N N . ASN B 1 69 ? -7.605 -0.849 14.125 1 98.56 69 ASN B N 1
ATOM 2689 C CA . ASN B 1 69 ? -8.203 -2.176 14.227 1 98.56 69 ASN B CA 1
ATOM 2690 C C . ASN B 1 69 ? -9.047 -2.508 12.992 1 98.56 69 ASN B C 1
ATOM 2692 O O . ASN B 1 69 ? -9.992 -1.786 12.672 1 98.56 69 ASN B O 1
ATOM 2696 N N . PRO B 1 70 ? -8.75 -3.602 12.352 1 98.38 70 PRO B N 1
ATOM 2697 C CA . PRO B 1 70 ? -9.523 -3.988 11.172 1 98.38 70 PRO B CA 1
ATOM 2698 C C . PRO B 1 70 ? -11.023 -4.098 11.461 1 98.38 70 PRO B C 1
ATOM 2700 O O . PRO B 1 70 ? -11.844 -3.777 10.602 1 98.38 70 PRO B O 1
ATOM 2703 N N . ALA B 1 71 ? -11.367 -4.516 12.617 1 98.19 71 ALA B N 1
ATOM 2704 C CA . ALA B 1 71 ? -12.781 -4.656 12.969 1 98.19 71 ALA B CA 1
ATOM 2705 C C . ALA B 1 71 ? -13.477 -3.297 13 1 98.19 71 ALA B C 1
ATOM 2707 O O . ALA B 1 71 ? -14.633 -3.176 12.594 1 98.19 71 ALA B O 1
ATOM 2708 N N . LEU B 1 72 ? -12.797 -2.281 13.547 1 98.56 72 LEU B N 1
ATOM 2709 C CA . LEU B 1 72 ? -13.367 -0.939 13.539 1 98.56 72 LEU B CA 1
ATOM 2710 C C . LEU B 1 72 ? -13.586 -0.446 12.117 1 98.56 72 LEU B C 1
ATOM 2712 O O . LEU B 1 72 ? -14.633 0.131 11.805 1 98.56 72 LEU B O 1
ATOM 2716 N N . VAL B 1 73 ? -12.602 -0.631 11.25 1 98.81 73 VAL B N 1
ATOM 2717 C CA . VAL B 1 73 ? -12.719 -0.215 9.859 1 98.81 73 VAL B CA 1
ATOM 2718 C C . VAL B 1 73 ? -13.898 -0.925 9.203 1 98.81 73 VAL B C 1
ATOM 2720 O O . VAL B 1 73 ? -14.727 -0.29 8.539 1 98.81 73 VAL B O 1
ATOM 2723 N N . ALA B 1 74 ? -14.047 -2.225 9.438 1 98.62 74 ALA B N 1
ATOM 2724 C CA . ALA B 1 74 ? -15.07 -3.051 8.805 1 98.62 74 ALA B CA 1
ATOM 2725 C C . ALA B 1 74 ? -16.469 -2.658 9.281 1 98.62 74 ALA B C 1
ATOM 2727 O O . ALA B 1 74 ? -17.453 -2.92 8.594 1 98.62 74 ALA B O 1
ATOM 2728 N N . GLU B 1 75 ? -16.531 -2.088 10.461 1 98.38 75 GLU B N 1
ATOM 2729 C CA . GLU B 1 75 ? -17.812 -1.597 10.961 1 98.38 75 GLU B CA 1
ATOM 2730 C C . GLU B 1 75 ? -18.359 -0.479 10.078 1 98.38 75 GLU B C 1
ATOM 2732 O O . GLU B 1 75 ? -19.578 -0.278 10.008 1 98.38 75 GLU B O 1
ATOM 2737 N N . HIS B 1 76 ? -17.516 0.215 9.359 1 98.75 76 HIS B N 1
ATOM 2738 C CA . HIS B 1 76 ? -17.938 1.425 8.672 1 98.75 76 HIS B CA 1
ATOM 2739 C C . HIS B 1 76 ? -17.734 1.306 7.168 1 98.75 76 HIS B C 1
ATOM 2741 O O . HIS B 1 76 ? -18.547 1.814 6.383 1 98.75 76 HIS B O 1
ATOM 2747 N N . VAL B 1 77 ? -16.688 0.674 6.789 1 98.75 77 VAL B N 1
ATOM 2748 C CA . VAL B 1 77 ? -16.359 0.522 5.375 1 98.75 77 VAL B CA 1
ATOM 27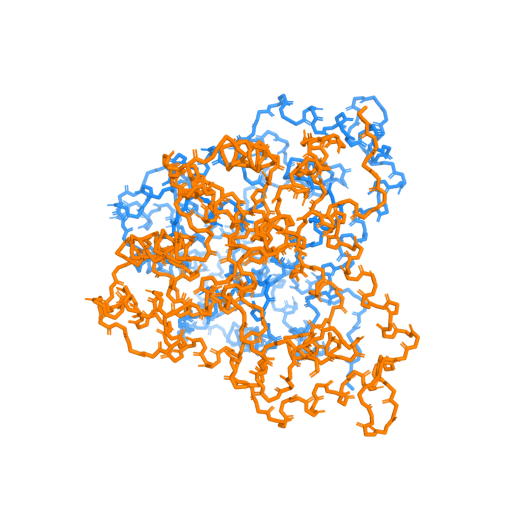49 C C . VAL B 1 77 ? -16.703 -0.893 4.914 1 98.75 77 VAL B C 1
ATOM 2751 O O . VAL B 1 77 ? -16.312 -1.872 5.551 1 98.75 77 VAL B O 1
ATOM 2754 N N . PRO B 1 78 ? -17.531 -1.081 3.971 1 98.19 78 PRO B N 1
ATOM 2755 C CA . PRO B 1 78 ? -17.812 -0.141 2.885 1 98.19 78 PRO B CA 1
ATOM 2756 C C . PRO B 1 78 ? -19.156 0.567 3.061 1 98.19 78 PRO B C 1
ATOM 2758 O O . PRO B 1 78 ? -19.656 1.199 2.125 1 98.19 78 PRO B O 1
ATOM 2761 N N . ALA B 1 79 ? -19.781 0.479 4.152 1 98.5 79 ALA B N 1
ATOM 2762 C CA . ALA B 1 79 ? -21.109 1.027 4.375 1 98.5 79 ALA B CA 1
ATOM 2763 C C . ALA B 1 79 ? -21.125 2.535 4.137 1 98.5 79 ALA B C 1
ATOM 2765 O O . ALA B 1 79 ? -22.141 3.09 3.713 1 98.5 79 ALA B O 1
ATOM 2766 N N . VAL B 1 80 ? -20.078 3.188 4.316 1 98.81 80 VAL B N 1
ATOM 2767 C CA . VAL B 1 80 ? -19.984 4.637 4.168 1 98.81 80 VAL B CA 1
ATOM 2768 C C . VAL B 1 80 ? -20.328 5.031 2.732 1 98.81 80 VAL B C 1
ATOM 2770 O O . VAL B 1 80 ? -20.875 6.113 2.49 1 98.81 80 VAL B O 1
ATOM 2773 N N . TRP B 1 81 ? -20.062 4.145 1.816 1 98.62 81 TRP B N 1
ATOM 2774 C CA . TRP B 1 81 ? -20.266 4.477 0.411 1 98.62 81 TRP B CA 1
ATOM 2775 C C . TRP B 1 81 ? -21.75 4.406 0.046 1 98.62 81 TRP B C 1
ATOM 2777 O O . TRP B 1 81 ? -22.156 4.906 -1.004 1 98.62 81 TRP B O 1
ATOM 2787 N N . SER B 1 82 ? -22.516 3.777 0.795 1 98.19 82 SER B N 1
ATOM 2788 C CA . SER B 1 82 ? -23.969 3.771 0.609 1 98.19 82 SER B CA 1
ATOM 2789 C C . SER B 1 82 ? -24.594 5.051 1.148 1 98.19 82 SER B C 1
ATOM 2791 O O . SER B 1 82 ? -25.719 5.406 0.771 1 98.19 82 SER B O 1
ATOM 2793 N N . VAL B 1 83 ? -23.891 5.68 2.059 1 98.62 83 VAL B N 1
ATOM 2794 C CA . VAL B 1 83 ? -24.359 6.941 2.615 1 98.62 83 VAL B CA 1
ATOM 2795 C C . VAL B 1 83 ? -24.125 8.07 1.614 1 98.62 83 VAL B C 1
ATOM 2797 O O . VAL B 1 83 ? -25 8.891 1.364 1 98.62 83 VAL B O 1
ATOM 2800 N N . ALA B 1 84 ? -22.969 8.117 1.078 1 98.81 84 ALA B N 1
ATOM 2801 C CA . ALA B 1 84 ? -22.594 9.094 0.063 1 98.81 84 ALA B CA 1
ATOM 2802 C C . ALA B 1 84 ? -21.5 8.531 -0.848 1 98.81 84 ALA B C 1
ATOM 2804 O O . ALA B 1 84 ? -20.688 7.707 -0.422 1 98.81 84 ALA B O 1
ATOM 2805 N N . SER B 1 85 ? -21.469 8.953 -2.072 1 98.69 85 SER B N 1
ATOM 2806 C CA . SER B 1 85 ? -20.422 8.539 -2.998 1 98.69 85 SER B CA 1
ATOM 2807 C C . SER B 1 85 ? -19.078 9.156 -2.627 1 98.69 85 SER B C 1
ATOM 2809 O O . SER B 1 85 ? -19.016 10.188 -1.958 1 98.69 85 SER B O 1
ATOM 2811 N N . PRO B 1 86 ? -18.016 8.547 -3.045 1 98.75 86 PRO B N 1
ATOM 2812 C CA . PRO B 1 86 ? -16.703 9.141 -2.807 1 98.75 86 PRO B CA 1
ATOM 2813 C C . PRO B 1 86 ? -16.594 10.57 -3.334 1 98.75 86 PRO B C 1
ATOM 2815 O O . PRO B 1 86 ? -15.984 11.43 -2.686 1 98.75 86 PRO B O 1
ATOM 2818 N N . GLU B 1 87 ? -17.188 10.844 -4.465 1 98.62 87 GLU B N 1
ATOM 2819 C CA . GLU B 1 87 ? -17.141 12.18 -5.043 1 98.62 87 GLU B CA 1
ATOM 2820 C C . GLU B 1 87 ? -17.828 13.195 -4.141 1 98.62 87 GLU B C 1
ATOM 2822 O O . GLU B 1 87 ? -17.344 14.305 -3.949 1 98.62 87 GLU B O 1
ATOM 2827 N N . GLN B 1 88 ? -18.938 12.789 -3.629 1 98.88 88 GLN B N 1
ATOM 2828 C CA . GLN B 1 88 ? -19.672 13.648 -2.701 1 98.88 88 GLN B CA 1
ATOM 2829 C C . GLN B 1 88 ? -18.844 13.922 -1.444 1 98.88 88 GLN B C 1
ATOM 2831 O O . GLN B 1 88 ? -18.797 15.055 -0.958 1 98.88 88 GLN B O 1
ATOM 2836 N N . VAL B 1 89 ? -18.203 12.906 -0.939 1 98.94 89 VAL B N 1
ATOM 2837 C CA . VAL B 1 89 ? -17.391 13.023 0.268 1 98.94 89 VAL B CA 1
ATOM 2838 C C . VAL B 1 89 ? -16.219 13.953 0.008 1 98.94 89 VAL B C 1
ATOM 2840 O O . VAL B 1 89 ? -15.891 14.797 0.843 1 98.94 89 VAL B O 1
ATOM 2843 N N . LEU B 1 90 ? -15.625 13.82 -1.154 1 98.88 90 LEU B N 1
ATOM 2844 C CA . LEU B 1 90 ? -14.477 14.664 -1.499 1 98.88 90 LEU B CA 1
ATOM 2845 C C . LEU B 1 90 ? -14.891 16.125 -1.602 1 98.88 90 LEU B C 1
ATOM 2847 O O . LEU B 1 90 ? -14.141 17.016 -1.197 1 98.88 90 LEU B O 1
ATOM 2851 N N . GLY B 1 91 ? -16.016 16.328 -2.182 1 98.81 91 GLY B N 1
ATOM 2852 C CA . GLY B 1 91 ? -16.531 17.688 -2.209 1 98.81 91 GLY B CA 1
ATOM 2853 C C . GLY B 1 91 ? -16.75 18.281 -0.826 1 98.81 91 GLY B C 1
ATOM 2854 O O . GLY B 1 91 ? -16.359 19.406 -0.553 1 98.81 91 GLY B O 1
ATOM 2855 N N . ALA B 1 92 ? -17.406 17.484 0.018 1 98.88 92 ALA B N 1
ATOM 2856 C CA . ALA B 1 92 ? -17.656 17.906 1.395 1 98.88 92 ALA B CA 1
ATOM 2857 C C . ALA B 1 92 ? -16.344 18.156 2.137 1 98.88 92 ALA B C 1
ATOM 2859 O O . ALA B 1 92 ? -16.234 19.109 2.914 1 98.88 92 ALA B O 1
ATOM 2860 N N . ARG B 1 93 ? -15.398 17.312 1.93 1 98.81 93 ARG B N 1
ATOM 2861 C CA . ARG B 1 93 ? -14.07 17.438 2.529 1 98.81 93 ARG B CA 1
ATOM 2862 C C . ARG B 1 93 ? -13.414 18.766 2.16 1 98.81 93 ARG B C 1
ATOM 2864 O O . ARG B 1 93 ? -12.828 19.422 3.016 1 98.81 93 ARG B O 1
ATOM 2871 N N . LEU B 1 94 ? -13.5 19.141 0.917 1 98.75 94 LEU B N 1
ATOM 2872 C CA . LEU B 1 94 ? -12.883 20.391 0.452 1 98.75 94 LEU B CA 1
ATOM 2873 C C . LEU B 1 94 ? -13.586 21.594 1.054 1 98.75 94 LEU B C 1
ATOM 2875 O O . LEU B 1 94 ? -12.938 22.578 1.433 1 98.75 94 LEU B O 1
ATOM 2879 N N . ARG B 1 95 ? -14.906 21.531 1.102 1 98.81 95 ARG B N 1
ATOM 2880 C CA . ARG B 1 95 ? -15.648 22.609 1.745 1 98.81 95 ARG B CA 1
ATOM 2881 C C . ARG B 1 95 ? -15.281 22.719 3.223 1 98.81 95 ARG B C 1
ATOM 2883 O O . ARG B 1 95 ? -15.133 23.828 3.75 1 98.81 95 ARG B O 1
ATOM 2890 N N . ALA B 1 96 ? -15.164 21.594 3.879 1 98.81 96 ALA B N 1
ATOM 2891 C CA . ALA B 1 96 ? -14.781 21.578 5.289 1 98.81 96 ALA B CA 1
ATOM 2892 C C . ALA B 1 96 ? -13.391 22.156 5.48 1 98.81 96 ALA B C 1
ATOM 2894 O O . ALA B 1 96 ? -13.148 22.922 6.426 1 98.81 96 ALA B O 1
ATOM 2895 N N . ALA B 1 97 ? -12.461 21.812 4.598 1 98.81 97 ALA B N 1
ATOM 2896 C CA . ALA B 1 97 ? -11.109 22.344 4.668 1 98.81 97 ALA B CA 1
ATOM 2897 C C . ALA B 1 97 ? -11.117 23.875 4.512 1 98.81 97 ALA B C 1
ATOM 2899 O O . ALA B 1 97 ? -10.422 24.578 5.238 1 98.81 97 ALA B O 1
ATOM 2900 N N . ASP B 1 98 ? -11.891 24.312 3.572 1 98.81 98 ASP B N 1
ATOM 2901 C CA . ASP B 1 98 ? -12.023 25.75 3.354 1 98.81 98 ASP B CA 1
ATOM 2902 C C . ASP B 1 98 ? -12.516 26.453 4.613 1 98.81 98 ASP B C 1
ATOM 2904 O O . ASP B 1 98 ? -11.891 27.406 5.086 1 98.81 98 ASP B O 1
ATOM 2908 N N . ALA B 1 99 ? -13.609 25.953 5.156 1 98.75 99 ALA B N 1
ATOM 2909 C CA . ALA B 1 99 ? -14.195 26.531 6.355 1 98.75 99 ALA B CA 1
ATOM 2910 C C . ALA B 1 99 ? -13.219 26.5 7.527 1 98.75 99 ALA B C 1
ATOM 2912 O O . ALA B 1 99 ? -13.078 27.484 8.258 1 98.75 99 ALA B O 1
ATOM 2913 N N . THR B 1 100 ? -12.539 25.406 7.754 1 98.75 100 THR B N 1
ATOM 2914 C CA . THR B 1 100 ? -11.602 25.203 8.852 1 98.75 100 THR B CA 1
ATOM 2915 C C . THR B 1 100 ? -10.438 26.188 8.75 1 98.75 100 THR B C 1
ATOM 2917 O O . THR B 1 100 ? -10.102 26.859 9.727 1 98.75 100 THR B O 1
ATOM 2920 N N . LEU B 1 101 ? -9.836 26.281 7.559 1 98.81 101 LEU B N 1
ATOM 2921 C CA . LEU B 1 101 ? -8.656 27.125 7.387 1 98.81 101 LEU B CA 1
ATOM 2922 C C . LEU B 1 101 ? -9.023 28.609 7.527 1 98.81 101 LEU B C 1
ATOM 2924 O O . LEU B 1 101 ? -8.281 29.375 8.141 1 98.81 101 LEU B O 1
ATOM 2928 N N . ARG B 1 102 ? -10.156 29.016 6.965 1 98.56 102 ARG B N 1
ATOM 2929 C CA . ARG B 1 102 ? -10.586 30.406 7.098 1 98.56 102 ARG B CA 1
ATOM 2930 C C . ARG B 1 102 ? -10.836 30.766 8.562 1 98.56 102 ARG B C 1
ATOM 2932 O O . ARG B 1 102 ? -10.469 31.844 9.008 1 98.56 102 ARG B O 1
ATOM 2939 N N . ARG B 1 103 ? -11.43 29.859 9.242 1 98.31 103 ARG B N 1
ATOM 2940 C CA . ARG B 1 103 ? -11.727 30.094 10.648 1 98.31 103 ARG B CA 1
ATOM 2941 C C . ARG B 1 103 ? -10.445 30.156 11.477 1 98.31 103 ARG B C 1
ATOM 2943 O O . ARG B 1 103 ? -10.297 31.031 12.336 1 98.31 103 ARG B O 1
ATOM 2950 N N . LEU B 1 104 ? -9.5 29.312 11.273 1 98.5 104 LEU B N 1
ATOM 2951 C CA . LEU B 1 104 ? -8.312 29.172 12.102 1 98.5 104 LEU B CA 1
ATOM 2952 C C . LEU B 1 104 ? -7.27 30.234 11.75 1 98.5 104 LEU B C 1
ATOM 2954 O O . LEU B 1 104 ? -6.559 30.719 12.625 1 98.5 104 LEU B O 1
ATOM 2958 N N . LEU B 1 105 ? -7.164 30.609 10.438 1 98.75 105 LEU B N 1
ATOM 2959 C CA . LEU B 1 105 ? -6.055 31.453 10.008 1 98.75 105 LEU B CA 1
ATOM 2960 C C . LEU B 1 105 ? -6.512 32.875 9.82 1 98.75 105 LEU B C 1
ATOM 2962 O O . LEU B 1 105 ? -5.715 33.812 9.953 1 98.75 105 LEU B O 1
ATOM 2966 N N . GLY B 1 106 ? -7.824 33.094 9.484 1 98.5 106 GLY B N 1
ATOM 2967 C CA . GLY B 1 106 ? -8.359 34.438 9.203 1 98.5 106 GLY B CA 1
ATOM 2968 C C . GLY B 1 106 ? -8.203 34.844 7.754 1 98.5 106 GLY B C 1
ATOM 2969 O O . GLY B 1 106 ? -7.25 34.438 7.086 1 98.5 106 GLY B O 1
ATOM 2970 N N . GLU B 1 107 ? -9.039 35.719 7.336 1 98.19 107 GLU B N 1
ATOM 2971 C CA . GLU B 1 107 ? -9.133 36.125 5.934 1 98.19 107 GLU B CA 1
ATOM 2972 C C . GLU B 1 107 ? -7.855 36.812 5.48 1 98.19 107 GLU B C 1
ATOM 2974 O O . GLU B 1 107 ? -7.453 36.688 4.32 1 98.19 107 GLU B O 1
ATOM 2979 N N . GLU B 1 108 ? -7.219 37.5 6.32 1 98.38 108 GLU B N 1
ATOM 2980 C CA . GLU B 1 108 ? -6.004 38.219 5.961 1 98.38 108 GLU B CA 1
ATOM 2981 C C . GLU B 1 108 ? -4.891 37.281 5.547 1 98.38 108 GLU B C 1
ATOM 2983 O O . GLU B 1 108 ? -4.238 37.469 4.52 1 98.38 108 GLU B O 1
ATOM 2988 N N . ILE B 1 109 ? -4.703 36.25 6.379 1 98.69 109 ILE B N 1
ATOM 2989 C CA . ILE B 1 109 ? -3.688 35.25 6.062 1 98.69 109 ILE B CA 1
ATOM 2990 C C . ILE B 1 109 ? -4.09 34.469 4.809 1 98.69 109 ILE B C 1
ATOM 2992 O O . ILE B 1 109 ? -3.258 34.219 3.939 1 98.69 109 ILE B O 1
ATOM 2996 N N . ILE B 1 110 ? -5.367 34.156 4.688 1 98.62 110 ILE B N 1
ATOM 2997 C CA . ILE B 1 110 ? -5.891 33.406 3.562 1 98.62 110 ILE B CA 1
ATOM 2998 C C . ILE B 1 110 ? -5.621 34.156 2.26 1 98.62 110 ILE B C 1
ATOM 3000 O O . ILE B 1 110 ? -5.215 33.531 1.262 1 98.62 110 ILE B O 1
ATOM 3004 N N . ALA B 1 111 ? -5.699 35.469 2.271 1 98.19 111 ALA B N 1
ATOM 3005 C CA . ALA B 1 111 ? -5.574 36.281 1.067 1 98.19 111 ALA B CA 1
ATOM 3006 C C . ALA B 1 111 ? -4.145 36.781 0.893 1 98.19 111 ALA B C 1
ATOM 3008 O O . ALA B 1 111 ? -3.852 37.531 -0.047 1 98.19 111 ALA B O 1
ATOM 3009 N N . SER B 1 112 ? -3.26 36.406 1.713 1 98.69 112 SER B N 1
ATOM 3010 C CA . SER B 1 112 ? -1.918 37 1.748 1 98.69 112 SER B CA 1
ATOM 3011 C C . SER B 1 112 ? -1.043 36.406 0.637 1 98.69 112 SER B C 1
ATOM 3013 O O . SER B 1 112 ? -1.299 35.312 0.14 1 98.69 112 SER B O 1
ATOM 3015 N N . ASP B 1 113 ? -0.028 37.125 0.286 1 98.62 113 ASP B N 1
ATOM 3016 C CA . ASP B 1 113 ? 0.992 36.656 -0.644 1 98.62 113 ASP B CA 1
ATOM 3017 C C . ASP B 1 113 ? 1.754 35.469 -0.062 1 98.62 113 ASP B C 1
ATOM 3019 O O . ASP B 1 113 ? 2.195 34.594 -0.801 1 98.62 113 ASP B O 1
ATOM 3023 N N . GLU B 1 114 ? 1.847 35.469 1.224 1 98.81 114 GLU B N 1
ATOM 3024 C CA . GLU B 1 114 ? 2.545 34.375 1.907 1 98.81 114 GLU B CA 1
ATOM 3025 C C . GLU B 1 114 ? 1.82 33.062 1.72 1 98.81 114 GLU B C 1
ATOM 3027 O O . GLU B 1 114 ? 2.455 32.031 1.532 1 98.81 114 GLU B O 1
ATOM 3032 N N . MET B 1 115 ? 0.53 33.094 1.786 1 98.88 115 MET B N 1
ATOM 3033 C CA . MET B 1 115 ? -0.245 31.875 1.562 1 98.88 115 MET B CA 1
ATOM 3034 C C . MET B 1 115 ? -0.069 31.359 0.131 1 98.88 115 MET B C 1
ATOM 3036 O O . MET B 1 115 ? 0.14 30.172 -0.091 1 98.88 115 MET B O 1
ATOM 3040 N N . ALA B 1 116 ? -0.15 32.25 -0.784 1 98.88 116 ALA B N 1
ATOM 3041 C CA . ALA B 1 116 ? 0.061 31.875 -2.184 1 98.88 116 ALA B CA 1
ATOM 3042 C C . ALA B 1 116 ? 1.461 31.312 -2.395 1 98.88 116 ALA B C 1
ATOM 3044 O O . ALA B 1 116 ? 1.639 30.344 -3.146 1 98.88 116 ALA B O 1
ATOM 3045 N N . GLU B 1 117 ? 2.41 31.969 -1.769 1 98.94 117 GLU B N 1
ATOM 3046 C CA . GLU B 1 117 ? 3.789 31.5 -1.855 1 98.94 117 GLU B CA 1
ATOM 3047 C C . GLU B 1 117 ? 3.938 30.094 -1.271 1 98.94 117 GLU B C 1
ATOM 3049 O O . GLU B 1 117 ? 4.594 29.234 -1.862 1 98.94 117 GLU B O 1
ATOM 3054 N N . ALA B 1 118 ? 3.357 29.859 -0.099 1 98.94 118 ALA B N 1
ATOM 3055 C CA . ALA B 1 118 ? 3.406 28.547 0.54 1 98.94 118 ALA B CA 1
ATOM 3056 C C . ALA B 1 118 ? 2.791 27.469 -0.357 1 98.94 118 ALA B C 1
ATOM 3058 O O . ALA B 1 118 ? 3.332 26.375 -0.483 1 98.94 118 ALA B O 1
ATOM 3059 N N . ALA B 1 119 ? 1.653 27.797 -0.95 1 98.94 119 ALA B N 1
ATOM 3060 C CA . ALA B 1 119 ? 0.996 26.875 -1.865 1 98.94 119 ALA B CA 1
ATOM 3061 C C . ALA B 1 119 ? 1.91 26.516 -3.033 1 98.94 119 ALA B C 1
ATOM 3063 O O . ALA B 1 119 ? 2.053 25.344 -3.379 1 98.94 119 ALA B O 1
ATOM 3064 N N . ARG B 1 120 ? 2.527 27.516 -3.621 1 98.88 120 ARG B N 1
ATOM 3065 C CA . ARG B 1 120 ? 3.424 27.297 -4.75 1 98.88 120 ARG B CA 1
ATOM 3066 C C . ARG B 1 120 ? 4.598 26.406 -4.352 1 98.88 120 ARG B C 1
ATOM 3068 O O . ARG B 1 120 ? 4.953 25.469 -5.078 1 98.88 120 ARG B O 1
ATOM 3075 N N . LEU B 1 121 ? 5.223 26.719 -3.238 1 98.94 121 LEU B N 1
ATOM 3076 C CA . LEU B 1 121 ? 6.371 25.953 -2.77 1 98.94 121 LEU B CA 1
ATOM 3077 C C . LEU B 1 121 ? 5.977 24.516 -2.471 1 98.94 121 LEU B C 1
ATOM 3079 O O . LEU B 1 121 ? 6.68 23.578 -2.861 1 98.94 121 LEU B O 1
ATOM 3083 N N . ALA B 1 122 ? 4.855 24.344 -1.734 1 98.94 122 ALA B N 1
ATOM 3084 C CA . ALA B 1 122 ? 4.406 23 -1.386 1 98.94 122 ALA B CA 1
ATOM 3085 C C . ALA B 1 122 ? 4.062 22.188 -2.635 1 98.94 122 ALA B C 1
ATOM 3087 O O . ALA B 1 122 ? 4.422 21.016 -2.744 1 98.94 122 ALA B O 1
ATOM 3088 N N . LEU B 1 123 ? 3.35 22.828 -3.568 1 98.94 123 LEU B N 1
ATOM 3089 C CA . LEU B 1 123 ? 3.016 22.141 -4.816 1 98.94 123 LEU B CA 1
ATOM 3090 C C . LEU B 1 123 ? 4.277 21.781 -5.594 1 98.94 123 LEU B C 1
ATOM 3092 O O . LEU B 1 123 ? 4.359 20.703 -6.188 1 98.94 123 LEU B O 1
ATOM 3096 N N . ARG B 1 124 ? 5.234 22.688 -5.625 1 98.88 124 ARG B N 1
ATOM 3097 C CA . ARG B 1 124 ? 6.504 22.391 -6.281 1 98.88 124 ARG B CA 1
ATOM 3098 C C . ARG B 1 124 ? 7.168 21.172 -5.66 1 98.88 124 ARG B C 1
ATOM 3100 O O . ARG B 1 124 ? 7.703 20.312 -6.371 1 98.88 124 ARG B O 1
ATOM 3107 N N . ALA B 1 125 ? 7.195 21.078 -4.332 1 98.88 125 ALA B N 1
ATOM 3108 C CA . ALA B 1 125 ? 7.758 19.906 -3.656 1 98.88 125 ALA B CA 1
ATOM 3109 C C . ALA B 1 125 ? 7.074 18.625 -4.117 1 98.88 125 ALA B C 1
ATOM 3111 O O . ALA B 1 125 ? 7.742 17.625 -4.383 1 98.88 125 ALA B O 1
ATOM 3112 N N . THR B 1 126 ? 5.734 18.641 -4.277 1 98.81 126 THR B N 1
ATOM 3113 C CA . THR B 1 126 ? 4.977 17.438 -4.59 1 98.81 126 THR B CA 1
ATOM 3114 C C . THR B 1 126 ? 5.305 16.938 -5.996 1 98.81 126 THR B C 1
ATOM 3116 O O . THR B 1 126 ? 5.023 15.789 -6.336 1 98.81 126 THR B O 1
ATOM 3119 N N . GLU B 1 127 ? 5.914 17.781 -6.84 1 98.62 127 GLU B N 1
ATOM 3120 C CA . GLU B 1 127 ? 6.285 17.391 -8.195 1 98.62 127 GLU B CA 1
ATOM 3121 C C . GLU B 1 127 ? 7.266 16.219 -8.18 1 98.62 127 GLU B C 1
ATOM 3123 O O . GLU B 1 127 ? 7.402 15.5 -9.18 1 98.62 127 GLU B O 1
ATOM 3128 N N . ALA B 1 128 ? 7.926 16.016 -7.031 1 98.31 128 ALA B N 1
ATOM 3129 C CA . ALA B 1 128 ? 8.938 14.969 -6.953 1 98.31 128 ALA B CA 1
ATOM 3130 C C . ALA B 1 128 ? 8.438 13.789 -6.121 1 98.31 128 ALA B C 1
ATOM 3132 O O . ALA B 1 128 ? 9.195 12.867 -5.816 1 98.31 128 ALA B O 1
ATOM 3133 N N . CYS B 1 129 ? 7.156 13.828 -5.715 1 98.56 129 CYS B N 1
ATOM 3134 C CA . CYS B 1 129 ? 6.566 12.648 -5.09 1 98.56 129 CYS B CA 1
ATOM 3135 C C . CYS B 1 129 ? 6.371 11.531 -6.105 1 98.56 129 CYS B C 1
ATOM 3137 O O . CYS B 1 129 ? 6.121 11.789 -7.281 1 98.56 129 CYS B O 1
ATOM 3139 N N . THR B 1 130 ? 6.559 10.312 -5.695 1 97.62 130 THR B N 1
ATOM 3140 C CA . THR B 1 130 ? 6.41 9.148 -6.57 1 97.62 130 THR B CA 1
ATOM 3141 C C . THR B 1 130 ? 5.32 8.219 -6.055 1 97.62 130 THR B C 1
ATOM 3143 O O . THR B 1 130 ? 5.168 8.039 -4.844 1 97.62 130 THR B O 1
ATOM 3146 N N . PRO B 1 131 ? 4.621 7.609 -6.922 1 98.19 131 PRO B N 1
ATOM 3147 C CA . PRO B 1 131 ? 3.434 6.855 -6.512 1 98.19 131 PRO B CA 1
ATOM 3148 C C . PRO B 1 131 ? 3.756 5.422 -6.102 1 98.19 131 PRO B C 1
ATOM 3150 O O . PRO B 1 131 ? 2.951 4.773 -5.426 1 98.19 131 PRO B O 1
ATOM 3153 N N . HIS B 1 132 ? 4.91 4.844 -6.539 1 97.62 132 HIS B N 1
ATOM 3154 C CA . HIS B 1 132 ? 5.133 3.412 -6.371 1 97.62 132 HIS B CA 1
ATOM 3155 C C . HIS B 1 132 ? 5.219 3.039 -4.895 1 97.62 132 HIS B C 1
ATOM 3157 O O . HIS B 1 132 ? 5.961 3.664 -4.133 1 97.62 132 HIS B O 1
ATOM 3163 N N . ALA B 1 133 ? 4.418 2.029 -4.512 1 98.69 133 ALA B N 1
ATOM 3164 C CA . ALA B 1 133 ? 4.312 1.476 -3.166 1 98.69 133 ALA B CA 1
ATOM 3165 C C . ALA B 1 133 ? 3.701 2.49 -2.203 1 98.69 133 ALA B C 1
ATOM 3167 O O . ALA B 1 133 ? 3.928 2.42 -0.992 1 98.69 133 ALA B O 1
ATOM 3168 N N . ARG B 1 134 ? 3.027 3.479 -2.74 1 98.88 134 ARG B N 1
ATOM 3169 C CA . ARG B 1 134 ? 2.385 4.52 -1.944 1 98.88 134 ARG B CA 1
ATOM 3170 C C . ARG B 1 134 ? 0.925 4.695 -2.352 1 98.88 134 ARG B C 1
ATOM 3172 O O . ARG B 1 134 ? 0.547 5.734 -2.895 1 98.88 134 ARG B O 1
ATOM 3179 N N . PRO B 1 135 ? 0.095 3.76 -1.966 1 98.88 135 PRO B N 1
ATOM 3180 C CA . PRO B 1 135 ? -1.26 3.721 -2.521 1 98.88 135 PRO B CA 1
ATOM 3181 C C . PRO B 1 135 ? -2.115 4.906 -2.076 1 98.88 135 PRO B C 1
ATOM 3183 O O . PRO B 1 135 ? -2.867 5.465 -2.877 1 98.88 135 PRO B O 1
ATOM 3186 N N . LEU B 1 136 ? -2.088 5.312 -0.793 1 98.94 136 LEU B N 1
ATOM 3187 C CA . LEU B 1 136 ? -2.93 6.414 -0.333 1 98.94 136 LEU B CA 1
ATOM 3188 C C . LEU B 1 136 ? -2.48 7.734 -0.948 1 98.94 136 LEU B C 1
ATOM 3190 O O . LEU B 1 136 ? -3.311 8.531 -1.391 1 98.94 136 LEU B O 1
ATOM 3194 N N . TYR B 1 137 ? -1.151 7.992 -1.024 1 98.94 137 TYR B N 1
ATOM 3195 C CA . TYR B 1 137 ? -0.641 9.164 -1.732 1 98.94 137 TYR B CA 1
ATOM 3196 C C . TYR B 1 137 ? -1.1 9.164 -3.186 1 98.94 137 TYR B C 1
ATOM 3198 O O . TYR B 1 137 ? -1.61 10.172 -3.682 1 98.94 137 TYR B O 1
ATOM 3206 N N . ALA B 1 138 ? -0.91 8.016 -3.859 1 98.94 138 ALA B N 1
ATOM 3207 C CA . ALA B 1 138 ? -1.179 7.926 -5.293 1 98.94 138 ALA B CA 1
ATOM 3208 C C . ALA B 1 138 ? -2.648 8.203 -5.594 1 98.94 138 ALA B C 1
ATOM 3210 O O . ALA B 1 138 ? -2.971 8.852 -6.594 1 98.94 138 ALA B O 1
ATOM 3211 N N . ALA B 1 139 ? -3.543 7.73 -4.766 1 98.88 139 ALA B N 1
ATOM 3212 C CA . ALA B 1 139 ? -4.969 8.008 -4.93 1 98.88 139 ALA B CA 1
ATOM 3213 C C . ALA B 1 139 ? -5.258 9.5 -4.805 1 98.88 139 ALA B C 1
ATOM 3215 O O . ALA B 1 139 ? -5.98 10.07 -5.625 1 98.88 139 ALA B O 1
ATOM 3216 N N . HIS B 1 140 ? -4.684 10.148 -3.771 1 98.88 140 HIS B N 1
ATOM 3217 C CA . HIS B 1 140 ? -4.906 11.57 -3.555 1 98.88 140 HIS B CA 1
ATOM 3218 C C . HIS B 1 140 ? -4.277 12.398 -4.664 1 98.88 140 HIS B C 1
ATOM 3220 O O . HIS B 1 140 ? -4.793 13.469 -5.02 1 98.88 140 HIS B O 1
ATOM 3226 N N . ALA B 1 141 ? -3.17 11.891 -5.215 1 98.75 141 ALA B N 1
ATOM 3227 C CA . ALA B 1 141 ? -2.436 12.625 -6.242 1 98.75 141 ALA B CA 1
ATOM 3228 C C . ALA B 1 141 ? -3.25 12.734 -7.527 1 98.75 141 ALA B C 1
ATOM 3230 O O . ALA B 1 141 ? -2.936 13.539 -8.406 1 98.75 141 ALA B O 1
ATOM 3231 N N . GLU B 1 142 ? -4.305 11.969 -7.648 1 98.06 142 GLU B N 1
ATOM 3232 C CA . GLU B 1 142 ? -5.148 12.016 -8.836 1 98.06 142 GLU B CA 1
ATOM 3233 C C . GLU B 1 142 ? -6.207 13.109 -8.719 1 98.06 142 GLU B C 1
ATOM 3235 O O . GLU B 1 142 ? -6.863 13.453 -9.711 1 98.06 142 GLU B O 1
ATOM 3240 N N . LEU B 1 143 ? -6.414 13.617 -7.57 1 98.62 143 LEU B N 1
ATOM 3241 C CA . LEU B 1 143 ? -7.418 14.656 -7.359 1 98.62 143 LEU B CA 1
ATOM 3242 C C . LEU B 1 143 ? -6.961 15.984 -7.945 1 98.62 143 LEU B C 1
ATOM 3244 O O . LEU B 1 143 ? -5.766 16.297 -7.941 1 98.62 143 LEU B O 1
ATOM 3248 N N . PRO B 1 144 ? -7.863 16.797 -8.422 1 98.25 144 PRO B N 1
ATOM 3249 C CA . PRO B 1 144 ? -7.48 18.094 -8.984 1 98.25 144 PRO B CA 1
ATOM 3250 C C . PRO B 1 144 ? -6.949 19.062 -7.926 1 98.25 144 PRO B C 1
ATOM 3252 O O . PRO B 1 144 ? -7.438 19.062 -6.793 1 98.25 144 PRO B O 1
ATOM 3255 N N . VAL B 1 145 ? -5.996 19.844 -8.273 1 98.75 145 VAL B N 1
ATOM 3256 C CA . VAL B 1 145 ? -5.492 20.906 -7.402 1 98.75 145 VAL B CA 1
ATOM 3257 C C . VAL B 1 145 ? -6.508 22.047 -7.328 1 98.75 145 VAL B C 1
ATOM 3259 O O . VAL B 1 145 ? -6.926 22.578 -8.352 1 98.75 145 VAL B O 1
ATOM 3262 N N . PRO B 1 146 ? -6.895 22.406 -6.184 1 98.75 146 PRO B N 1
ATOM 3263 C CA . PRO B 1 146 ? -7.824 23.531 -6.074 1 98.75 146 PRO B CA 1
ATOM 3264 C C . PRO B 1 146 ? -7.211 24.844 -6.543 1 98.75 146 PRO B C 1
ATOM 3266 O O . PRO B 1 146 ? -5.996 25.031 -6.461 1 98.75 146 PRO B O 1
ATOM 3269 N N . ASP B 1 147 ? -8.031 25.812 -6.875 1 98.12 147 ASP B N 1
ATOM 3270 C CA . ASP B 1 147 ? -7.586 27.094 -7.395 1 98.12 147 ASP B CA 1
ATOM 3271 C C . ASP B 1 147 ? -7.195 28.047 -6.262 1 98.12 147 ASP B C 1
ATOM 3273 O O . ASP B 1 147 ? -6.242 28.812 -6.387 1 98.12 147 ASP B O 1
ATOM 3277 N N . GLU B 1 148 ? -8.031 28.031 -5.219 1 98.56 148 GLU B N 1
ATOM 3278 C CA . GLU B 1 148 ? -7.77 28.938 -4.102 1 98.56 148 GLU B CA 1
ATOM 3279 C C . GLU B 1 148 ? -6.453 28.594 -3.41 1 98.56 148 GLU B C 1
ATOM 3281 O O . GLU B 1 148 ? -6.215 27.438 -3.051 1 98.56 148 GLU B O 1
ATOM 3286 N N . PRO B 1 149 ? -5.629 29.531 -3.107 1 98.75 149 PRO B N 1
ATOM 3287 C CA . PRO B 1 149 ? -4.289 29.266 -2.584 1 98.75 149 PRO B CA 1
ATOM 3288 C C . PRO B 1 149 ? -4.309 28.453 -1.295 1 98.75 149 PRO B C 1
ATOM 3290 O O . PRO B 1 149 ? -3.514 27.516 -1.141 1 98.75 149 PRO B O 1
ATOM 3293 N N . HIS B 1 150 ? -5.203 28.797 -0.354 1 98.88 150 HIS B N 1
ATOM 3294 C CA . HIS B 1 150 ? -5.199 28.062 0.908 1 98.88 150 HIS B CA 1
ATOM 3295 C C . HIS B 1 150 ? -5.641 26.625 0.708 1 98.88 150 HIS B C 1
ATOM 3297 O O . HIS B 1 150 ? -5.148 25.719 1.39 1 98.88 150 HIS B O 1
ATOM 3303 N N . LEU B 1 151 ? -6.477 26.328 -0.245 1 98.94 151 LEU B N 1
ATOM 3304 C CA . LEU B 1 151 ? -6.895 24.969 -0.539 1 98.94 151 LEU B CA 1
ATOM 3305 C C . LEU B 1 151 ? -5.824 24.234 -1.341 1 98.94 151 LEU B C 1
ATOM 3307 O O . LEU B 1 151 ? -5.637 23.031 -1.173 1 98.94 151 LEU B O 1
ATOM 3311 N N . ALA B 1 152 ? -5.191 24.969 -2.221 1 98.94 152 ALA B N 1
ATOM 3312 C CA . ALA B 1 152 ? -4.055 24.391 -2.924 1 98.94 152 ALA B CA 1
ATOM 3313 C C . ALA B 1 152 ? -2.953 23.984 -1.947 1 98.94 152 ALA B C 1
ATOM 3315 O O . ALA B 1 152 ? -2.355 22.922 -2.082 1 98.94 152 ALA B O 1
ATOM 3316 N N . PHE B 1 153 ? -2.678 24.891 -0.997 1 98.94 153 PHE B N 1
ATOM 3317 C CA . PHE B 1 153 ? -1.704 24.594 0.047 1 98.94 153 PHE B CA 1
ATOM 3318 C C . PHE B 1 153 ? -2.125 23.359 0.842 1 98.94 153 PHE B C 1
ATOM 3320 O O . PHE B 1 153 ? -1.316 22.453 1.072 1 98.94 153 PHE B O 1
ATOM 3327 N N . TRP B 1 154 ? -3.367 23.281 1.22 1 98.94 154 TRP B N 1
ATOM 3328 C CA . TRP B 1 154 ? -3.908 22.156 1.979 1 98.94 154 TRP B CA 1
ATOM 3329 C C . TRP B 1 154 ? -3.807 20.859 1.18 1 98.94 154 TRP B C 1
ATOM 3331 O O . TRP B 1 154 ? -3.449 19.812 1.725 1 98.94 154 TRP B O 1
ATOM 3341 N N . HIS B 1 155 ? -4.137 20.922 -0.067 1 98.88 155 HIS B N 1
ATOM 3342 C CA . HIS B 1 155 ? -4.004 19.797 -0.969 1 98.88 155 HIS B CA 1
ATOM 3343 C C . HIS B 1 155 ? -2.561 19.312 -1.04 1 98.88 155 HIS B C 1
ATOM 3345 O O . HIS B 1 155 ? -2.297 18.109 -0.919 1 98.88 155 HIS B O 1
ATOM 3351 N N . ALA B 1 156 ? -1.641 20.234 -1.213 1 98.94 156 ALA B N 1
ATOM 3352 C CA . ALA B 1 156 ? -0.226 19.875 -1.273 1 98.94 156 ALA B CA 1
ATOM 3353 C C . ALA B 1 156 ? 0.241 19.266 0.045 1 98.94 156 ALA B C 1
ATOM 3355 O O . ALA B 1 156 ? 1.004 18.297 0.05 1 98.94 156 ALA B O 1
ATOM 3356 N N . ALA B 1 157 ? -0.203 19.828 1.148 1 98.94 157 ALA B N 1
ATOM 3357 C CA . ALA B 1 157 ? 0.109 19.266 2.463 1 98.94 157 ALA B CA 1
ATOM 3358 C C . ALA B 1 157 ? -0.402 17.844 2.592 1 98.94 157 ALA B C 1
ATOM 3360 O O . ALA B 1 157 ? 0.261 16.984 3.189 1 98.94 157 ALA B O 1
ATOM 3361 N N . THR B 1 158 ? -1.588 17.562 2.061 1 98.88 158 THR B N 1
ATOM 3362 C CA . THR B 1 158 ? -2.139 16.203 2.039 1 98.88 158 THR B CA 1
ATOM 3363 C C . THR B 1 158 ? -1.213 15.258 1.285 1 98.88 158 THR B C 1
ATOM 3365 O O . THR B 1 158 ? -0.909 14.164 1.769 1 98.88 158 THR B O 1
ATOM 3368 N N . LEU B 1 159 ? -0.775 15.703 0.155 1 98.94 159 LEU B N 1
ATOM 3369 C CA . LEU B 1 159 ? 0.083 14.859 -0.671 1 98.94 159 LEU B CA 1
ATOM 3370 C C . LEU B 1 159 ? 1.402 14.57 0.036 1 98.94 159 LEU B C 1
ATOM 3372 O O . LEU B 1 159 ? 1.854 13.422 0.071 1 98.94 159 LEU B O 1
ATOM 3376 N N . LEU B 1 160 ? 2.012 15.633 0.591 1 98.94 160 LEU B N 1
ATOM 3377 C CA . LEU B 1 160 ? 3.273 15.445 1.304 1 98.94 160 LEU B CA 1
ATOM 3378 C C . LEU B 1 160 ? 3.09 14.531 2.506 1 98.94 160 LEU B C 1
ATOM 3380 O O . LEU B 1 160 ? 3.932 13.664 2.766 1 98.94 160 LEU B O 1
ATOM 3384 N N . ARG B 1 161 ? 2.014 14.688 3.17 1 98.69 161 ARG B N 1
ATOM 3385 C CA . ARG B 1 161 ? 1.7 13.867 4.332 1 98.69 161 ARG B CA 1
ATOM 3386 C C . ARG B 1 161 ? 1.544 12.398 3.938 1 98.69 161 ARG B C 1
ATOM 3388 O O . ARG B 1 161 ? 2.143 11.516 4.555 1 98.69 161 ARG B O 1
ATOM 3395 N N . GLU B 1 162 ? 0.687 12.141 2.951 1 98.81 162 GLU B N 1
ATOM 3396 C CA . GLU B 1 162 ? 0.377 10.758 2.602 1 98.81 162 GLU B CA 1
ATOM 3397 C C . GLU B 1 162 ? 1.566 10.078 1.928 1 98.81 162 GLU B C 1
ATOM 3399 O O . GLU B 1 162 ? 1.772 8.875 2.09 1 98.81 162 GLU B O 1
ATOM 3404 N N . HIS B 1 163 ? 2.41 10.898 1.2 1 98.88 163 HIS B N 1
ATOM 3405 C CA . HIS B 1 163 ? 3.652 10.367 0.649 1 98.88 163 HIS B CA 1
ATOM 3406 C C . HIS B 1 163 ? 4.574 9.859 1.754 1 98.88 163 HIS B C 1
ATOM 3408 O O . HIS B 1 163 ? 5.074 8.734 1.683 1 98.88 163 HIS B O 1
ATOM 3414 N N . ARG B 1 164 ? 4.77 10.633 2.74 1 98.62 164 ARG B N 1
ATOM 3415 C CA . ARG B 1 164 ? 5.574 10.25 3.895 1 98.62 164 ARG B CA 1
ATOM 3416 C C . ARG B 1 164 ? 4.922 9.117 4.672 1 98.62 164 ARG B C 1
ATOM 3418 O O . ARG B 1 164 ? 5.605 8.195 5.133 1 98.62 164 ARG B O 1
ATOM 3425 N N . GLY B 1 165 ? 3.611 9.234 4.855 1 98.5 165 GLY B N 1
ATOM 3426 C CA . GLY B 1 165 ? 2.877 8.211 5.59 1 98.5 165 GLY B CA 1
ATOM 3427 C C . GLY B 1 165 ? 3.029 6.824 4.996 1 98.5 165 GLY B C 1
ATOM 3428 O O . GLY B 1 165 ? 3.275 5.859 5.723 1 98.5 165 GLY B O 1
ATOM 3429 N N . ASP B 1 166 ? 2.863 6.684 3.699 1 98.88 166 ASP B N 1
ATOM 3430 C CA . ASP B 1 166 ? 3.033 5.402 3.023 1 98.88 166 ASP B CA 1
ATOM 3431 C C . ASP B 1 166 ? 4.441 4.855 3.234 1 98.88 166 ASP B C 1
ATOM 3433 O O . ASP B 1 166 ? 4.621 3.654 3.451 1 98.88 166 ASP B O 1
ATOM 3437 N N . ALA B 1 167 ? 5.438 5.738 3.156 1 98.69 167 ALA B N 1
ATOM 3438 C CA . ALA B 1 167 ? 6.816 5.336 3.418 1 98.69 167 ALA B CA 1
ATOM 3439 C C . ALA B 1 167 ? 6.98 4.832 4.852 1 98.69 167 ALA B C 1
ATOM 3441 O O . ALA B 1 167 ? 7.691 3.857 5.098 1 98.69 167 ALA B O 1
ATOM 3442 N N . HIS B 1 168 ? 6.355 5.516 5.738 1 98.69 168 HIS B N 1
ATOM 3443 C CA . HIS B 1 168 ? 6.422 5.137 7.145 1 98.69 168 HIS B CA 1
ATOM 3444 C C . HIS B 1 168 ? 5.836 3.748 7.367 1 98.69 168 HIS B C 1
ATOM 3446 O O . HIS B 1 168 ? 6.367 2.967 8.164 1 98.69 168 HIS B O 1
ATOM 3452 N N . LEU B 1 169 ? 4.762 3.43 6.723 1 98.81 169 LEU B N 1
ATOM 3453 C CA . LEU B 1 169 ? 4.156 2.105 6.84 1 98.81 169 LEU B CA 1
ATOM 3454 C C . LEU B 1 169 ? 5.105 1.028 6.324 1 98.81 169 LEU B C 1
ATOM 3456 O O . LEU B 1 16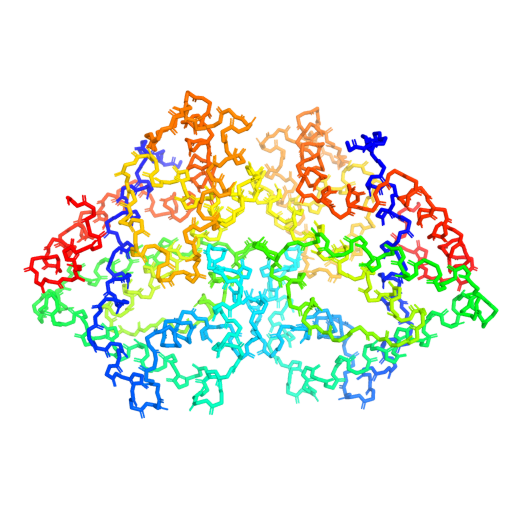9 ? 5.215 -0.045 6.922 1 98.81 169 LEU B O 1
ATOM 3460 N N . ALA B 1 170 ? 5.734 1.319 5.219 1 98.69 170 ALA B N 1
ATOM 3461 C CA . ALA B 1 170 ? 6.73 0.382 4.707 1 98.69 170 ALA B CA 1
ATOM 3462 C C . ALA B 1 170 ? 7.844 0.151 5.727 1 98.69 170 ALA B C 1
ATOM 3464 O O . ALA B 1 170 ? 8.297 -0.981 5.914 1 98.69 170 ALA B O 1
ATOM 3465 N N . ALA B 1 171 ? 8.289 1.224 6.402 1 98.75 171 ALA B N 1
ATOM 3466 C CA . ALA B 1 171 ? 9.344 1.125 7.414 1 98.75 171 ALA B CA 1
ATOM 3467 C C . ALA B 1 171 ? 8.875 0.296 8.609 1 98.75 171 ALA B C 1
ATOM 3469 O O . ALA B 1 171 ? 9.633 -0.519 9.141 1 98.75 171 ALA B O 1
ATOM 3470 N N . LEU B 1 172 ? 7.641 0.48 9.031 1 98.81 172 LEU B N 1
ATOM 3471 C CA . LEU B 1 172 ? 7.082 -0.28 10.141 1 98.81 172 LEU B CA 1
ATOM 3472 C C . LEU B 1 172 ? 7 -1.763 9.797 1 98.81 172 LEU B C 1
ATOM 3474 O O . LEU B 1 172 ? 7.355 -2.615 10.617 1 98.81 172 LEU B O 1
ATOM 3478 N N . LEU B 1 173 ? 6.531 -2.049 8.617 1 98.69 173 LEU B N 1
ATOM 3479 C CA . LEU B 1 173 ? 6.434 -3.432 8.172 1 98.69 173 LEU B CA 1
ATOM 3480 C C . LEU B 1 173 ? 7.805 -4.102 8.164 1 98.69 173 LEU B C 1
ATOM 3482 O O . LEU B 1 173 ? 7.961 -5.215 8.672 1 98.69 173 LEU B O 1
ATOM 3486 N N . ALA B 1 174 ? 8.781 -3.406 7.645 1 97.94 174 ALA B N 1
ATOM 3487 C CA . ALA B 1 174 ? 10.141 -3.938 7.555 1 97.94 174 ALA B CA 1
ATOM 3488 C C . ALA B 1 174 ? 10.734 -4.156 8.945 1 97.94 174 ALA B C 1
ATOM 3490 O O . ALA B 1 174 ? 11.516 -5.086 9.148 1 97.94 174 ALA B O 1
ATOM 3491 N N . ALA B 1 175 ? 10.328 -3.316 9.867 1 97.88 175 ALA B N 1
ATOM 3492 C CA . ALA B 1 175 ? 10.836 -3.402 11.234 1 97.88 175 ALA B CA 1
ATOM 3493 C C . ALA B 1 175 ? 10.125 -4.504 12.016 1 97.88 175 ALA B C 1
ATOM 3495 O O . ALA B 1 175 ? 10.531 -4.844 13.125 1 97.88 175 ALA B O 1
ATOM 3496 N N . GLY B 1 176 ? 9.047 -5.043 11.453 1 97.25 176 GLY B N 1
ATOM 3497 C CA . GLY B 1 176 ? 8.297 -6.105 12.102 1 97.25 176 GLY B CA 1
ATOM 3498 C C . GLY B 1 176 ? 7.422 -5.605 13.234 1 97.25 176 GLY B C 1
ATOM 3499 O O . GLY B 1 176 ? 7.188 -6.328 14.211 1 97.25 176 GLY B O 1
ATOM 3500 N N . LEU B 1 177 ? 7.035 -4.352 13.188 1 98.38 177 LEU B N 1
ATOM 3501 C CA . LEU B 1 177 ? 6.113 -3.807 14.18 1 98.38 177 LEU B CA 1
ATOM 3502 C C . LEU B 1 177 ? 4.672 -3.881 13.68 1 98.38 177 LEU B C 1
ATOM 3504 O O . LEU B 1 177 ? 4.309 -3.203 12.711 1 98.38 177 LEU B O 1
ATOM 3508 N N . ASP B 1 178 ? 3.869 -4.656 14.281 1 97.62 178 ASP B N 1
ATOM 3509 C CA . ASP B 1 178 ? 2.461 -4.727 13.906 1 97.62 178 ASP B CA 1
ATOM 3510 C C . ASP B 1 178 ? 1.712 -3.469 14.336 1 97.62 178 ASP B C 1
ATOM 3512 O O . ASP B 1 178 ? 2.303 -2.557 14.922 1 97.62 178 ASP B O 1
ATOM 3516 N N . PRO B 1 179 ? 0.432 -3.359 14.039 1 98.19 179 PRO B N 1
ATOM 3517 C CA . PRO B 1 179 ? -0.313 -2.123 14.281 1 98.19 179 PRO B CA 1
ATOM 3518 C C . PRO B 1 179 ? -0.263 -1.684 15.742 1 98.19 179 PRO B C 1
ATOM 3520 O O . PRO B 1 179 ? 0.038 -0.523 16.031 1 98.19 179 PRO B O 1
ATOM 3523 N N . VAL B 1 180 ? -0.489 -2.58 16.656 1 98.38 180 VAL B N 1
ATOM 3524 C CA . VAL B 1 180 ? -0.56 -2.191 18.062 1 98.38 180 VAL B CA 1
ATOM 3525 C C . VAL B 1 180 ? 0.849 -1.986 18.609 1 98.38 180 VAL B C 1
ATOM 3527 O O . VAL B 1 180 ? 1.082 -1.083 19.422 1 98.38 180 VAL B O 1
ATOM 3530 N N . GLU B 1 181 ? 1.812 -2.816 18.219 1 98.38 181 GLU B N 1
ATOM 3531 C CA . GLU B 1 181 ? 3.201 -2.619 18.609 1 98.38 181 GLU B CA 1
ATOM 3532 C C . GLU B 1 181 ? 3.719 -1.257 18.156 1 98.38 181 GLU B C 1
ATOM 3534 O O . GLU B 1 181 ? 4.516 -0.625 18.859 1 98.38 181 GLU B O 1
ATOM 3539 N N . SER B 1 182 ? 3.322 -0.887 16.953 1 97.94 182 SER B N 1
ATOM 3540 C CA . SER B 1 182 ? 3.707 0.433 16.469 1 97.94 182 SER B CA 1
ATOM 3541 C C . SER B 1 182 ? 3.184 1.535 17.375 1 97.94 182 SER B C 1
ATOM 3543 O O . SER B 1 182 ? 3.896 2.498 17.672 1 97.94 182 SER B O 1
ATOM 3545 N N . LEU B 1 183 ? 1.957 1.438 17.859 1 97.56 183 LEU B N 1
ATOM 3546 C CA . LEU B 1 183 ? 1.354 2.412 18.766 1 97.56 183 LEU B CA 1
ATOM 3547 C C . LEU B 1 183 ? 2.064 2.414 20.109 1 97.56 183 LEU B C 1
ATOM 3549 O O . LEU B 1 183 ? 2.414 3.475 20.625 1 97.56 183 LEU B O 1
ATOM 3553 N N . VAL B 1 184 ? 2.318 1.24 20.625 1 97.44 184 VAL B N 1
ATOM 3554 C CA . VAL B 1 184 ? 2.938 1.096 21.938 1 97.44 184 VAL B CA 1
ATOM 3555 C C . VAL B 1 184 ? 4.352 1.672 21.906 1 97.44 184 VAL B C 1
ATOM 3557 O O . VAL B 1 184 ? 4.723 2.473 22.766 1 97.44 184 VAL B O 1
ATOM 3560 N N . SER B 1 185 ? 5.102 1.24 20.938 1 97.62 185 SER B N 1
ATOM 3561 C CA . SER B 1 185 ? 6.488 1.688 20.859 1 97.62 185 SER B CA 1
ATOM 3562 C C . SER B 1 185 ? 6.574 3.195 20.641 1 97.62 185 SER B C 1
ATOM 3564 O O . SER B 1 185 ? 7.457 3.857 21.188 1 97.62 185 SER B O 1
ATOM 3566 N N . HIS B 1 186 ? 5.684 3.756 19.859 1 96.31 186 HIS B N 1
ATOM 3567 C CA . HIS B 1 186 ? 5.664 5.199 19.641 1 96.31 186 HIS B CA 1
ATOM 3568 C C . HIS B 1 186 ? 5.309 5.934 20.938 1 96.31 186 HIS B C 1
ATOM 3570 O O . HIS B 1 186 ? 5.945 6.93 21.281 1 96.31 186 HIS B O 1
ATOM 3576 N N . THR B 1 187 ? 4.309 5.477 21.609 1 95.38 187 THR B N 1
ATOM 3577 C CA . THR B 1 187 ? 3.893 6.082 22.875 1 95.38 187 THR B CA 1
ATOM 3578 C C . THR B 1 187 ? 5.027 6.043 23.891 1 95.38 187 THR B C 1
ATOM 3580 O O . THR B 1 187 ? 5.211 6.992 24.656 1 95.38 187 THR B O 1
ATOM 3583 N N . ALA B 1 188 ? 5.789 5.035 23.891 1 95.44 188 ALA B N 1
ATOM 3584 C CA . ALA B 1 188 ? 6.891 4.836 24.828 1 95.44 188 ALA B CA 1
ATOM 3585 C C . ALA B 1 188 ? 8 5.852 24.594 1 95.44 188 ALA B C 1
ATOM 3587 O O . ALA B 1 188 ? 8.875 6.039 25.438 1 95.44 188 ALA B O 1
ATOM 3588 N N . THR B 1 189 ? 8.039 6.441 23.406 1 92.62 189 THR B N 1
ATOM 3589 C CA . THR B 1 189 ? 9.016 7.488 23.141 1 92.62 189 THR B CA 1
ATOM 3590 C C . THR B 1 189 ? 8.664 8.766 23.906 1 92.62 189 THR B C 1
ATOM 3592 O O . THR B 1 189 ? 9.492 9.664 24.047 1 92.62 189 THR B O 1
ATOM 3595 N N . GLY B 1 190 ? 7.445 8.922 24.344 1 87 190 GLY B N 1
ATOM 3596 C CA . GLY B 1 190 ? 6.953 10.117 25 1 87 190 GLY B CA 1
ATOM 3597 C C . GLY B 1 190 ? 6.305 11.102 24.031 1 87 190 GLY B C 1
ATOM 3598 O O . GLY B 1 190 ? 5.812 12.156 24.453 1 87 190 GLY B O 1
ATOM 3599 N N . LYS B 1 191 ? 6.297 10.852 22.75 1 81.38 191 LYS B N 1
ATOM 3600 C CA . LYS B 1 191 ? 5.793 11.766 21.734 1 81.38 191 LYS B CA 1
ATOM 3601 C C . LYS B 1 191 ? 4.371 11.406 21.312 1 81.38 191 LYS B C 1
ATOM 3603 O O . LYS B 1 191 ? 3.77 12.086 20.484 1 81.38 191 LYS B O 1
ATOM 3608 N N . GLY B 1 192 ? 3.811 10.414 21.891 1 76.12 192 GLY B N 1
ATOM 3609 C CA . GLY B 1 192 ? 2.498 9.961 21.469 1 76.12 192 GLY B CA 1
ATOM 3610 C C . GLY B 1 192 ? 1.358 10.625 22.203 1 76.12 192 GLY B C 1
ATOM 3611 O O . GLY B 1 192 ? 1.578 11.57 22.969 1 76.12 192 GLY B O 1
ATOM 3612 N N . MET B 1 193 ? 0.181 10.266 21.828 1 80.88 193 MET B N 1
ATOM 3613 C CA . MET B 1 193 ? -1.05 10.727 22.469 1 80.88 193 MET B CA 1
ATOM 3614 C C . MET B 1 193 ? -1.382 9.875 23.688 1 80.88 193 MET B C 1
ATOM 3616 O O . MET B 1 193 ? -0.701 8.883 23.953 1 80.88 193 MET B O 1
ATOM 3620 N N . ALA B 1 194 ? -2.373 10.32 24.359 1 88.44 194 ALA B N 1
ATOM 3621 C CA . ALA B 1 194 ? -2.832 9.547 25.516 1 88.44 194 ALA B CA 1
ATOM 3622 C C . ALA B 1 194 ? -3.291 8.156 25.078 1 88.44 194 ALA B C 1
ATOM 3624 O O . ALA B 1 194 ? -3.957 8 24.062 1 88.44 194 ALA B O 1
ATOM 3625 N N . ILE B 1 195 ? -2.924 7.184 25.875 1 91.88 195 ILE B N 1
ATOM 3626 C CA . ILE B 1 195 ? -3.217 5.789 25.562 1 91.88 195 ILE B CA 1
ATOM 3627 C C . ILE B 1 195 ? -4.723 5.605 25.391 1 91.88 195 ILE B C 1
ATOM 3629 O O . ILE B 1 195 ? -5.172 4.953 24.438 1 91.88 195 ILE B O 1
ATOM 3633 N N . ARG B 1 196 ? -5.508 6.176 26.281 1 91.12 196 ARG B N 1
ATOM 3634 C CA . ARG B 1 196 ? -6.957 6.039 26.219 1 91.12 196 ARG B CA 1
ATOM 3635 C C . ARG B 1 196 ? -7.5 6.559 24.891 1 91.12 196 ARG B C 1
ATOM 3637 O O . ARG B 1 196 ? -8.391 5.945 24.297 1 91.12 196 ARG B O 1
ATOM 3644 N N . TRP B 1 197 ? -6.984 7.656 24.484 1 89.69 197 TRP B N 1
ATOM 3645 C CA . TRP B 1 197 ? -7.406 8.242 23.219 1 89.69 197 TRP B CA 1
ATOM 3646 C C . TRP B 1 197 ? -7.027 7.336 22.047 1 89.69 197 TRP B C 1
ATOM 3648 O O . TRP B 1 197 ? -7.82 7.137 21.125 1 89.69 197 TRP B O 1
ATOM 3658 N N . ILE B 1 198 ? -5.82 6.812 22.062 1 93.25 198 ILE B N 1
ATOM 3659 C CA . ILE B 1 198 ? -5.332 5.938 21 1 93.25 198 ILE B CA 1
ATOM 3660 C C . ILE B 1 198 ? -6.234 4.711 20.891 1 93.25 198 ILE B C 1
ATOM 3662 O O . ILE B 1 198 ? -6.699 4.379 19.797 1 93.25 198 ILE B O 1
ATOM 3666 N N . LEU B 1 199 ? -6.516 4.098 22.031 1 95.31 199 LEU B N 1
ATOM 3667 C CA . LEU B 1 199 ? -7.32 2.879 22.031 1 95.31 199 LEU B CA 1
ATOM 3668 C C . LEU B 1 199 ? -8.727 3.158 21.516 1 95.31 199 LEU B C 1
ATOM 3670 O O . LEU B 1 199 ? -9.234 2.432 20.672 1 95.31 199 LEU B O 1
ATOM 3674 N N . SER B 1 200 ? -9.32 4.242 21.938 1 93.62 200 SER B N 1
ATOM 3675 C CA . SER B 1 200 ? -10.695 4.555 21.547 1 93.62 200 SER B CA 1
ATOM 3676 C C . SER B 1 200 ? -10.773 4.953 20.078 1 93.62 200 SER B C 1
ATOM 3678 O O . SER B 1 200 ? -11.68 4.523 19.359 1 93.62 200 SER B O 1
ATOM 3680 N N . SER B 1 201 ? -9.82 5.703 19.594 1 93.38 201 SER B N 1
ATOM 3681 C CA . SER B 1 201 ? -9.875 6.227 18.234 1 93.38 201 SER B CA 1
ATOM 3682 C C . SER B 1 201 ? -9.492 5.16 17.203 1 93.38 201 SER B C 1
ATOM 3684 O O . SER B 1 201 ? -9.938 5.195 16.062 1 93.38 201 SER B O 1
ATOM 3686 N N . ARG B 1 202 ? -8.734 4.129 17.656 1 97.12 202 ARG B N 1
ATOM 3687 C CA . ARG B 1 202 ? -8.219 3.148 16.703 1 97.12 202 ARG B CA 1
ATOM 3688 C C . ARG B 1 202 ? -8.938 1.812 16.859 1 97.12 202 ARG B C 1
ATOM 3690 O O . ARG B 1 202 ? -8.688 0.879 16.094 1 97.12 202 ARG B O 1
ATOM 3697 N N . GLY B 1 203 ? -9.758 1.697 17.891 1 98 203 GLY B N 1
ATOM 3698 C CA . GLY B 1 203 ? -10.625 0.543 18.031 1 98 203 GLY B CA 1
ATOM 3699 C C . GLY B 1 203 ? -9.961 -0.636 18.703 1 98 203 GLY B C 1
ATOM 3700 O O . GLY B 1 203 ? -10.344 -1.786 18.484 1 98 203 GLY B O 1
ATOM 3701 N N . TRP B 1 204 ? -8.914 -0.366 19.469 1 98.38 204 TRP B N 1
ATOM 3702 C CA . TRP B 1 204 ? -8.227 -1.441 20.172 1 98.38 204 TRP B CA 1
ATOM 3703 C C . TRP B 1 204 ? -8.633 -1.481 21.641 1 98.38 204 TRP B C 1
ATOM 3705 O O . TRP B 1 204 ? -9.047 -0.465 22.203 1 98.38 204 TRP B O 1
ATOM 3715 N N . ARG B 1 205 ? -8.516 -2.66 22.312 1 97.81 205 ARG B N 1
ATOM 3716 C CA . ARG B 1 205 ? -8.773 -2.846 23.75 1 97.81 205 ARG B CA 1
ATOM 3717 C C . ARG B 1 205 ? -7.48 -2.771 24.547 1 97.81 205 ARG B C 1
ATOM 3719 O O . ARG B 1 205 ? -6.391 -2.959 24 1 97.81 205 ARG B O 1
ATOM 3726 N N . ARG B 1 206 ? -7.656 -2.465 25.734 1 97.19 206 ARG B N 1
ATOM 3727 C CA . ARG B 1 206 ? -6.512 -2.457 26.656 1 97.19 206 ARG B CA 1
ATOM 3728 C C . ARG B 1 206 ? -5.781 -3.797 26.625 1 97.19 206 ARG B C 1
ATOM 3730 O O . ARG B 1 206 ? -4.551 -3.842 26.719 1 97.19 206 ARG B O 1
ATOM 3737 N N . THR B 1 207 ? -6.492 -4.906 26.469 1 98.06 207 THR B N 1
ATOM 3738 C CA . THR B 1 207 ? -5.883 -6.23 26.422 1 98.06 207 THR B CA 1
ATOM 3739 C C . THR B 1 207 ? -4.988 -6.367 25.188 1 98.06 207 THR B C 1
ATOM 3741 O O . THR B 1 207 ? -3.955 -7.039 25.234 1 98.06 207 THR B O 1
ATOM 3744 N N . ASP B 1 208 ? -5.402 -5.746 24.047 1 98.19 208 ASP B N 1
ATOM 3745 C CA . ASP B 1 208 ? -4.555 -5.715 22.859 1 98.19 208 ASP B CA 1
ATOM 3746 C C . ASP B 1 208 ? -3.254 -4.965 23.125 1 98.19 208 ASP B C 1
ATOM 3748 O O . ASP B 1 208 ? -2.182 -5.391 22.703 1 98.19 208 ASP B O 1
ATOM 3752 N N . TRP B 1 209 ? -3.4 -3.824 23.844 1 97.25 209 TRP B N 1
ATOM 3753 C CA . TRP B 1 209 ? -2.26 -2.986 24.203 1 97.25 209 TRP B CA 1
ATOM 3754 C C . TRP B 1 209 ? -1.276 -3.754 25.078 1 97.25 209 TRP B C 1
ATOM 3756 O O . TRP B 1 209 ? -0.067 -3.729 24.844 1 97.25 209 TRP B O 1
ATOM 3766 N N . GLU B 1 210 ? -1.767 -4.457 26.078 1 96.94 210 GLU B N 1
ATOM 3767 C CA . GLU B 1 210 ? -0.929 -5.219 27 1 96.94 210 GLU B CA 1
ATOM 3768 C C . GLU B 1 210 ? -0.253 -6.391 26.281 1 96.94 210 GLU B C 1
ATOM 3770 O O . GLU B 1 210 ? 0.924 -6.668 26.516 1 96.94 210 GLU B O 1
ATOM 3775 N N . ALA B 1 211 ? -0.999 -7.043 25.438 1 97.75 211 ALA B N 1
ATOM 3776 C CA . ALA B 1 211 ? -0.42 -8.148 24.688 1 97.75 211 ALA B CA 1
ATOM 3777 C C . ALA B 1 211 ? 0.72 -7.664 23.797 1 97.75 211 ALA B C 1
ATOM 3779 O O . ALA B 1 211 ? 1.755 -8.328 23.688 1 97.75 211 ALA B O 1
ATOM 3780 N N . ALA B 1 212 ? 0.504 -6.555 23.141 1 98 212 ALA B N 1
ATOM 3781 C CA . ALA B 1 212 ? 1.544 -5.973 22.297 1 98 212 ALA B CA 1
ATOM 3782 C C . ALA B 1 212 ? 2.758 -5.562 23.125 1 98 212 ALA B C 1
ATOM 3784 O O . ALA B 1 212 ? 3.9 -5.746 22.703 1 98 212 ALA B O 1
ATOM 3785 N N . SER B 1 213 ? 2.504 -4.941 24.266 1 97.88 213 SER B N 1
ATOM 3786 C CA . SER B 1 213 ? 3.588 -4.578 25.172 1 97.88 213 SER B CA 1
ATOM 3787 C C . SER B 1 213 ? 4.406 -5.801 25.578 1 97.88 213 SER B C 1
ATOM 3789 O O . SER B 1 213 ? 5.637 -5.75 25.594 1 97.88 213 SER B O 1
ATOM 3791 N N . ASP B 1 214 ? 3.719 -6.875 25.859 1 97.56 214 ASP B N 1
ATOM 3792 C CA . ASP B 1 214 ? 4.391 -8.109 26.266 1 97.56 214 ASP B CA 1
ATOM 3793 C C . ASP B 1 214 ? 5.246 -8.656 25.125 1 97.56 214 ASP B C 1
ATOM 3795 O O . ASP B 1 214 ? 6.367 -9.117 25.344 1 97.56 214 ASP B O 1
ATOM 3799 N N . ARG B 1 215 ? 4.754 -8.641 23.891 1 97.5 215 ARG B N 1
ATOM 3800 C CA . ARG B 1 215 ? 5.535 -9.094 22.734 1 97.5 215 ARG B CA 1
ATOM 3801 C C . ARG B 1 215 ? 6.785 -8.242 22.562 1 97.5 215 ARG B C 1
ATOM 3803 O O . ARG B 1 215 ? 7.863 -8.766 22.25 1 97.5 215 ARG B O 1
ATOM 3810 N N . LEU B 1 216 ? 6.641 -6.934 22.719 1 98.25 216 LEU B N 1
ATOM 3811 C CA . LEU B 1 216 ? 7.785 -6.039 22.609 1 98.25 216 LEU B CA 1
ATOM 3812 C C . LEU B 1 216 ? 8.805 -6.316 23.703 1 98.25 216 LEU B C 1
ATOM 3814 O O . LEU B 1 216 ? 10.016 -6.242 23.469 1 98.25 216 LEU B O 1
ATOM 3818 N N . ARG B 1 217 ? 8.32 -6.613 24.906 1 97.88 217 ARG B N 1
ATOM 3819 C CA . ARG B 1 217 ? 9.227 -6.969 26 1 97.88 217 ARG B CA 1
ATOM 3820 C C . ARG B 1 217 ? 9.953 -8.273 25.703 1 97.88 217 ARG B C 1
ATOM 3822 O O . ARG B 1 217 ? 11.156 -8.391 25.938 1 97.88 217 ARG B O 1
ATOM 3829 N N . GLU B 1 218 ? 9.242 -9.227 25.188 1 97.38 218 GLU B N 1
ATOM 3830 C CA . GLU B 1 218 ? 9.844 -10.508 24.828 1 97.38 218 GLU B CA 1
ATOM 3831 C C . GLU B 1 218 ? 10.953 -10.328 23.797 1 97.38 218 GLU B C 1
ATOM 3833 O O . GLU B 1 218 ? 11.945 -11.062 23.797 1 97.38 218 GLU B O 1
ATOM 3838 N N . ARG B 1 219 ? 10.797 -9.312 22.953 1 97.38 219 ARG B N 1
ATOM 3839 C CA . ARG B 1 219 ? 11.789 -9.023 21.922 1 97.38 219 ARG B CA 1
ATOM 3840 C C . ARG B 1 219 ? 12.906 -8.133 22.469 1 97.38 219 ARG B C 1
ATOM 3842 O O . ARG B 1 219 ? 13.852 -7.805 21.734 1 97.38 219 ARG B O 1
ATOM 3849 N N . GLY B 1 220 ? 12.719 -7.676 23.703 1 97.69 220 GLY B N 1
ATOM 3850 C CA . GLY B 1 220 ? 13.719 -6.836 24.344 1 97.69 220 GLY B CA 1
ATOM 3851 C C . GLY B 1 220 ? 13.633 -5.379 23.922 1 97.69 220 GLY B C 1
ATOM 3852 O O . GLY B 1 220 ? 14.617 -4.645 24 1 97.69 220 GLY B O 1
ATOM 3853 N N . LEU B 1 221 ? 12.477 -4.965 23.469 1 98.25 221 LEU B N 1
ATOM 3854 C CA . LEU B 1 221 ? 12.336 -3.617 22.922 1 98.25 221 LEU B CA 1
ATOM 3855 C C . LEU B 1 221 ? 11.711 -2.68 23.953 1 98.25 221 LEU B C 1
ATOM 3857 O O . LEU B 1 221 ? 11.812 -1.458 23.828 1 98.25 221 LEU B O 1
ATOM 3861 N N . LEU B 1 222 ? 10.984 -3.213 24.953 1 97.88 222 LEU B N 1
ATOM 3862 C CA . LEU B 1 222 ? 10.43 -2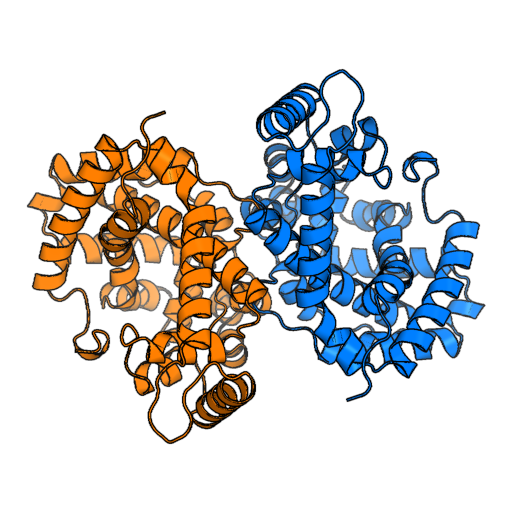.463 26.078 1 97.88 222 LEU B CA 1
ATOM 3863 C C . LEU B 1 222 ? 11.062 -2.893 27.391 1 97.88 222 LEU B C 1
ATOM 3865 O O . LEU B 1 222 ? 11.398 -4.066 27.562 1 97.88 222 LEU B O 1
ATOM 3869 N N . VAL B 1 223 ? 11.188 -1.913 28.25 1 96.25 223 VAL B N 1
ATOM 3870 C CA . VAL B 1 223 ? 11.727 -2.207 29.562 1 96.25 223 VAL B CA 1
ATOM 3871 C C . VAL B 1 223 ? 10.75 -3.084 30.344 1 96.25 223 VAL B C 1
ATOM 3873 O O . VAL B 1 223 ? 9.531 -2.973 30.172 1 96.25 223 VAL B O 1
ATOM 3876 N N . ALA B 1 224 ? 11.328 -3.92 31.219 1 91.62 224 ALA B N 1
ATOM 3877 C CA . ALA B 1 224 ? 10.5 -4.758 32.062 1 91.62 224 ALA B CA 1
ATOM 3878 C C . ALA B 1 224 ? 9.758 -3.914 33.125 1 91.62 224 ALA B C 1
ATOM 3880 O O . ALA B 1 224 ? 10.211 -2.822 33.469 1 91.62 224 ALA B O 1
ATOM 3881 N N . GLY B 1 225 ? 8.594 -4.449 33.562 1 86.56 225 GLY B N 1
ATOM 3882 C CA . GLY B 1 225 ? 7.859 -3.736 34.594 1 86.56 225 GLY B CA 1
ATOM 3883 C C . GLY B 1 225 ? 6.648 -2.998 34.062 1 86.56 225 GLY B C 1
ATOM 3884 O O . GLY B 1 225 ? 6.176 -3.285 32.969 1 86.56 225 GLY B O 1
ATOM 3885 N N . GLU B 1 226 ? 6.125 -2.029 34.781 1 83.44 226 GLU B N 1
ATOM 3886 C CA . GLU B 1 226 ? 4.863 -1.37 34.469 1 83.44 226 GLU B CA 1
ATOM 3887 C C . GLU B 1 226 ? 5.09 -0.096 33.656 1 83.44 226 GLU B C 1
ATOM 3889 O O . GLU B 1 226 ? 4.191 0.362 32.938 1 83.44 226 GLU B O 1
ATOM 3894 N N . GLU B 1 227 ? 6.258 0.362 33.812 1 85.31 227 GLU B N 1
ATOM 3895 C CA . GLU B 1 227 ? 6.566 1.604 33.094 1 85.31 227 GLU B CA 1
ATOM 3896 C C . GLU B 1 227 ? 6.664 1.379 31.594 1 85.31 227 GLU B C 1
ATOM 3898 O O . GLU B 1 227 ? 7.234 0.382 31.156 1 85.31 227 GLU B O 1
ATOM 3903 N N . LEU B 1 228 ? 6.055 2.25 30.891 1 93.44 228 LEU B N 1
ATOM 3904 C CA . LEU B 1 228 ? 6.145 2.195 29.438 1 93.44 228 LEU B CA 1
ATOM 3905 C C . LEU B 1 228 ? 7.363 2.965 28.938 1 93.44 228 LEU B C 1
ATOM 3907 O O . LEU B 1 228 ? 7.293 4.176 28.719 1 93.44 228 LEU B O 1
ATOM 3911 N N . ALA B 1 229 ? 8.461 2.248 28.734 1 96.12 229 ALA B N 1
ATOM 3912 C CA . ALA B 1 229 ? 9.719 2.842 28.266 1 96.12 229 ALA B CA 1
ATOM 3913 C C . ALA B 1 229 ? 10.461 1.895 27.328 1 96.12 229 ALA B C 1
ATOM 3915 O O . ALA B 1 229 ? 10.422 0.675 27.516 1 96.12 229 ALA B O 1
ATOM 3916 N N . LEU B 1 230 ? 11.156 2.451 26.438 1 97.75 230 LEU B N 1
ATOM 3917 C CA . LEU B 1 230 ? 11.938 1.663 25.484 1 97.75 230 LEU B CA 1
ATOM 3918 C C . LEU B 1 230 ? 13.281 1.268 26.078 1 97.75 230 LEU B C 1
ATOM 3920 O O . LEU B 1 230 ? 13.883 2.035 26.844 1 97.75 230 LEU B O 1
ATOM 3924 N N . THR B 1 231 ? 13.75 0.114 25.719 1 98 231 THR B N 1
ATOM 3925 C CA . THR B 1 231 ? 15.156 -0.229 25.938 1 98 231 THR B CA 1
ATOM 3926 C C . THR B 1 231 ? 16.047 0.493 24.922 1 98 231 THR B C 1
ATOM 3928 O O . THR B 1 231 ? 15.547 1.208 24.062 1 98 231 THR B O 1
ATOM 3931 N N . ASP B 1 232 ? 17.359 0.299 25.062 1 98 232 ASP B N 1
ATOM 3932 C CA . ASP B 1 232 ? 18.281 0.834 24.062 1 98 232 ASP B CA 1
ATOM 3933 C C . ASP B 1 232 ? 17.984 0.262 22.672 1 98 232 ASP B C 1
ATOM 3935 O O . ASP B 1 232 ? 18.016 0.987 21.688 1 98 232 ASP B O 1
ATOM 3939 N N . ALA B 1 233 ? 17.688 -1.026 22.641 1 98.25 233 ALA B N 1
ATOM 3940 C CA . ALA B 1 233 ? 17.359 -1.688 21.391 1 98.25 233 ALA B CA 1
ATOM 3941 C C . ALA B 1 233 ? 16.062 -1.139 20.812 1 98.25 233 ALA B C 1
ATOM 3943 O O . ALA B 1 233 ? 15.945 -0.949 19.594 1 98.25 233 ALA B O 1
ATOM 3944 N N . GLY B 1 234 ? 15.047 -0.941 21.688 1 98.25 234 GLY B N 1
ATOM 3945 C CA . GLY B 1 234 ? 13.797 -0.338 21.234 1 98.25 234 GLY B CA 1
ATOM 3946 C C . GLY B 1 234 ? 13.977 1.068 20.703 1 98.25 234 GLY B C 1
ATOM 3947 O O . GLY B 1 234 ? 13.375 1.426 19.688 1 98.25 234 GLY B O 1
ATOM 3948 N N . THR B 1 235 ? 14.781 1.846 21.391 1 98.12 235 THR B N 1
ATOM 3949 C CA . THR B 1 235 ? 15.094 3.203 20.953 1 98.12 235 THR B CA 1
ATOM 3950 C C . THR B 1 235 ? 15.781 3.189 19.578 1 98.12 235 THR B C 1
ATOM 3952 O O . THR B 1 235 ? 15.438 3.984 18.703 1 98.12 235 THR B O 1
ATOM 3955 N N . ALA B 1 236 ? 16.734 2.283 19.469 1 98.31 236 ALA B N 1
ATOM 3956 C CA . ALA B 1 236 ? 17.453 2.152 18.219 1 98.31 236 ALA B CA 1
ATOM 3957 C C . ALA B 1 236 ? 16.516 1.744 17.078 1 98.31 236 ALA B C 1
ATOM 3959 O O . ALA B 1 236 ? 16.609 2.258 15.969 1 98.31 236 ALA B O 1
ATOM 3960 N N . LEU B 1 237 ? 15.594 0.822 17.344 1 98.25 237 LEU B N 1
ATOM 3961 C CA . LEU B 1 237 ? 14.641 0.368 16.344 1 98.25 237 LEU B CA 1
ATOM 3962 C C . LEU B 1 237 ? 13.734 1.514 15.883 1 98.25 237 LEU B C 1
ATOM 3964 O O . LEU B 1 237 ? 13.508 1.696 14.688 1 98.25 237 LEU B O 1
ATOM 3968 N N . ARG B 1 238 ? 13.234 2.264 16.812 1 97.62 238 ARG B N 1
ATOM 3969 C CA . ARG B 1 238 ? 12.367 3.387 16.484 1 97.62 238 ARG B CA 1
ATOM 3970 C C . ARG B 1 238 ? 13.125 4.461 15.711 1 97.62 238 ARG B C 1
ATOM 3972 O O . ARG B 1 238 ? 12.57 5.086 14.797 1 97.62 238 ARG B O 1
ATOM 3979 N N . ALA B 1 239 ? 14.375 4.68 16.078 1 97.19 239 ALA B N 1
ATOM 3980 C CA . ALA B 1 239 ? 15.211 5.617 15.336 1 97.19 239 ALA B CA 1
ATOM 3981 C C . ALA B 1 239 ? 15.414 5.152 13.898 1 97.19 239 ALA B C 1
ATOM 3983 O O . ALA B 1 239 ? 15.375 5.961 12.969 1 97.19 239 ALA B O 1
ATOM 3984 N N . GLU B 1 240 ? 15.617 3.9 13.766 1 97.62 240 GLU B N 1
ATOM 3985 C CA . GLU B 1 240 ? 15.805 3.33 12.438 1 97.62 240 GLU B CA 1
ATOM 3986 C C . GLU B 1 240 ? 14.555 3.492 11.578 1 97.62 240 GLU B C 1
ATOM 3988 O O . GLU B 1 240 ? 14.641 3.771 10.383 1 97.62 240 GLU B O 1
ATOM 3993 N N . VAL B 1 241 ? 13.391 3.258 12.141 1 97.94 241 VAL B N 1
ATOM 3994 C CA . VAL B 1 241 ? 12.125 3.426 11.445 1 97.94 241 VAL B CA 1
ATOM 3995 C C . VAL B 1 241 ? 11.992 4.863 10.938 1 97.94 241 VAL B C 1
ATOM 3997 O O . VAL B 1 241 ? 11.641 5.09 9.781 1 97.94 241 VAL B O 1
ATOM 4000 N N . GLU B 1 242 ? 12.32 5.832 11.766 1 96.81 242 GLU B N 1
ATOM 4001 C CA . GLU B 1 242 ? 12.219 7.238 11.383 1 96.81 242 GLU B CA 1
ATOM 4002 C C . GLU B 1 242 ? 13.25 7.59 10.312 1 96.81 242 GLU B C 1
ATOM 4004 O O . GLU B 1 242 ? 12.953 8.32 9.367 1 96.81 242 GLU B O 1
ATOM 4009 N N . GLU B 1 243 ? 14.445 7.07 10.477 1 96.81 243 GLU B N 1
ATOM 4010 C CA . GLU B 1 243 ? 15.5 7.336 9.5 1 96.81 243 GLU B CA 1
ATOM 4011 C C . GLU B 1 243 ? 15.148 6.742 8.133 1 96.81 243 GLU B C 1
ATOM 4013 O O . GLU B 1 243 ? 15.383 7.371 7.102 1 96.81 243 GLU B O 1
ATOM 4018 N N . ALA B 1 244 ? 14.633 5.508 8.188 1 97.62 244 ALA B N 1
ATOM 4019 C CA . ALA B 1 244 ? 14.195 4.883 6.941 1 97.62 244 ALA B CA 1
ATOM 4020 C C . ALA B 1 244 ? 13.07 5.684 6.289 1 97.62 244 ALA B C 1
ATOM 4022 O O . ALA B 1 244 ? 13.062 5.863 5.066 1 97.62 244 ALA B O 1
ATOM 4023 N N . THR B 1 245 ? 12.133 6.176 7.09 1 98.12 245 THR B N 1
ATOM 4024 C CA . THR B 1 245 ? 11.047 7.008 6.594 1 98.12 245 THR B CA 1
ATOM 4025 C C . THR B 1 245 ? 11.586 8.273 5.938 1 98.12 245 THR B C 1
ATOM 4027 O O . THR B 1 245 ? 11.172 8.633 4.832 1 98.12 245 THR B O 1
ATOM 4030 N N . ASP B 1 246 ? 12.539 8.898 6.609 1 96.62 246 ASP B N 1
ATOM 4031 C CA . ASP B 1 246 ? 13.141 10.117 6.082 1 96.62 246 ASP B CA 1
ATOM 4032 C C . ASP B 1 246 ? 13.828 9.859 4.746 1 96.62 246 ASP B C 1
ATOM 4034 O O . ASP B 1 246 ? 13.695 10.641 3.807 1 96.62 246 ASP B O 1
ATOM 4038 N N . ARG B 1 247 ? 14.539 8.789 4.707 1 96.19 247 ARG B N 1
ATOM 4039 C CA . ARG B 1 247 ? 15.258 8.445 3.484 1 96.19 247 ARG B CA 1
ATOM 4040 C C . ARG B 1 247 ? 14.297 8.227 2.322 1 96.19 247 ARG B C 1
ATOM 4042 O O . ARG B 1 247 ? 14.539 8.695 1.209 1 96.19 247 ARG B O 1
ATOM 4049 N N . MET B 1 248 ? 13.203 7.598 2.568 1 97.75 248 MET B N 1
ATOM 4050 C CA . MET B 1 248 ? 12.234 7.277 1.521 1 97.75 248 MET B CA 1
ATOM 4051 C C . MET B 1 248 ? 11.43 8.508 1.124 1 97.75 248 MET B C 1
ATOM 4053 O O . MET B 1 248 ? 10.789 8.523 0.074 1 97.75 248 MET B O 1
ATOM 4057 N N . ASP B 1 249 ? 11.461 9.531 1.94 1 97.19 249 ASP B N 1
ATOM 4058 C CA . ASP B 1 249 ? 10.586 10.68 1.722 1 97.19 249 ASP B CA 1
ATOM 4059 C C . ASP B 1 249 ? 11.391 11.93 1.374 1 97.19 249 ASP B C 1
ATOM 4061 O O . ASP B 1 249 ? 10.852 13.039 1.373 1 97.19 249 ASP B O 1
ATOM 4065 N N . THR B 1 250 ? 12.586 11.867 1.031 1 96.56 250 THR B N 1
ATOM 4066 C CA . THR B 1 250 ? 13.484 13 0.875 1 96.56 250 THR B CA 1
ATOM 4067 C C . THR B 1 250 ? 13.25 13.695 -0.461 1 96.56 250 THR B C 1
ATOM 4069 O O . THR B 1 250 ? 13.477 14.906 -0.586 1 96.56 250 THR B O 1
ATOM 4072 N N . ALA B 1 251 ? 12.742 13.055 -1.451 1 97 251 ALA B N 1
ATOM 4073 C CA . ALA B 1 251 ? 12.719 13.508 -2.84 1 97 251 ALA B CA 1
ATOM 4074 C C . ALA B 1 251 ? 11.992 14.836 -2.975 1 97 251 ALA B C 1
ATOM 4076 O O . ALA B 1 251 ? 12.492 15.766 -3.623 1 97 251 ALA B O 1
ATOM 4077 N N . PRO B 1 252 ? 10.805 15 -2.375 1 98.25 252 PRO B N 1
ATOM 4078 C CA . PRO B 1 252 ? 10.109 16.281 -2.527 1 98.25 252 PRO B CA 1
ATOM 4079 C C . PRO B 1 252 ? 10.922 17.453 -1.981 1 98.25 252 PRO B C 1
ATOM 4081 O O . PRO B 1 252 ? 10.914 18.531 -2.57 1 98.25 252 PRO B O 1
ATOM 4084 N N . TYR B 1 253 ? 11.633 17.219 -0.967 1 98.5 253 TYR B N 1
ATOM 4085 C CA . TYR B 1 253 ? 12.359 18.297 -0.302 1 98.5 253 TYR B CA 1
ATOM 4086 C C . TYR B 1 253 ? 13.664 18.609 -1.032 1 98.5 253 TYR B C 1
ATOM 4088 O O . TYR B 1 253 ? 14.055 19.781 -1.157 1 98.5 253 TYR B O 1
ATOM 4096 N N . ARG B 1 254 ? 14.273 17.578 -1.485 1 97.5 254 ARG B N 1
ATOM 4097 C CA . ARG B 1 254 ? 15.438 17.812 -2.334 1 97.5 254 ARG B CA 1
ATOM 4098 C C . ARG B 1 254 ? 15.062 18.594 -3.582 1 97.5 254 ARG B C 1
ATOM 4100 O O . ARG B 1 254 ? 15.797 19.5 -3.998 1 97.5 254 ARG B O 1
ATOM 4107 N N . HIS B 1 255 ? 13.969 18.281 -4.152 1 98.12 255 HIS B N 1
ATOM 4108 C CA . HIS B 1 255 ? 13.469 18.969 -5.332 1 98.12 255 HIS B CA 1
ATOM 4109 C C . HIS B 1 255 ? 13.211 20.438 -5.031 1 98.12 255 HIS B C 1
ATOM 4111 O O . HIS B 1 255 ? 13.516 21.312 -5.852 1 98.12 255 HIS B O 1
ATOM 4117 N N . LEU B 1 256 ? 12.617 20.703 -3.912 1 98.25 256 LEU B N 1
ATOM 4118 C CA . LEU B 1 256 ? 12.289 22.062 -3.512 1 98.25 256 LEU B CA 1
ATOM 4119 C C . LEU B 1 256 ? 13.555 22.859 -3.229 1 98.25 256 LEU B C 1
ATOM 4121 O O . LEU B 1 256 ? 13.578 24.094 -3.402 1 98.25 256 LEU B O 1
ATOM 4125 N N . GLY B 1 257 ? 14.664 22.188 -2.775 1 97.81 257 GLY B N 1
ATOM 4126 C CA . GLY B 1 257 ? 15.938 22.828 -2.455 1 97.81 257 GLY B CA 1
ATOM 4127 C C . GLY B 1 257 ? 15.969 23.422 -1.055 1 97.81 257 GLY B C 1
ATOM 4128 O O . GLY B 1 257 ? 14.922 23.703 -0.469 1 97.81 257 GLY B O 1
ATOM 4129 N N . ALA B 1 258 ? 17.141 23.625 -0.557 1 97.31 258 ALA B N 1
ATOM 4130 C CA . ALA B 1 258 ? 17.344 24.047 0.822 1 97.31 258 ALA B CA 1
ATOM 4131 C C . ALA B 1 258 ? 16.625 25.359 1.107 1 97.31 258 ALA B C 1
ATOM 4133 O O . ALA B 1 258 ? 15.969 25.5 2.143 1 97.31 258 ALA B O 1
ATOM 4134 N N . GLU B 1 259 ? 16.734 26.297 0.226 1 97.88 259 GLU B N 1
ATOM 4135 C CA . GLU B 1 259 ? 16.094 27.594 0.422 1 97.88 259 GLU B CA 1
ATOM 4136 C C . GLU B 1 259 ? 14.57 27.469 0.423 1 97.88 259 GLU B C 1
ATOM 4138 O O . GLU B 1 259 ? 13.898 28.094 1.244 1 97.88 259 GLU B O 1
ATOM 4143 N N . GLY B 1 260 ? 14.055 26.656 -0.52 1 98.62 260 GLY B N 1
ATOM 4144 C CA . GLY B 1 260 ? 12.617 26.438 -0.582 1 98.62 260 GLY B CA 1
ATOM 4145 C C . GLY B 1 260 ? 12.07 25.734 0.645 1 98.62 260 GLY B C 1
ATOM 4146 O O . GLY B 1 260 ? 11.016 26.109 1.163 1 98.62 260 GLY B O 1
ATOM 4147 N N . VAL B 1 261 ? 12.773 24.766 1.099 1 98.75 261 VAL B N 1
ATOM 4148 C CA . VAL B 1 261 ? 12.367 24.016 2.283 1 98.75 261 VAL B CA 1
ATOM 4149 C C . VAL B 1 261 ? 12.359 24.938 3.5 1 98.75 261 VAL B C 1
ATOM 4151 O O . VAL B 1 261 ? 11.422 24.906 4.297 1 98.75 261 VAL B O 1
ATOM 4154 N N . GLU B 1 262 ? 13.391 25.719 3.639 1 98.31 262 GLU B N 1
ATOM 4155 C CA . GLU B 1 262 ? 13.461 26.656 4.754 1 98.31 262 GLU B CA 1
ATOM 4156 C C . GLU B 1 262 ? 12.297 27.641 4.711 1 98.31 262 GLU B C 1
ATOM 4158 O O . GLU B 1 262 ? 11.664 27.906 5.734 1 98.31 262 GLU B O 1
ATOM 4163 N N . ARG B 1 263 ? 12.07 28.172 3.545 1 98.75 263 ARG B N 1
ATOM 4164 C CA . ARG B 1 263 ? 11 29.172 3.383 1 98.75 263 ARG B CA 1
ATOM 4165 C C . ARG B 1 263 ? 9.641 28.547 3.656 1 98.75 263 ARG B C 1
ATOM 4167 O O . ARG B 1 263 ? 8.812 29.141 4.355 1 98.75 263 ARG B O 1
ATOM 4174 N N . LEU B 1 264 ? 9.375 27.344 3.105 1 98.88 264 LEU B N 1
ATOM 4175 C CA . LEU B 1 264 ? 8.117 26.656 3.346 1 98.88 264 LEU B CA 1
ATOM 4176 C C . LEU B 1 264 ? 7.938 26.344 4.828 1 98.88 264 LEU B C 1
ATOM 4178 O O . LEU B 1 264 ? 6.836 26.469 5.363 1 98.88 264 LEU B O 1
ATOM 4182 N N . THR B 1 265 ? 9.008 25.953 5.496 1 98.88 265 THR B N 1
ATOM 4183 C CA . THR B 1 265 ? 8.977 25.656 6.926 1 98.88 265 THR B CA 1
ATOM 4184 C C . THR B 1 265 ? 8.609 26.906 7.719 1 98.88 265 THR B C 1
ATOM 4186 O O . THR B 1 265 ? 7.789 26.844 8.641 1 98.88 265 THR B O 1
ATOM 4189 N N . GLU B 1 266 ? 9.211 28 7.348 1 98.81 266 GLU B N 1
ATOM 4190 C CA . GLU B 1 266 ? 8.938 29.266 8.008 1 98.81 266 GLU B CA 1
ATOM 4191 C C . GLU B 1 266 ? 7.473 29.656 7.863 1 98.81 266 GLU B C 1
ATOM 4193 O O . GLU B 1 266 ? 6.812 30 8.852 1 98.81 266 GLU B O 1
ATOM 4198 N N . LEU B 1 267 ? 7.02 29.625 6.66 1 98.88 267 LEU B N 1
ATOM 4199 C CA . LEU B 1 267 ? 5.625 29.969 6.402 1 98.88 267 LEU B CA 1
ATOM 4200 C C . LEU B 1 267 ? 4.684 29.031 7.133 1 98.88 267 LEU B C 1
ATOM 4202 O O . LEU B 1 267 ? 3.732 29.469 7.781 1 98.88 267 LEU B O 1
ATOM 4206 N N . GLY B 1 268 ? 4.965 27.703 6.996 1 98.75 268 GLY B N 1
ATOM 4207 C CA . GLY B 1 268 ? 4.156 26.703 7.672 1 98.75 268 GLY B CA 1
ATOM 4208 C C . GLY B 1 268 ? 4.09 26.906 9.172 1 98.75 268 GLY B C 1
ATOM 4209 O O . GLY B 1 268 ? 3.018 26.797 9.773 1 98.75 268 GLY B O 1
ATOM 4210 N N . ARG B 1 269 ? 5.207 27.25 9.805 1 98.62 269 ARG B N 1
ATOM 4211 C CA . ARG B 1 269 ? 5.258 27.484 11.242 1 98.62 269 ARG B CA 1
ATOM 4212 C C . ARG B 1 269 ? 4.391 28.688 11.633 1 98.62 269 ARG B C 1
ATOM 4214 O O . ARG B 1 269 ? 3.707 28.656 12.656 1 98.62 269 ARG B O 1
ATOM 4221 N N . GLY B 1 270 ? 4.535 29.703 10.852 1 98.62 270 GLY B N 1
ATOM 4222 C CA . GLY B 1 270 ? 3.689 30.859 11.102 1 98.62 270 GLY B CA 1
ATOM 4223 C C . GLY B 1 270 ? 2.209 30.547 11.062 1 98.62 270 GLY B C 1
ATOM 4224 O O . GLY B 1 270 ? 1.464 30.922 11.969 1 98.62 270 GLY B O 1
ATOM 4225 N N . PHE B 1 271 ? 1.76 29.828 10.023 1 98.81 271 PHE B N 1
ATOM 4226 C CA . PHE B 1 271 ? 0.362 29.438 9.914 1 98.81 271 PHE B CA 1
ATOM 4227 C C . PHE B 1 271 ? -0.033 28.531 11.07 1 98.81 271 PHE B C 1
ATOM 4229 O O . PHE B 1 271 ? -1.121 28.672 11.633 1 98.81 271 PHE B O 1
ATOM 4236 N N . LEU B 1 272 ? 0.851 27.594 11.375 1 98.31 272 LEU B N 1
ATOM 4237 C CA . LEU B 1 272 ? 0.586 26.641 12.445 1 98.31 272 LEU B CA 1
ATOM 4238 C C . LEU B 1 272 ? 0.411 27.344 13.781 1 98.31 272 LEU B C 1
ATOM 4240 O O . LEU B 1 272 ? -0.468 26.984 14.57 1 98.31 272 LEU B O 1
ATOM 4244 N N . PHE B 1 273 ? 1.238 28.297 14.031 1 97.88 273 PHE B N 1
ATOM 4245 C CA . PHE B 1 273 ? 1.13 29.062 15.266 1 97.88 273 PHE B CA 1
ATOM 4246 C C . PHE B 1 273 ? -0.232 29.734 15.367 1 97.88 273 PHE B C 1
ATOM 4248 O O . PHE B 1 273 ? -0.888 29.672 16.406 1 97.88 273 PHE B O 1
ATOM 4255 N N . THR B 1 274 ? -0.604 30.359 14.312 1 98.31 274 THR B N 1
ATOM 4256 C CA . THR B 1 274 ? -1.898 31.031 14.273 1 98.31 274 THR B CA 1
ATOM 4257 C C . THR B 1 274 ? -3.033 30.031 14.477 1 98.31 274 THR B C 1
ATOM 4259 O O . THR B 1 274 ? -3.936 30.266 15.289 1 98.31 274 THR B O 1
ATOM 4262 N N . ALA B 1 275 ? -3 28.906 13.758 1 98.25 275 ALA B N 1
ATOM 4263 C CA . ALA B 1 275 ? -4.043 27.891 13.867 1 98.25 275 ALA B CA 1
ATOM 4264 C C . ALA B 1 275 ? -4.129 27.344 15.289 1 98.25 275 ALA B C 1
ATOM 4266 O O . ALA B 1 275 ? -5.227 27.188 15.836 1 98.25 275 ALA B O 1
ATOM 4267 N N . ALA B 1 276 ? -2.984 27.062 15.859 1 96.62 276 ALA B N 1
ATOM 4268 C CA . ALA B 1 276 ? -2.936 26.531 17.219 1 96.62 276 ALA B CA 1
ATOM 4269 C C . ALA B 1 276 ? -3.521 27.531 18.219 1 96.62 276 ALA B C 1
ATOM 4271 O O . ALA B 1 276 ? -4.258 27.141 19.125 1 96.62 276 ALA B O 1
ATOM 4272 N N . SER B 1 277 ? -3.215 28.781 18.062 1 96.31 277 SER B N 1
ATOM 4273 C CA . SER B 1 277 ? -3.707 29.828 18.938 1 96.31 277 SER B CA 1
ATOM 4274 C C . SER B 1 277 ? -5.219 29.984 18.828 1 96.31 277 SER B C 1
ATOM 4276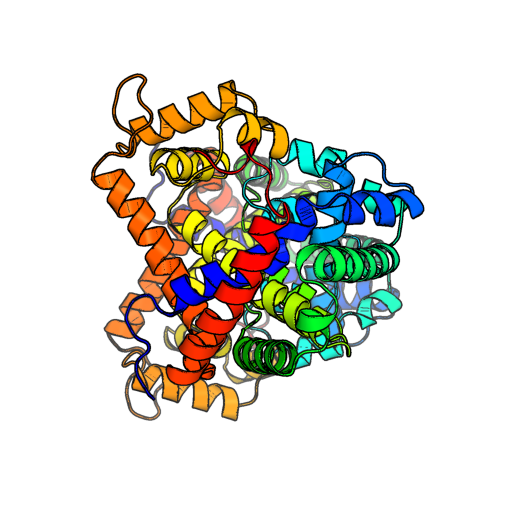 O O . SER B 1 277 ? -5.871 30.469 19.75 1 96.31 277 SER B O 1
ATOM 4278 N N . ASN B 1 278 ? -5.684 29.531 17.719 1 96.94 278 ASN B N 1
ATOM 4279 C CA . ASN B 1 278 ? -7.117 29.672 17.469 1 96.94 278 ASN B CA 1
ATOM 4280 C C . ASN B 1 278 ? -7.848 28.344 17.688 1 96.94 278 ASN B C 1
ATOM 4282 O O . ASN B 1 278 ? -8.938 28.141 17.156 1 96.94 278 ASN B O 1
ATOM 4286 N N . GLY B 1 279 ? -7.207 27.375 18.328 1 95 279 GLY B N 1
ATOM 4287 C CA . GLY B 1 279 ? -7.895 26.203 18.844 1 95 279 GLY B CA 1
ATOM 4288 C C . GLY B 1 279 ? -7.914 25.047 17.859 1 95 279 GLY B C 1
ATOM 4289 O O . GLY B 1 279 ? -8.859 24.266 17.828 1 95 279 GLY B O 1
ATOM 4290 N N . ALA B 1 280 ? -6.914 24.938 17 1 95.5 280 ALA B N 1
ATOM 4291 C CA . ALA B 1 280 ? -6.871 23.906 15.961 1 95.5 280 ALA B CA 1
ATOM 4292 C C . ALA B 1 280 ? -6.762 22.516 16.578 1 95.5 280 ALA B C 1
ATOM 4294 O O . ALA B 1 280 ? -7.223 21.531 15.992 1 95.5 280 ALA B O 1
ATOM 4295 N N . PHE B 1 281 ? -6.129 22.312 17.734 1 91.19 281 PHE B N 1
ATOM 4296 C CA . PHE B 1 281 ? -5.828 21 18.281 1 91.19 281 PHE B CA 1
ATOM 4297 C C . PHE B 1 281 ? -6.371 20.891 19.703 1 91.19 281 PHE B C 1
ATOM 4299 O O . PHE B 1 281 ? -6.234 21.812 20.516 1 91.19 281 PHE B O 1
ATOM 4306 N N . PRO B 1 282 ? -7.059 19.812 19.906 1 82.56 282 PRO B N 1
ATOM 4307 C CA . PRO B 1 282 ? -7.586 19.609 21.266 1 82.56 282 PRO B CA 1
ATOM 4308 C C . PRO B 1 282 ? -6.484 19.453 22.312 1 82.56 282 PRO B C 1
ATOM 4310 O O . PRO B 1 282 ? -5.383 19.016 21.984 1 82.56 282 PRO B O 1
ATOM 4313 N N . SER B 1 283 ? -6.797 19.922 23.438 1 72.81 283 SER B N 1
ATOM 4314 C CA . SER B 1 283 ? -5.871 19.797 24.562 1 72.81 283 SER B CA 1
ATOM 4315 C C . SER B 1 283 ? -5.527 18.344 24.844 1 72.81 283 SER B C 1
ATOM 4317 O O . SER B 1 283 ? -4.398 18.031 25.234 1 72.81 283 SER B O 1
ATOM 4319 N N . GLU B 1 284 ? -6.484 17.469 24.734 1 61.34 284 GLU B N 1
ATOM 4320 C CA . GLU B 1 284 ? -6.305 16.062 25.078 1 61.34 284 GLU B CA 1
ATOM 4321 C C . GLU B 1 284 ? -5.391 15.359 24.062 1 61.34 284 GLU B C 1
ATOM 4323 O O . GLU B 1 284 ? -4.77 14.344 24.391 1 61.34 284 GLU B O 1
ATOM 4328 N N . ALA B 1 285 ? -5.41 15.789 22.875 1 54.38 285 ALA B N 1
ATOM 4329 C CA . ALA B 1 285 ? -4.574 15.172 21.859 1 54.38 285 ALA B CA 1
ATOM 4330 C C . ALA B 1 285 ? -3.104 15.516 22.062 1 54.38 285 ALA B C 1
ATOM 4332 O O . ALA B 1 285 ? -2.219 14.758 21.656 1 54.38 285 ALA B O 1
ATOM 4333 N N . THR B 1 286 ? -2.781 16.656 22.734 1 49.72 286 THR B N 1
ATOM 4334 C CA . THR B 1 286 ? -1.398 17.062 22.953 1 49.72 286 THR B CA 1
ATOM 4335 C C . THR B 1 286 ? -0.908 16.578 24.312 1 49.72 286 THR B C 1
ATOM 4337 O O . THR B 1 286 ? -1.629 16.656 25.312 1 49.72 286 THR B O 1
ATOM 4340 N N . GLY B 1 287 ? -0.42 15.266 24.344 1 43.25 287 GLY B N 1
ATOM 4341 C CA . GLY B 1 287 ? 0.173 14.688 25.531 1 43.25 287 GLY B CA 1
ATOM 4342 C C . GLY B 1 287 ? 0.764 15.727 26.469 1 43.25 287 GLY B C 1
ATOM 4343 O O . GLY B 1 287 ? 1.519 15.391 27.391 1 43.25 287 GLY B O 1
ATOM 4344 N N . ARG B 1 288 ? 0.386 16.922 26.641 1 35.72 288 ARG B N 1
ATOM 4345 C CA . ARG B 1 288 ? 1.124 17.578 27.703 1 35.72 288 ARG B CA 1
ATOM 4346 C C . ARG B 1 288 ? 0.686 17.062 29.078 1 35.72 288 ARG B C 1
ATOM 4348 O O . ARG B 1 288 ? -0.467 16.656 29.25 1 35.72 288 ARG B O 1
#

InterPro domains:
  IPR054058 Helix-turn-helix family [NF047719] (10-271)
  IPR054058 Helix-turn-helix family [PF21863] (10-282)

Radius of gyration: 24.27 Å; Cα contacts (8 Å, |Δi|>4): 905; chains: 2; bounding box: 56×75×61 Å

Organism: Streptomyces microflavus (NCBI:txid1919)

Solvent-accessible surface area (backbone atoms only — not comparable to full-atom values): 28846 Å² total; per-residue (Å²): 126,76,73,64,59,90,62,46,63,57,52,27,45,67,23,35,36,54,71,38,56,34,47,82,65,36,72,40,41,56,54,40,39,35,77,53,66,49,81,53,68,67,47,48,49,52,44,55,73,43,22,55,43,31,71,37,49,28,34,38,50,30,5,73,57,38,55,42,30,55,67,52,44,48,73,32,33,49,59,50,50,78,56,40,47,33,68,56,41,50,52,32,48,52,52,18,46,49,54,46,49,45,68,30,53,31,67,66,50,56,70,30,68,63,34,42,48,40,15,52,50,40,44,54,15,53,72,48,58,72,38,59,55,14,42,70,20,14,19,51,67,68,53,82,78,51,84,53,37,57,51,25,28,36,50,27,27,44,43,55,42,31,46,37,47,34,36,37,41,35,27,34,50,74,69,67,40,51,42,59,36,45,51,51,57,45,37,30,71,70,79,31,52,41,64,70,56,52,28,66,75,26,54,48,51,71,68,54,51,51,52,30,51,49,52,35,35,76,71,48,26,30,42,84,77,85,60,74,36,54,27,74,61,26,47,51,49,55,50,48,35,53,50,48,18,47,64,63,46,41,50,22,45,60,68,41,26,50,68,46,42,51,51,41,24,51,52,24,40,53,51,41,52,43,19,51,77,56,62,36,61,60,72,72,60,49,54,118,127,77,75,64,59,88,62,46,63,55,54,27,45,68,22,36,36,54,68,38,56,31,47,83,65,36,70,41,41,56,54,40,39,33,75,54,67,47,79,51,68,65,46,48,49,54,43,55,74,44,22,53,43,32,72,38,47,29,35,36,51,30,4,74,58,37,55,42,31,56,67,53,43,47,73,32,33,50,59,48,48,76,57,40,47,33,68,56,41,50,51,31,48,52,52,16,45,50,53,46,48,44,69,31,54,30,66,66,50,56,71,30,68,64,34,41,49,41,14,51,49,41,45,52,15,53,72,48,60,72,37,60,55,15,41,69,18,15,20,50,67,68,53,83,77,51,84,54,37,57,52,25,28,36,51,27,27,44,43,54,44,32,44,37,48,35,34,36,40,36,28,35,49,74,69,68,41,51,41,57,37,44,53,52,56,44,37,32,71,70,78,32,53,42,66,69,57,52,28,65,77,29,52,49,52,72,65,54,52,51,51,29,49,50,53,36,35,75,72,49,27,30,42,84,77,87,60,72,36,54,27,74,59,25,48,50,51,54,49,48,35,51,49,50,19,48,66,63,44,39,50,22,44,58,68,40,26,49,68,45,41,51,50,41,24,52,52,24,40,54,51,41,50,43,20,50,76,57,63,38,60,60,70,72,62,48,58,118

pLDDT: mean 96.03, std 8.25, range [35.69, 98.94]

Nearest PDB structures (foldseek):
  3gfj-assembly1_A-2  TM=7.138E-01  e=1.880E-01  Sulfurisphaera tokodaii
  5hso-assembly1_C  TM=6.797E-01  e=2.378E-01  Mycobacterium tuberculosis H37Rv
  3kp5-assembly1_B  TM=6.606E-01  e=5.806E-01  Staphylococcus epidermidis RP62A
  3kp4-assembly1_A  TM=6.762E-01  e=8.068E-01  Staphylococcus epidermidis RP62A
  2hr3-assembly1_B  TM=5.412E-01  e=4.591E-01  Pseudomonas aeruginosa

Sequence (576 aa):
MSTLPARAERRCHNAVNPLHSCLFFSPDLGAELGKLGFEDPSAVYFATRAAAFGPVGAGTVTATFYNFNPALVAEHVPAVWSVASPEQVLGARLRAADATLRRLLGEEIIASDEMAEAARLALRATEACTPHARPLYAAHAELPVPDEPHLAFWHAATLLREHRGDAHLAALLAAGLDPVESLVSHTATGKGMAIRWILSSRGWRRTDWEAASDRLRERGLLVAGEELALTDAGTALRAEVEEATDRMDTAPYRHLGAEGVERLTELGRGFLFTAASNGAFPSEATGRMSTLPARAERRCHNAVNPLHSCLFFSPDLGAELGKLGFEDPSAVYFATRAAAFGPVGAGTVTATFYNFNPALVAEHVPAVWSVASPEQVLGARLRAADATLRRLLGEEIIASDEMAEAARLALRATEACTPHARPLYAAHAELPVPDEPHLAFWHAATLLREHRGDAHLAALLAAGLDPVESLVSHTATGKGMAIRWILSSRGWRRTDWEAASDRLRERGLLVAGEELALTDAGTALRAEVEEATDRMDTAPYRHLGAEGVERLTELGRGFLFTAASNGAFPSEATGR

Secondary structure (DSSP, 8-state):
---PPTTHHHHHHHHHHHHHHGGGG-HHHHHHHHTTT---HHHHHHHHHHGGG-S--HHHHHHHH-SS-HHHHHHHTTTHHHHS-HHHHHHHHHHHHHHHHHHHH-HHHHTSHHHHHHHHHHHHHHTT---TT-HHHHHHTTSPPPSSHHHHHHHHHHHHHHHHHHHHHHHHHHHT--HHHHHHHHHTTT-S--HHHHHHHHT--HHHHHHHHHHHHHTT-B-SSSS--B-HHHHHHHHHHHHHHHHHT-HHHHHHHHHHHHHHHHHHHHHHHHHHHTT-S-TTTS--/---PPTTHHHHHHHHHHHHHHGGGG-HHHHHHHHTTT---HHHHHHHHHHGGG-S--HHHHHHHH-SS-HHHHHHHTTTHHHHS-HHHHHHHHHHHHHHHHHHHH-HHHHTSHHHHHHHHHHHHHHTT---TT-HHHHHHTTSPPPSSHHHHHHHHHHHHHHHHHHHHHHHHHHHT--HHHHHHHHHTTT-S--HHHHHHHHT--HHHHHHHHHHHHHTT-B-SSSS--B-HHHHHHHHHHHHHHHHHT-HHHHHHHHHHHHHHHHHHHHHHHHHHHTT-S-TTTS--